Protein AF-0000000066086824 (afdb_homodimer)

Solvent-accessible surface area (backbone atoms only — not comparable to full-atom values): 35804 Å² total; per-residue (Å²): 120,49,37,36,35,41,28,44,42,31,69,72,38,36,42,94,88,42,31,61,33,61,68,55,51,43,53,53,38,49,55,51,45,53,45,42,74,72,56,30,47,56,36,38,30,46,56,41,25,44,33,29,17,28,50,73,67,67,53,88,64,67,86,74,47,54,68,32,44,47,23,22,26,25,24,31,2,42,55,50,45,49,52,51,53,40,57,48,27,46,79,67,74,36,53,53,25,54,43,71,42,51,78,62,42,53,35,36,64,59,26,32,50,29,37,50,30,16,50,51,30,26,56,73,69,62,34,36,43,40,32,31,73,34,53,39,37,43,40,68,98,53,46,52,58,23,66,45,44,53,39,26,55,48,31,44,73,66,59,27,49,32,37,39,46,32,37,94,46,60,33,54,30,34,77,84,71,44,67,37,58,62,65,46,81,80,45,70,76,45,55,58,54,79,58,78,60,54,98,70,33,70,46,39,66,66,48,46,49,52,20,36,50,54,25,5,62,43,29,15,36,19,26,34,22,33,50,85,47,62,66,46,58,60,42,26,76,74,68,67,60,40,39,16,20,27,69,42,48,63,87,50,57,53,69,31,34,35,48,59,71,40,43,63,61,46,31,36,38,23,29,41,69,69,37,50,52,34,47,75,66,68,34,51,40,40,32,49,26,31,72,49,75,47,66,70,43,46,53,67,36,38,26,33,34,23,35,80,86,60,51,78,45,31,23,26,37,28,63,44,27,38,74,58,44,63,75,36,52,48,34,53,66,86,51,44,37,75,73,71,71,44,92,68,78,60,49,38,26,45,45,85,41,41,23,68,55,83,128,119,49,38,36,34,40,28,44,42,32,67,74,37,38,41,94,87,42,29,62,34,62,68,55,53,44,52,52,37,50,54,51,45,53,46,40,74,72,54,29,47,55,36,40,30,45,55,40,24,44,33,31,17,29,51,74,67,66,53,86,68,65,86,76,47,54,69,32,43,48,22,22,26,26,23,32,2,43,57,51,44,50,50,50,52,40,58,48,27,46,79,67,74,34,52,51,25,54,43,71,42,52,77,62,42,52,33,35,65,61,26,32,51,29,36,50,30,16,49,51,31,26,57,75,68,62,36,36,42,40,32,32,73,34,51,40,37,42,40,69,98,54,43,53,60,23,65,45,46,53,39,25,53,48,33,43,69,67,57,29,49,33,38,39,46,33,36,93,45,59,33,52,30,34,80,85,72,43,66,37,58,63,65,46,82,82,45,69,76,46,54,58,55,78,60,80,61,52,99,69,34,71,46,39,66,67,48,46,50,52,20,36,50,54,24,5,62,41,28,15,36,20,26,34,22,32,49,85,46,62,64,47,58,60,41,26,75,75,68,67,59,39,40,16,20,27,68,43,50,60,88,50,57,53,68,32,32,34,46,59,70,40,43,62,62,46,30,37,38,23,30,41,69,70,37,51,52,33,46,76,66,68,35,52,42,41,33,50,28,33,73,50,75,46,66,70,45,48,54,67,36,39,26,31,34,23,34,80,87,60,51,79,45,30,24,25,36,27,64,45,26,40,74,57,43,65,73,35,51,48,34,54,64,87,51,43,36,74,73,70,69,44,92,68,78,60,49,40,25,45,44,86,41,43,22,67,55,81,129

Nearest PDB structures (foldseek):
  2j5t-assembly5_F  TM=7.741E-01  e=5.197E-40  Escherichia coli
  2j5t-assembly3_A  TM=8.003E-01  e=5.841E-39  Escherichia coli
  2j5t-assembly3_B  TM=7.729E-01  e=3.825E-39  Escherichia coli
  2j5t-assembly4_H  TM=7.913E-01  e=3.375E-38  Escherichia coli
  2j5v-assembly1_A  TM=8.045E-01  e=6.945E-37  Escherichia coli

Organism: Kosmotoga olearia (strain ATCC BAA-1733 / DSM 21960 / TBF 19.5.1) (NCBI:txid521045)

Sequence (718 aa):
MAKITIKVGSNLLVQQDGQLDKRYIVELCREIGNLMSEGHQVVLVSSGARAAGYGYLNKSNAQEADLYMKQALCAVGQVQLMKLYESAMSFYGIKVAQILLTREDFSHRKRFLNLRNTLIGLTEMGILPIVNENDSVATEEIMFGDNDVLASMFAIGWNADYLLLMTSVDGVIDQNGKVIPFYREDTTNMAIAKNASSRWGSGGITSKIRAARAAAAAGIQTSICNGKKLENIAQFVLTGQTGTVFERVGPIKAKKAWIGFLSKPKGSIFINEGAKIAIENNRSLLPVGVVHIEGDFQAGDVVEIRLDDGTFLGKGIINFSSAEAKKIVGLKSDQLEDVLGYSCSKVLIHIDNLWKRDNMAKITIKVGSNLLVQQDGQLDKRYIVELCREIGNLMSEGHQVVLVSSGARAAGYGYLNKSNAQEADLYMKQALCAVGQVQLMKLYESAMSFYGIKVAQILLTREDFSHRKRFLNLRNTLIGLTEMGILPIVNENDSVATEEIMFGDNDVLASMFAIGWNADYLLLMTSVDGVIDQNGKVIPFYREDTTNMAIAKNASSRWGSGGITSKIRAARAAAAAGIQTSICNGKKLENIAQFVLTGQTGTVFERVGPIKAKKAWIGFLSKPKGSIFINEGAKIAIENNRSLLPVGVVHIEGDFQAGDVVEIRLDDGTFLGKGIINFSSAEAKKIVGLKSDQLEDVLGYSCSKVLIHIDNLWKRDN

Secondary structure (DSSP, 8-state):
--EEEEEE-HHHHB-TTSSB-HHHHHHHHHHHHHHHHTT-EEEEEE--HHHHHHHHHT-S--TT--HHHHHHHHHHHHHHHHHHHHHHHHTTT--EEEEEE-THHHHSHHHHHHHHHHHHHHHHTT-EEEEEE-TTT--GGG--S-HHHHHHHHHHHHT-SEEEEEESSSS-B-TTSPBPSB--GGGGGS--------SS----HHHHHHHHHHHHHTT-EEEEEETTSTHHHHHHHHHS-SSEEE---S---HHHHIIIII----EEEEE-HHHHHHHHTT--B-GGGEEEEEE---TT-EEEEEETT--EEEEEE-SS-HHHHHHTTT--GGGHHHHHSS---S-SB-GGGEEE---/--EEEEEE-HHHHB-TTSSB-HHHHHHHHHHHHHHHHTT-EEEEEE--HHHHHHHHHT-S--TT--HHHHHHHHHHHHHHHHHHHHHHHHTTT--EEEEEE-THHHHSHHHHHHHHHHHHHHHHTT-EEEEEE-TTT--GGG--S-HHHHHHHHHHHHT-SEEEEEESSSS-B-TTSPBPSB--GGGGGS--------SS----HHHHHHHHHHHHHTT-EEEEEETTSTHHHHHHHHHS-SSEEE---S---HHHHIIIII----EEEEE-HHHHHHHHTT--B-GGGEEEEEE---TT-EEEEEETT--EEEEEE-SS-HHHHHHTTT--GGGHHHHHSS---S-SB-GGGEEE---

Foldseek 3Di:
DFEEEEEDEPVQQADPQLAGPLVLLLVLLVLVLVCVVVPYHYEYEYDCLLSQLCVVVVPRPSLPDDLVVSLVSSVNSVVVVQVSNQVSNVVSVAGEDEAEDELVCLADPVSLVVVLVVSVVCVVVSHYYYYYYNSNPYDPVPCCLPSLLVSLSVCLSNVGQEYEDADQDAAFAFPVRHFAFEDDPVCVPTDTPFPDQDSRRPDTNVSNVVSQQLNQAQFHKYAYGHVVPVVQRVVCVVPVTGGYIYHHDPHDDSLLSSLFRRHDAQWEWEFEPVQVVCLVVLFFGFLLGTDAITGWDAQQGKYWYHYPVGHTWWIFGFHGTNVLSRQCHNHALVCSCVRNVHDGDRGGGGSSGIHTDDD/DFEEEEEDEPVQQADPQLAGPLVLLLVLLVLVLVCVVVPYHYEYEYDCLLSQLCVVVVPRPSLPDDLVVSLVSSVNSVVVVQVSNQVSNVVSVAGEDEAEDELVCLADPVSLVVVLVVSVVCVVVSHYYYYYYNSNPYDPVPCCLPSLLVSLSVCLSNVGQEYEDADQDAAFAFPVRHFAFEDDPVCVPTPTPFPDQDSRRPDTNVSNVVSQQLNQAQFHKYAYGHVVPVVQRVVCVVPVTGGYIYHHDDHDDSLLSSLFRRHDAQWEWEFEPVQVVCLVVLFFGFLLGTDAITGWDAQQGKYWYHYPVGHTFWIFGFRGTPVLSRQCHNHQLVCSCVRVVHDGDRGGGGSSGIHTDDD

Structure (mmCIF, N/CA/C/O backbone):
data_AF-0000000066086824-model_v1
#
loop_
_entity.id
_entity.type
_entity.pdbx_description
1 polymer 'Glutamate 5-kinase'
#
loop_
_atom_site.group_PDB
_atom_site.id
_atom_site.type_symbol
_atom_site.label_atom_id
_atom_site.label_alt_id
_atom_site.label_comp_id
_atom_site.label_asym_id
_atom_site.label_entity_id
_atom_site.label_seq_id
_atom_site.pdbx_PDB_ins_code
_atom_site.Cartn_x
_atom_site.Cartn_y
_atom_site.Cartn_z
_atom_site.occupancy
_atom_site.B_iso_or_equiv
_atom_site.auth_seq_id
_atom_site.auth_comp_id
_atom_site.auth_asym_id
_atom_site.auth_atom_id
_atom_site.pdbx_PDB_model_num
ATOM 1 N N . MET A 1 1 ? -5.586 -31.062 -0.005 1 89.25 1 MET A N 1
ATOM 2 C CA . MET A 1 1 ? -5.793 -29.641 0.307 1 89.25 1 MET A CA 1
ATOM 3 C C . MET A 1 1 ? -4.754 -28.781 -0.394 1 89.25 1 MET A C 1
ATOM 5 O O . MET A 1 1 ? -3.551 -29.016 -0.277 1 89.25 1 MET A O 1
ATOM 9 N N . ALA A 1 2 ? -5.238 -27.922 -1.377 1 95.25 2 ALA A N 1
ATOM 10 C CA . ALA A 1 2 ? -4.324 -27.109 -2.178 1 95.25 2 ALA A CA 1
ATOM 11 C C . ALA A 1 2 ? -4.551 -25.625 -1.933 1 95.25 2 ALA A C 1
ATOM 13 O O . ALA A 1 2 ? -5.625 -25.219 -1.483 1 95.25 2 ALA A O 1
ATOM 14 N N . LYS A 1 3 ? -3.473 -24.859 -2.064 1 95.62 3 LYS A N 1
ATOM 15 C CA . LYS A 1 3 ? -3.555 -23.406 -2.135 1 95.62 3 LYS A CA 1
ATOM 16 C C . LYS A 1 3 ? -3.795 -22.938 -3.566 1 95.62 3 LYS A C 1
ATOM 18 O O . LYS A 1 3 ? -2.982 -23.203 -4.457 1 95.62 3 LYS A O 1
ATOM 23 N N . ILE A 1 4 ? -4.891 -22.266 -3.785 1 97.94 4 ILE A N 1
ATOM 24 C CA . ILE A 1 4 ? -5.316 -21.938 -5.141 1 97.94 4 ILE A CA 1
ATOM 25 C C . ILE A 1 4 ? -5.504 -20.438 -5.277 1 97.94 4 ILE A C 1
ATOM 27 O O . ILE A 1 4 ? -6.23 -19.812 -4.496 1 97.94 4 ILE A O 1
ATOM 31 N N . THR A 1 5 ? -4.812 -19.781 -6.219 1 98 5 THR A N 1
ATOM 32 C CA . THR A 1 5 ? -5.031 -18.391 -6.578 1 98 5 THR A CA 1
ATOM 33 C C . THR A 1 5 ? -5.828 -18.281 -7.871 1 98 5 THR A C 1
ATOM 35 O O . THR A 1 5 ? -5.465 -18.891 -8.883 1 98 5 THR A O 1
ATOM 38 N N . ILE A 1 6 ? -6.926 -17.562 -7.855 1 98.62 6 ILE A N 1
ATOM 39 C CA . ILE A 1 6 ? -7.773 -17.344 -9.016 1 98.62 6 ILE A CA 1
ATOM 40 C C . ILE A 1 6 ? -7.785 -15.852 -9.375 1 98.62 6 ILE A C 1
ATOM 42 O O . ILE A 1 6 ? -8.078 -15.008 -8.523 1 98.62 6 ILE A O 1
ATOM 46 N N . LYS A 1 7 ? -7.434 -15.539 -10.602 1 97.75 7 LYS A N 1
ATOM 47 C CA . LYS A 1 7 ? -7.492 -14.156 -11.062 1 97.75 7 LYS A CA 1
ATOM 48 C C . LYS A 1 7 ? -8.633 -13.961 -12.055 1 97.75 7 LYS A C 1
ATOM 50 O O . LYS A 1 7 ? -8.75 -14.703 -13.031 1 97.75 7 LYS A O 1
ATOM 55 N N . VAL A 1 8 ? -9.484 -12.992 -11.805 1 96.62 8 VAL A N 1
ATOM 56 C CA . VAL A 1 8 ? -10.539 -12.609 -12.734 1 96.62 8 VAL A CA 1
ATOM 57 C C . VAL A 1 8 ? -10.375 -11.141 -13.125 1 96.62 8 VAL A C 1
ATOM 59 O O . VAL A 1 8 ? -10.242 -10.273 -12.258 1 96.62 8 VAL A O 1
ATOM 62 N N . GLY A 1 9 ? -10.422 -10.914 -14.414 1 91.5 9 GLY A N 1
ATOM 63 C CA . GLY A 1 9 ? -10.242 -9.562 -14.93 1 91.5 9 GLY A CA 1
ATOM 64 C C . GLY A 1 9 ? -11.547 -8.844 -15.195 1 91.5 9 GLY A C 1
ATOM 65 O O . GLY A 1 9 ? -12.625 -9.438 -15.078 1 91.5 9 GLY A O 1
ATOM 66 N N . SER A 1 10 ? -11.422 -7.566 -15.594 1 88.62 10 SER A N 1
ATOM 67 C CA . SER A 1 10 ? -12.562 -6.691 -15.812 1 88.62 10 SER A CA 1
ATOM 68 C C . SER A 1 10 ? -13.43 -7.191 -16.969 1 88.62 10 SER A C 1
ATOM 70 O O . SER A 1 10 ? -14.656 -7.043 -16.938 1 88.62 10 SER A O 1
ATOM 72 N N . ASN A 1 11 ? -12.82 -7.832 -17.953 1 86.06 11 ASN A N 1
ATOM 73 C CA . ASN A 1 11 ? -13.57 -8.312 -19.109 1 86.06 11 ASN A CA 1
ATOM 74 C C . ASN A 1 11 ? -14.586 -9.383 -18.719 1 86.06 11 ASN A C 1
ATOM 76 O O . ASN A 1 11 ? -15.57 -9.602 -19.422 1 86.06 11 ASN A O 1
ATOM 80 N N . LEU A 1 12 ? -14.281 -10.055 -17.688 1 92.56 12 LEU A N 1
ATOM 81 C CA . LEU A 1 12 ? -15.188 -11.086 -17.203 1 92.56 12 LEU A CA 1
ATOM 82 C C . LEU A 1 12 ? -16.219 -10.508 -16.234 1 92.56 12 LEU A C 1
ATOM 84 O O . LEU A 1 12 ? -17.344 -11 -16.156 1 92.56 12 LEU A O 1
ATOM 88 N N . LEU A 1 13 ? -15.852 -9.445 -15.547 1 94.12 13 LEU A N 1
ATOM 89 C CA . LEU A 1 13 ? -16.625 -8.953 -14.422 1 94.12 13 LEU A CA 1
ATOM 90 C C . LEU A 1 13 ? -17.594 -7.855 -14.867 1 94.12 13 LEU A C 1
ATOM 92 O O . LEU A 1 13 ? -18.531 -7.523 -14.148 1 94.12 13 LEU A O 1
ATOM 96 N N . VAL A 1 14 ? -17.359 -7.27 -16.031 1 90.69 14 VAL A N 1
ATOM 97 C CA . VAL A 1 14 ? -18.078 -6.055 -16.422 1 90.69 14 VAL A CA 1
ATOM 98 C C . VAL A 1 14 ? -18.922 -6.32 -17.656 1 90.69 14 VAL A C 1
ATOM 100 O O . VAL A 1 14 ? -18.438 -6.91 -18.625 1 90.69 14 VAL A O 1
ATOM 103 N N . GLN A 1 15 ? -20.094 -5.863 -17.625 1 90.62 15 GLN A N 1
ATOM 104 C CA . GLN A 1 15 ? -21 -5.996 -18.75 1 90.62 15 GLN A CA 1
ATOM 105 C C . GLN A 1 15 ? -20.766 -4.895 -19.781 1 90.62 15 GLN A C 1
ATOM 107 O O . GLN A 1 15 ? -19.938 -4.012 -19.578 1 90.62 15 GLN A O 1
ATOM 112 N N . GLN A 1 16 ? -21.484 -5.027 -20.828 1 84.06 16 GLN A N 1
ATOM 113 C CA . GLN A 1 16 ? -21.312 -4.09 -21.938 1 84.06 16 GLN A CA 1
ATOM 114 C C . GLN A 1 16 ? -21.656 -2.666 -21.516 1 84.06 16 GLN A C 1
ATOM 116 O O . GLN A 1 16 ? -21.078 -1.704 -22.016 1 84.06 16 GLN A O 1
ATOM 121 N N . ASP A 1 17 ? -22.5 -2.51 -20.594 1 82.25 17 ASP A N 1
ATOM 122 C CA . ASP A 1 17 ? -22.938 -1.188 -20.156 1 82.25 17 ASP A CA 1
ATOM 123 C C . ASP A 1 17 ? -21.984 -0.604 -19.109 1 82.25 17 ASP A C 1
ATOM 125 O O . ASP A 1 17 ? -22.203 0.502 -18.609 1 82.25 17 ASP A O 1
ATOM 129 N N . GLY A 1 18 ? -21.047 -1.378 -18.781 1 83.81 18 GLY A N 1
ATOM 130 C CA . GLY A 1 18 ? -20.031 -0.868 -17.859 1 83.81 18 GLY A CA 1
ATOM 131 C C . GLY A 1 18 ? -20.312 -1.23 -16.406 1 83.81 18 GLY A C 1
ATOM 132 O O . GLY A 1 18 ? -19.484 -0.942 -15.531 1 83.81 18 GLY A O 1
ATOM 133 N N . GLN A 1 19 ? -21.375 -1.927 -16.219 1 88.69 19 GLN A N 1
ATOM 134 C CA . GLN A 1 19 ? -21.719 -2.328 -14.852 1 88.69 19 GLN A CA 1
ATOM 135 C C . GLN A 1 19 ? -21.172 -3.715 -14.531 1 88.69 19 GLN A C 1
ATOM 137 O O . GLN A 1 19 ? -20.891 -4.504 -15.438 1 88.69 19 GLN A O 1
ATOM 142 N N . LEU A 1 20 ? -21.031 -3.957 -13.242 1 93.38 20 LEU A N 1
ATOM 143 C CA . LEU A 1 20 ? -20.594 -5.281 -12.828 1 93.38 20 LEU A CA 1
ATOM 144 C C . LEU A 1 20 ? -21.625 -6.34 -13.188 1 93.38 20 LEU A C 1
ATOM 146 O O . LEU A 1 20 ? -22.828 -6.109 -13.055 1 93.38 20 LEU A O 1
ATOM 150 N N . ASP A 1 21 ? -21.141 -7.449 -13.68 1 95.5 21 ASP A N 1
ATOM 151 C CA . ASP A 1 21 ? -22 -8.609 -13.93 1 95.5 21 ASP A CA 1
ATOM 152 C C . ASP A 1 21 ? -22.234 -9.398 -12.648 1 95.5 21 ASP A C 1
ATOM 154 O O . ASP A 1 21 ? -21.531 -10.375 -12.367 1 95.5 21 ASP A O 1
ATOM 158 N N . LYS A 1 22 ? -23.297 -9.055 -11.914 1 95.94 22 LYS A N 1
ATOM 159 C CA . LYS A 1 22 ? -23.578 -9.648 -10.617 1 95.94 22 LYS A CA 1
ATOM 160 C C . LYS A 1 22 ? -23.844 -11.148 -10.742 1 95.94 22 LYS A C 1
ATOM 162 O O . LYS A 1 22 ? -23.469 -11.93 -9.859 1 95.94 22 LYS A O 1
ATOM 167 N N . ARG A 1 23 ? -24.469 -11.516 -11.828 1 95.88 23 ARG A N 1
ATOM 168 C CA . ARG A 1 23 ? -24.734 -12.938 -12.047 1 95.88 23 ARG A CA 1
ATOM 169 C C . ARG A 1 23 ? -23.422 -13.727 -12.148 1 95.88 23 ARG A C 1
ATOM 171 O O . ARG A 1 23 ? -23.281 -14.781 -11.531 1 95.88 23 ARG A O 1
ATOM 178 N N . TYR A 1 24 ? -22.547 -13.242 -12.922 1 97.12 24 TYR A N 1
ATOM 179 C CA . TYR A 1 24 ? -21.25 -13.883 -13.055 1 97.12 24 TYR A CA 1
ATOM 180 C C . TYR A 1 24 ? -20.547 -13.992 -11.711 1 97.12 24 TYR A C 1
ATOM 182 O O . TYR A 1 24 ? -19.984 -15.047 -11.375 1 97.12 24 TYR A O 1
ATOM 190 N N . ILE A 1 25 ? -20.594 -12.93 -10.922 1 97.62 25 ILE A N 1
ATOM 191 C CA . ILE A 1 25 ? -19.891 -12.875 -9.641 1 97.62 25 ILE A CA 1
ATOM 192 C C . ILE A 1 25 ? -20.484 -13.914 -8.688 1 97.62 25 ILE A C 1
ATOM 194 O O . ILE A 1 25 ? -19.75 -14.617 -7.996 1 97.62 25 ILE A O 1
ATOM 198 N N . VAL A 1 26 ? -21.766 -14.047 -8.68 1 97.69 26 VAL A N 1
ATOM 199 C CA . VAL A 1 26 ? -22.406 -15.023 -7.812 1 97.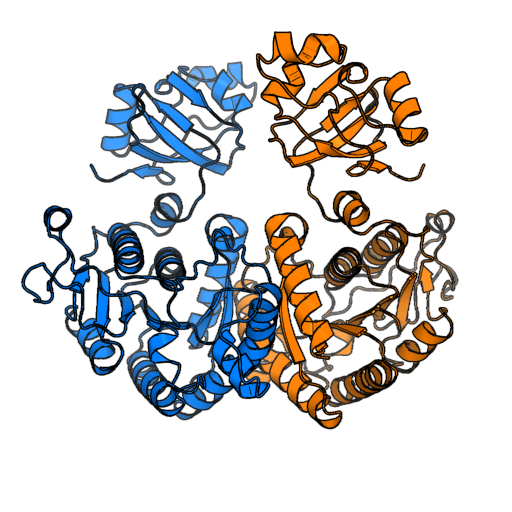69 26 VAL A CA 1
ATOM 200 C C . VAL A 1 26 ? -21.984 -16.438 -8.219 1 97.69 26 VAL A C 1
ATOM 202 O O . VAL A 1 26 ? -21.688 -17.266 -7.363 1 97.69 26 VAL A O 1
ATOM 205 N N . GLU A 1 27 ? -21.953 -16.672 -9.516 1 97.88 27 GLU A N 1
ATOM 206 C CA . GLU A 1 27 ? -21.547 -17.984 -10.008 1 97.88 27 GLU A CA 1
ATOM 207 C C . GLU A 1 27 ? -20.078 -18.266 -9.695 1 97.88 27 GLU A C 1
ATOM 209 O O . GLU A 1 27 ? -19.719 -19.391 -9.375 1 97.88 27 GLU A O 1
ATOM 214 N N . LEU A 1 28 ? -19.266 -17.297 -9.875 1 98.44 28 LEU A N 1
ATOM 215 C CA . LEU A 1 28 ? -17.859 -17.406 -9.5 1 98.44 28 LEU A CA 1
ATOM 216 C C . LEU A 1 28 ? -17.719 -17.781 -8.023 1 98.44 28 LEU A C 1
ATOM 218 O O . LEU A 1 28 ? -16.953 -18.672 -7.672 1 98.44 28 LEU A O 1
ATOM 222 N N . CYS A 1 29 ? -18.5 -17.109 -7.156 1 98.5 29 CYS A N 1
ATOM 223 C CA . CYS A 1 29 ? -18.453 -17.359 -5.719 1 98.5 29 CYS A CA 1
ATOM 224 C C . CYS A 1 29 ? -18.938 -18.766 -5.383 1 98.5 29 CYS A C 1
ATOM 226 O O . CYS A 1 29 ? -18.438 -19.375 -4.434 1 98.5 29 CYS A O 1
ATOM 228 N N . ARG A 1 30 ? -19.859 -19.266 -6.184 1 97.94 30 ARG A N 1
ATOM 229 C CA . ARG A 1 30 ? -20.297 -20.641 -6.004 1 97.94 30 ARG A CA 1
ATOM 230 C C . ARG A 1 30 ? -19.125 -21.609 -6.199 1 97.94 30 ARG A C 1
ATOM 232 O O . ARG A 1 30 ? -18.906 -22.5 -5.379 1 97.94 30 ARG A O 1
ATOM 239 N N . GLU A 1 31 ? -18.391 -21.422 -7.262 1 98.25 31 GLU A N 1
ATOM 240 C CA . GLU A 1 31 ? -17.234 -22.281 -7.535 1 98.25 31 GLU A CA 1
ATOM 241 C C . GLU A 1 31 ? -16.203 -22.188 -6.422 1 98.25 31 GLU A C 1
ATOM 243 O O . GLU A 1 31 ? -15.641 -23.203 -5.996 1 98.25 31 GLU A O 1
ATOM 248 N N . ILE A 1 32 ? -15.953 -21.016 -5.945 1 98.44 32 ILE A N 1
ATOM 249 C CA . ILE A 1 32 ? -14.977 -20.797 -4.883 1 98.44 32 ILE A CA 1
ATOM 250 C C . ILE A 1 32 ? -15.469 -21.438 -3.59 1 98.44 32 ILE A C 1
ATOM 252 O O . ILE A 1 32 ? -14.695 -22.094 -2.885 1 98.44 32 ILE A O 1
ATOM 256 N N . GLY A 1 33 ? -16.734 -21.219 -3.295 1 98 33 GLY A N 1
ATOM 257 C CA . GLY A 1 33 ? -17.312 -21.859 -2.125 1 98 33 GLY A CA 1
ATOM 258 C C . GLY A 1 33 ? -17.156 -23.359 -2.133 1 98 33 GLY A C 1
ATOM 259 O O . GLY A 1 33 ? -16.844 -23.969 -1.108 1 98 33 GLY A O 1
ATOM 260 N N . ASN A 1 34 ? -17.422 -23.984 -3.291 1 97.5 34 ASN A N 1
ATOM 261 C CA . ASN A 1 34 ? -17.25 -25.438 -3.432 1 97.5 34 ASN A CA 1
ATOM 262 C C . ASN A 1 34 ? -15.82 -25.875 -3.146 1 97.5 34 ASN A C 1
ATOM 264 O O . ASN A 1 34 ? -15.594 -26.844 -2.418 1 97.5 34 ASN A O 1
ATOM 268 N N . LEU A 1 35 ? -14.844 -25.188 -3.693 1 97.69 35 LEU A N 1
ATOM 269 C CA . LEU A 1 35 ? -13.438 -25.516 -3.477 1 97.69 35 LEU A CA 1
ATOM 270 C C . LEU A 1 35 ? -13.078 -25.438 -1.998 1 97.69 35 LEU A C 1
ATOM 272 O O . LEU A 1 35 ? -12.391 -26.312 -1.466 1 97.69 35 LEU A O 1
ATOM 276 N N . MET A 1 36 ? -13.562 -24.359 -1.368 1 97.06 36 MET A N 1
ATOM 277 C CA . MET A 1 36 ? -13.227 -24.156 0.039 1 97.06 36 MET A CA 1
ATOM 278 C C . MET A 1 36 ? -13.914 -25.203 0.915 1 97.06 36 MET A C 1
ATOM 280 O O . MET A 1 36 ? -13.344 -25.656 1.91 1 97.06 36 MET A O 1
ATOM 284 N N . SER A 1 37 ? -15.094 -25.609 0.553 1 96 37 SER A N 1
ATOM 285 C CA . SER A 1 37 ? -15.797 -26.656 1.292 1 96 37 SER A CA 1
ATOM 286 C C . SER A 1 37 ? -15.062 -28 1.188 1 96 37 SER A C 1
ATOM 288 O O . SER A 1 37 ? -15.195 -28.844 2.066 1 96 37 SER A O 1
ATOM 290 N N . GLU A 1 38 ? -14.344 -28.172 0.115 1 95.88 38 GLU A N 1
ATOM 291 C CA . GLU A 1 38 ? -13.555 -29.391 -0.091 1 95.88 38 GLU A CA 1
ATOM 292 C C . GLU A 1 38 ? -12.25 -29.328 0.696 1 95.88 38 GLU A C 1
ATOM 294 O O . GLU A 1 38 ? -11.469 -30.281 0.682 1 95.88 38 GLU A O 1
ATOM 299 N N . GLY A 1 39 ? -11.984 -28.203 1.326 1 94.94 39 GLY A N 1
ATOM 300 C CA . GLY A 1 39 ? -10.828 -28.094 2.199 1 94.94 39 GLY A CA 1
ATOM 301 C C . GLY A 1 39 ? -9.688 -27.297 1.592 1 94.94 39 GLY A C 1
ATOM 302 O O . GLY A 1 39 ? -8.656 -27.094 2.234 1 94.94 39 GLY A O 1
ATOM 303 N N . HIS A 1 40 ? -9.859 -26.734 0.355 1 97 40 HIS A N 1
ATOM 304 C CA . HIS A 1 40 ? -8.812 -25.953 -0.299 1 97 40 HIS A CA 1
ATOM 305 C C . HIS A 1 40 ? -8.734 -24.547 0.282 1 97 40 HIS A C 1
ATOM 307 O O . HIS A 1 40 ? -9.719 -24.031 0.818 1 97 40 HIS A O 1
ATOM 313 N N . GLN A 1 41 ? -7.559 -23.984 0.308 1 96.44 41 GLN A N 1
ATOM 314 C CA . GLN A 1 41 ? -7.355 -22.562 0.578 1 96.44 41 GLN A CA 1
ATOM 315 C C . GLN A 1 41 ? -7.379 -21.75 -0.713 1 96.44 41 GLN A C 1
ATOM 317 O O . GLN A 1 41 ? -6.641 -22.047 -1.655 1 96.44 41 GLN A O 1
ATOM 322 N N . VAL A 1 42 ? -8.258 -20.766 -0.791 1 98.06 42 VAL A N 1
ATOM 323 C CA . VAL A 1 42 ? -8.453 -20.047 -2.045 1 98.06 42 VAL A CA 1
ATOM 324 C C . VAL A 1 42 ? -8.219 -18.562 -1.826 1 98.06 42 VAL A C 1
ATOM 326 O O . VAL A 1 42 ? -8.57 -18.016 -0.779 1 98.06 42 VAL A O 1
ATOM 329 N N . VAL A 1 43 ? -7.562 -17.891 -2.762 1 98.25 43 VAL A N 1
ATOM 330 C CA . VAL A 1 43 ? -7.453 -16.453 -2.848 1 98.25 43 VAL A CA 1
ATOM 331 C C . VAL A 1 43 ? -7.992 -15.969 -4.191 1 98.25 43 VAL A C 1
ATOM 333 O O . VAL A 1 43 ? -7.727 -16.578 -5.23 1 98.25 43 VAL A O 1
ATOM 336 N N . LEU A 1 44 ? -8.797 -14.938 -4.137 1 98.62 44 LEU A N 1
ATOM 337 C CA . LEU A 1 44 ? -9.312 -14.328 -5.355 1 98.62 44 LEU A CA 1
ATOM 338 C C . LEU A 1 44 ? -8.625 -12.992 -5.629 1 98.62 44 LEU A C 1
ATOM 340 O O . LEU A 1 44 ? -8.648 -12.094 -4.789 1 98.62 44 LEU A O 1
ATOM 344 N N . VAL A 1 45 ? -7.93 -12.875 -6.758 1 97.75 45 VAL A N 1
ATOM 345 C CA . VAL A 1 45 ? -7.426 -11.602 -7.266 1 97.75 45 VAL A CA 1
ATOM 346 C C . VAL A 1 45 ? -8.422 -11.016 -8.266 1 97.75 45 VAL A C 1
ATOM 348 O O . VAL A 1 45 ? -8.617 -11.57 -9.352 1 97.75 45 VAL A O 1
ATOM 351 N N . SER A 1 46 ? -9.008 -9.922 -7.906 1 96.5 46 SER A N 1
ATOM 352 C CA . SER A 1 46 ? -10.141 -9.438 -8.688 1 96.5 46 SER A CA 1
ATOM 353 C C . SER A 1 46 ? -9.891 -8.016 -9.188 1 96.5 46 SER A C 1
ATOM 355 O O . SER A 1 46 ? -9.398 -7.168 -8.445 1 96.5 46 SER A O 1
ATOM 357 N N . SER A 1 47 ? -10.227 -7.82 -10.477 1 93.31 47 SER A N 1
ATOM 358 C CA . SER A 1 47 ? -10.414 -6.461 -10.977 1 93.31 47 SER A CA 1
ATOM 359 C C . SER A 1 47 ? -11.828 -5.965 -10.719 1 93.31 47 SER A C 1
ATOM 361 O O . SER A 1 47 ? -12.5 -6.426 -9.789 1 93.31 47 SER A O 1
ATOM 363 N N . GLY A 1 48 ? -12.227 -4.887 -11.336 1 92.19 48 GLY A N 1
ATOM 364 C CA . GLY A 1 48 ? -13.641 -4.527 -11.32 1 92.19 48 GLY A CA 1
ATOM 365 C C . GLY A 1 48 ? -13.938 -3.324 -10.445 1 92.19 48 GLY A C 1
ATOM 366 O O . GLY A 1 48 ? -15.039 -2.775 -10.492 1 92.19 48 GLY A O 1
ATOM 367 N N . ALA A 1 49 ? -12.953 -2.83 -9.664 1 93.12 49 ALA A N 1
ATOM 368 C CA . ALA A 1 49 ? -13.219 -1.71 -8.766 1 93.12 49 ALA A CA 1
ATOM 369 C C . ALA A 1 49 ? -13.656 -0.473 -9.547 1 93.12 49 ALA A C 1
ATOM 371 O O . ALA A 1 49 ? -14.602 0.217 -9.148 1 93.12 49 ALA A O 1
ATOM 372 N N . ARG A 1 50 ? -13.008 -0.19 -10.656 1 89.31 50 ARG A N 1
ATOM 373 C CA . ARG A 1 50 ? -13.352 0.977 -11.461 1 89.31 50 ARG A CA 1
ATOM 374 C C . ARG A 1 50 ? -14.781 0.884 -11.969 1 89.31 50 ARG A C 1
ATOM 376 O O . ARG A 1 50 ? -15.555 1.844 -11.859 1 89.31 50 ARG A O 1
ATOM 383 N N . ALA A 1 51 ? -15.102 -0.271 -12.484 1 89.12 51 ALA A N 1
ATOM 384 C CA . ALA A 1 51 ? -16.453 -0.504 -12.992 1 89.12 51 ALA A CA 1
ATOM 385 C C . ALA A 1 51 ? -17.484 -0.37 -11.883 1 89.12 51 ALA A C 1
ATOM 387 O O . ALA A 1 51 ? -18.562 0.181 -12.102 1 89.12 51 ALA A O 1
ATOM 388 N N . ALA A 1 52 ? -17.172 -0.93 -10.742 1 93.12 52 ALA A N 1
ATOM 389 C CA . ALA A 1 52 ? -18.078 -0.805 -9.594 1 93.12 52 ALA A CA 1
ATOM 390 C C . ALA A 1 52 ? -18.312 0.66 -9.25 1 93.12 52 ALA A C 1
ATOM 392 O O . ALA A 1 52 ? -19.453 1.053 -8.953 1 93.12 52 ALA A O 1
ATOM 393 N N . GLY A 1 53 ? -17.281 1.476 -9.258 1 93.12 53 GLY A N 1
ATOM 394 C CA . GLY A 1 53 ? -17.406 2.9 -9.008 1 93.12 53 GLY A CA 1
ATOM 395 C C . GLY A 1 53 ? -18.266 3.609 -10.039 1 93.12 53 GLY A C 1
ATOM 396 O O . GLY A 1 53 ? -19.109 4.438 -9.695 1 93.12 53 GLY A O 1
ATOM 397 N N . TYR A 1 54 ? -18.047 3.219 -11.258 1 88 54 TYR A N 1
ATOM 398 C CA . TYR A 1 54 ? -18.828 3.773 -12.359 1 88 54 TYR A CA 1
ATOM 399 C C . TYR A 1 54 ? -20.312 3.494 -12.172 1 88 54 TYR A C 1
ATOM 401 O O . TYR A 1 54 ? -21.141 4.398 -12.305 1 88 54 TYR A O 1
ATOM 409 N N . GLY A 1 55 ? -20.625 2.297 -11.977 1 88.81 55 GLY A N 1
ATOM 410 C CA . GLY A 1 55 ? -22.016 1.92 -11.781 1 88.81 55 GLY A CA 1
ATOM 411 C C . GLY A 1 55 ? -22.656 2.596 -10.578 1 88.81 55 GLY A C 1
ATOM 412 O O . GLY A 1 55 ? -23.781 3.076 -10.664 1 88.81 55 GLY A O 1
ATOM 413 N N . TYR A 1 56 ? -21.938 2.691 -9.555 1 91 56 TYR A N 1
ATOM 414 C CA . TYR A 1 56 ? -22.438 3.221 -8.297 1 91 56 TYR A CA 1
ATOM 415 C C . TYR A 1 56 ? -22.703 4.719 -8.398 1 91 56 TYR A C 1
ATOM 417 O O . TYR A 1 56 ? -23.688 5.227 -7.859 1 91 56 TYR A O 1
ATOM 425 N N . LEU A 1 57 ? -21.812 5.418 -9.125 1 91.06 57 LEU A N 1
ATOM 426 C CA . LEU A 1 57 ? -21.922 6.871 -9.211 1 91.06 57 LEU A CA 1
ATOM 427 C C . LEU A 1 57 ? -22.719 7.285 -10.438 1 91.06 57 LEU A C 1
ATOM 429 O O . LEU A 1 57 ? -22.938 8.477 -10.672 1 91.06 57 LEU A O 1
ATOM 433 N N . ASN A 1 58 ? -23.234 6.336 -11.156 1 82.62 58 ASN A N 1
ATOM 434 C CA . ASN A 1 58 ? -24.016 6.559 -12.367 1 82.62 58 ASN A CA 1
ATOM 435 C C . ASN A 1 58 ? -23.312 7.516 -13.328 1 82.62 58 ASN A C 1
ATOM 437 O O . ASN A 1 58 ? -23.922 8.461 -13.82 1 82.62 58 ASN A O 1
ATOM 441 N N . LYS A 1 59 ? -22.094 7.281 -13.406 1 73.81 59 LYS A N 1
ATOM 442 C CA . LYS A 1 59 ? -21.359 8.125 -14.336 1 73.81 59 LYS A CA 1
ATOM 443 C C . LYS A 1 59 ? -21.344 7.531 -15.734 1 73.81 59 LYS A C 1
ATOM 445 O O . LYS A 1 59 ? -21.406 6.309 -15.898 1 73.81 59 LYS A O 1
ATOM 450 N N . SER A 1 60 ? -21.781 8.266 -16.828 1 59.47 60 SER A N 1
ATOM 451 C CA . SER A 1 60 ? -21.984 7.777 -18.188 1 59.47 60 SER A CA 1
ATOM 452 C C . SER A 1 60 ? -20.656 7.566 -18.906 1 59.47 60 SER A C 1
ATOM 454 O O . SER A 1 60 ? -20.562 6.75 -19.828 1 59.47 60 SER A O 1
ATOM 456 N N . ASN A 1 61 ? -19.625 8.367 -18.672 1 55.97 61 ASN A N 1
ATOM 457 C CA . ASN A 1 61 ? -18.469 8.242 -19.547 1 55.97 61 ASN A CA 1
ATOM 458 C C . ASN A 1 61 ? -17.203 7.863 -18.781 1 55.97 61 ASN A C 1
ATOM 460 O O . ASN A 1 61 ? -16.281 8.672 -18.641 1 55.97 61 ASN A O 1
ATOM 464 N N . ALA A 1 62 ? -17.297 6.617 -18.266 1 54.75 62 ALA A N 1
ATOM 465 C CA . ALA A 1 62 ? -16.25 6.059 -17.422 1 54.75 62 ALA A CA 1
ATOM 466 C C . ALA A 1 62 ? -14.922 5.949 -18.172 1 54.75 62 ALA A C 1
ATOM 468 O O . ALA A 1 62 ? -13.852 6.086 -17.578 1 54.75 62 ALA A O 1
ATOM 469 N N . GLN A 1 63 ? -14.984 5.57 -19.453 1 54.12 63 GLN A N 1
ATOM 470 C CA . GLN A 1 63 ? -13.836 5.133 -20.219 1 54.12 63 GLN A CA 1
ATOM 471 C C . GLN A 1 63 ? -12.922 6.309 -20.562 1 54.12 63 GLN A C 1
ATOM 473 O O . GLN A 1 63 ? -11.711 6.129 -20.75 1 54.12 63 GLN A O 1
ATOM 478 N N . GLU A 1 64 ? -13.492 7.422 -20.578 1 56.59 64 GLU A N 1
ATOM 479 C CA . GLU A 1 64 ? -12.68 8.547 -21.047 1 56.59 64 GLU A CA 1
ATOM 480 C C . GLU A 1 64 ? -12.227 9.414 -19.875 1 56.59 64 GLU A C 1
ATOM 482 O O . GLU A 1 64 ? -11.711 10.516 -20.078 1 56.59 64 GLU A O 1
ATOM 487 N N . ALA A 1 65 ? -12.203 8.766 -18.797 1 62.81 65 ALA A N 1
ATOM 488 C CA . ALA A 1 65 ? -11.875 9.641 -17.672 1 62.81 65 ALA A CA 1
ATOM 489 C C . ALA A 1 65 ? -10.367 9.781 -17.516 1 62.81 65 ALA A C 1
ATOM 491 O O . ALA A 1 65 ? -9.609 8.875 -17.859 1 62.81 65 ALA A O 1
ATOM 492 N N . ASP A 1 66 ? -9.914 10.969 -17.188 1 72.06 66 ASP A N 1
ATOM 493 C CA . ASP A 1 66 ? -8.523 11.242 -16.828 1 72.06 66 ASP A CA 1
ATOM 494 C C . ASP A 1 66 ? -8.062 10.344 -15.68 1 72.06 66 ASP A C 1
ATOM 496 O O . ASP A 1 66 ? -8.883 9.75 -14.984 1 72.06 66 ASP A O 1
ATOM 500 N N . LEU A 1 67 ? -6.84 10.133 -15.562 1 75.12 67 LEU A N 1
ATOM 501 C CA . LEU A 1 67 ? -6.219 9.234 -14.602 1 75.12 67 LEU A CA 1
ATOM 502 C C . LEU A 1 67 ? -6.727 9.508 -13.188 1 75.12 67 LEU A C 1
ATOM 504 O O . LEU A 1 67 ? -7.039 8.578 -12.445 1 75.12 67 LEU A O 1
ATOM 508 N N . TYR A 1 68 ? -6.809 10.781 -12.883 1 78.06 68 TYR A N 1
ATOM 509 C CA . TYR A 1 68 ? -7.219 11.117 -11.523 1 78.06 68 TYR A CA 1
ATOM 510 C C . TYR A 1 68 ? -8.656 10.672 -11.258 1 78.06 68 TYR A C 1
ATOM 512 O O . TYR A 1 68 ? -8.977 10.211 -10.156 1 78.06 68 TYR A O 1
ATOM 520 N N . MET A 1 69 ? -9.469 10.734 -12.234 1 83.19 69 MET A N 1
ATOM 521 C CA . MET A 1 69 ? -10.852 10.289 -12.102 1 83.19 69 MET A CA 1
ATOM 522 C C . MET A 1 69 ? -10.93 8.766 -12.008 1 83.19 69 MET A C 1
ATOM 524 O O . MET A 1 69 ? -11.695 8.227 -11.211 1 83.19 69 MET A O 1
ATOM 528 N N . LYS A 1 70 ? -10.141 8.094 -12.805 1 85 70 LYS A N 1
ATOM 529 C CA . LYS A 1 70 ? -10.094 6.637 -12.75 1 85 70 LYS A CA 1
ATOM 530 C C . LYS A 1 70 ? -9.695 6.148 -11.359 1 85 70 LYS A C 1
ATOM 532 O O . LYS A 1 70 ? -10.305 5.23 -10.82 1 85 70 LYS A O 1
ATOM 537 N N . GLN A 1 71 ? -8.703 6.77 -10.789 1 87.75 71 GLN A N 1
ATOM 538 C CA . GLN A 1 71 ? -8.227 6.395 -9.461 1 87.75 71 GLN A CA 1
ATOM 539 C C . GLN A 1 71 ? -9.289 6.652 -8.398 1 87.75 71 GLN A C 1
ATOM 541 O O . GLN A 1 71 ? -9.492 5.836 -7.5 1 87.75 71 GLN A O 1
ATOM 546 N N . ALA A 1 72 ? -9.93 7.785 -8.555 1 89.94 72 ALA A N 1
ATOM 547 C CA . ALA A 1 72 ? -11.016 8.109 -7.633 1 89.94 72 ALA A CA 1
ATOM 548 C C . ALA A 1 72 ? -12.148 7.094 -7.73 1 89.94 72 ALA A C 1
ATOM 550 O O . ALA A 1 72 ? -12.68 6.648 -6.711 1 89.94 72 ALA A O 1
ATOM 551 N N . LEU A 1 73 ? -12.445 6.719 -8.945 1 90.44 73 LEU A N 1
ATOM 552 C CA . LEU A 1 73 ? -13.5 5.734 -9.164 1 90.44 73 LEU A CA 1
ATOM 553 C C . LEU A 1 73 ? -13.133 4.391 -8.555 1 90.44 73 LEU A C 1
ATOM 555 O O . LEU A 1 73 ? -13.984 3.705 -7.984 1 90.44 73 LEU A O 1
ATOM 559 N N . CYS A 1 74 ? -11.93 3.98 -8.617 1 92.69 74 CYS A N 1
ATOM 560 C CA . CYS A 1 74 ? -11.477 2.736 -8.008 1 92.69 74 CYS A CA 1
ATOM 561 C C . CYS A 1 74 ? -11.641 2.779 -6.496 1 92.69 74 CYS A C 1
ATOM 563 O O . CYS A 1 74 ? -12.07 1.8 -5.883 1 92.69 74 CYS A O 1
ATOM 565 N N . ALA A 1 75 ? -11.312 3.936 -5.918 1 95 75 ALA A N 1
ATOM 566 C CA . ALA A 1 75 ? -11.398 4.078 -4.469 1 95 75 ALA A CA 1
ATOM 567 C C . ALA A 1 75 ? -12.844 3.951 -3.988 1 95 75 ALA A C 1
ATOM 569 O O . ALA A 1 75 ? -13.109 3.361 -2.938 1 95 75 ALA A O 1
ATOM 570 N N . VAL A 1 76 ? -13.758 4.496 -4.762 1 96.06 76 VAL A N 1
ATOM 571 C CA . VAL A 1 76 ? -15.18 4.402 -4.457 1 96.06 76 VAL A CA 1
ATOM 572 C C . VAL A 1 76 ? -15.68 2.99 -4.754 1 96.06 76 VAL A C 1
ATOM 574 O O . VAL A 1 76 ? -16.359 2.379 -3.926 1 96.06 76 VAL A O 1
ATOM 577 N N . GLY A 1 77 ? -15.289 2.504 -5.898 1 95.94 77 GLY A N 1
ATOM 578 C CA . GLY A 1 77 ? -15.781 1.227 -6.387 1 95.94 77 GLY A CA 1
ATOM 579 C C . GLY A 1 77 ? -15.297 0.046 -5.57 1 95.94 77 GLY A C 1
ATOM 580 O O . GLY A 1 77 ? -15.984 -0.973 -5.469 1 95.94 77 GLY A O 1
ATOM 581 N N . GLN A 1 78 ? -14.109 0.186 -4.965 1 96.75 78 GLN A N 1
ATOM 582 C CA . GLN A 1 78 ? -13.562 -0.885 -4.137 1 96.75 78 GLN A CA 1
ATOM 583 C C . GLN A 1 78 ? -14.516 -1.227 -2.99 1 96.75 78 GLN A C 1
ATOM 585 O O . GLN A 1 78 ? -14.664 -2.396 -2.631 1 96.75 78 GLN A O 1
ATOM 590 N N . VAL A 1 79 ? -15.156 -0.222 -2.4 1 97 79 VAL A N 1
ATOM 591 C CA . VAL A 1 79 ? -16.125 -0.437 -1.33 1 97 79 VAL A CA 1
ATOM 592 C C . VAL A 1 79 ? -17.297 -1.261 -1.853 1 97 79 VAL A C 1
ATOM 594 O O . VAL A 1 79 ? -17.703 -2.244 -1.227 1 97 79 VAL A O 1
ATOM 597 N N . GLN A 1 80 ? -17.734 -0.92 -3.041 1 96.75 80 GLN A N 1
ATOM 598 C CA . GLN A 1 80 ? -18.891 -1.598 -3.639 1 96.75 80 GLN A CA 1
ATOM 599 C C . GLN A 1 80 ? -18.531 -3.023 -4.051 1 96.75 80 GLN A C 1
ATOM 601 O O . GLN A 1 80 ? -19.328 -3.945 -3.871 1 96.75 80 GLN A O 1
ATOM 606 N N . LEU A 1 81 ? -17.391 -3.172 -4.602 1 96.81 81 LEU A N 1
ATOM 607 C CA . LEU A 1 81 ? -16.922 -4.484 -5.02 1 96.81 81 LEU A CA 1
ATOM 608 C C . LEU A 1 81 ? -16.844 -5.441 -3.838 1 96.81 81 LEU A C 1
ATOM 610 O O . LEU A 1 81 ? -17.312 -6.578 -3.924 1 96.81 81 LEU A O 1
ATOM 614 N N . MET A 1 82 ? -16.328 -5.004 -2.717 1 97.88 82 MET A N 1
ATOM 615 C CA . MET A 1 82 ? -16.203 -5.836 -1.525 1 97.88 82 MET A CA 1
ATOM 616 C C . MET A 1 82 ? -17.562 -6.191 -0.957 1 97.88 82 MET A C 1
ATOM 618 O O . MET A 1 82 ? -17.781 -7.309 -0.486 1 97.88 82 MET A O 1
ATOM 622 N N . LYS A 1 83 ? -18.438 -5.227 -0.982 1 96.56 83 LYS A N 1
ATOM 623 C CA . LYS A 1 83 ? -19.781 -5.5 -0.514 1 96.56 83 LYS A CA 1
ATOM 624 C C . LYS A 1 83 ? -20.438 -6.621 -1.323 1 96.56 83 LYS A C 1
ATOM 626 O O . LYS A 1 83 ? -21.109 -7.492 -0.763 1 96.56 83 LYS A O 1
ATOM 631 N N . LEU A 1 84 ? -20.266 -6.535 -2.605 1 97 84 LEU A N 1
ATOM 632 C CA . LEU A 1 84 ? -20.844 -7.535 -3.49 1 97 84 LEU A CA 1
ATOM 633 C C . LEU A 1 84 ? -20.266 -8.914 -3.211 1 97 84 LEU A C 1
ATOM 635 O O . LEU A 1 84 ? -21 -9.891 -3.061 1 97 84 LEU A O 1
ATOM 639 N N . TYR A 1 85 ? -18.938 -9.062 -3.125 1 98.31 85 TYR A N 1
ATOM 640 C CA . TYR A 1 85 ? -18.297 -10.344 -2.834 1 98.31 85 TYR A CA 1
ATOM 641 C C . TYR A 1 85 ? -18.719 -10.859 -1.463 1 98.31 85 TYR A C 1
ATOM 643 O O . TYR A 1 85 ? -18.938 -12.062 -1.288 1 98.31 85 TYR A O 1
ATOM 651 N N . GLU A 1 86 ? -18.75 -9.953 -0.471 1 97.75 86 GLU A N 1
ATOM 652 C CA . GLU A 1 86 ? -19.172 -10.375 0.863 1 97.75 86 GLU A CA 1
ATOM 653 C C . GLU A 1 86 ? -20.578 -10.953 0.846 1 97.75 86 GLU A C 1
ATOM 655 O O . GLU A 1 86 ? -20.828 -12.008 1.43 1 97.75 86 GLU A O 1
ATOM 660 N N . SER A 1 87 ? -21.484 -10.242 0.2 1 97.31 87 SER A N 1
ATOM 661 C CA . SER A 1 87 ? -22.859 -10.711 0.103 1 97.31 87 SER A CA 1
ATOM 662 C C . SER A 1 87 ? -22.938 -12.062 -0.599 1 97.31 87 SER A C 1
ATOM 664 O O . SER A 1 87 ? -23.609 -12.977 -0.12 1 97.31 87 SER A O 1
ATOM 666 N N . ALA A 1 88 ? -22.281 -12.203 -1.698 1 97.94 88 ALA A N 1
ATOM 667 C CA . ALA A 1 88 ? -22.328 -13.43 -2.48 1 97.94 88 ALA A CA 1
ATOM 668 C C . ALA A 1 88 ? -21.719 -14.602 -1.704 1 97.94 88 ALA A C 1
ATOM 670 O O . ALA A 1 88 ? -22.281 -15.695 -1.681 1 97.94 88 ALA A O 1
ATOM 671 N N . MET A 1 89 ? -20.641 -14.383 -1.034 1 98.19 89 MET A N 1
ATOM 672 C CA . MET A 1 89 ? -19.953 -15.453 -0.33 1 98.19 89 MET A CA 1
ATOM 673 C C . MET A 1 89 ? -20.703 -15.859 0.932 1 98.19 89 MET A C 1
ATOM 675 O O . MET A 1 89 ? -20.578 -16.984 1.406 1 98.19 89 MET A O 1
ATOM 679 N N . SER A 1 90 ? -21.484 -14.898 1.456 1 96.62 90 SER A N 1
ATOM 680 C CA . SER A 1 90 ? -22.25 -15.18 2.672 1 96.62 90 SER A CA 1
ATOM 681 C C . SER A 1 90 ? -23.234 -16.328 2.455 1 96.62 90 SER A C 1
ATOM 683 O O . SER A 1 90 ? -23.562 -17.047 3.395 1 96.62 90 SER A O 1
ATOM 685 N N . PHE A 1 91 ? -23.672 -16.562 1.264 1 95.5 91 PHE A N 1
ATOM 686 C CA . PHE A 1 91 ? -24.578 -17.656 0.94 1 95.5 91 PHE A CA 1
ATOM 687 C C . PHE A 1 91 ? -23.922 -19.016 1.182 1 95.5 91 PHE A C 1
ATOM 689 O O . PHE A 1 91 ? -24.609 -20.016 1.326 1 95.5 91 PHE A O 1
ATOM 696 N N . TYR A 1 92 ? -22.672 -18.984 1.273 1 95.81 92 TYR A N 1
ATOM 697 C CA . TYR A 1 92 ? -21.938 -20.219 1.464 1 95.81 92 TYR A CA 1
ATOM 698 C C . TYR A 1 92 ? -21.297 -20.266 2.842 1 95.81 92 TYR A C 1
ATOM 700 O O . TYR A 1 92 ? -20.438 -21.125 3.109 1 95.81 92 TYR A O 1
ATOM 708 N N . GLY A 1 93 ? -21.625 -19.219 3.664 1 96.12 93 GLY A N 1
ATOM 709 C CA . GLY A 1 93 ? -21.109 -19.172 5.02 1 96.12 93 GLY A CA 1
ATOM 710 C C . GLY A 1 93 ? -19.641 -18.797 5.082 1 96.12 93 GLY A C 1
ATOM 711 O O . GLY A 1 93 ? -18.953 -19.094 6.059 1 96.12 93 GLY A O 1
ATOM 712 N N . ILE A 1 94 ? -19.156 -18.234 4.035 1 97.31 94 ILE A N 1
ATOM 713 C CA . ILE A 1 94 ? -17.75 -17.859 3.963 1 97.31 94 ILE A CA 1
ATOM 714 C C . ILE A 1 94 ? -17.594 -16.359 4.113 1 97.31 94 ILE A C 1
ATOM 716 O O . ILE A 1 94 ? -18.312 -15.586 3.459 1 97.31 94 ILE A O 1
ATOM 720 N N . LYS A 1 95 ? -16.781 -15.922 5.055 1 97.44 95 LYS A N 1
ATOM 721 C CA . LYS A 1 95 ? -16.453 -14.508 5.223 1 97.44 95 LYS A CA 1
ATOM 722 C C . LYS A 1 95 ? -15.289 -14.094 4.332 1 97.44 95 LYS A C 1
ATOM 724 O O . LYS A 1 95 ? -14.516 -14.945 3.881 1 97.44 95 LYS A O 1
ATOM 729 N N . VAL A 1 96 ? -15.203 -12.781 4.027 1 98.44 96 VAL A N 1
ATOM 730 C CA . VAL A 1 96 ? -14.172 -12.32 3.098 1 98.44 96 VAL A CA 1
ATOM 731 C C . VAL A 1 96 ? -13.289 -11.281 3.777 1 98.44 96 VAL A C 1
ATOM 733 O O . VAL A 1 96 ? -13.695 -10.664 4.77 1 98.44 96 VAL A O 1
ATOM 736 N N . ALA A 1 97 ? -12.078 -11.133 3.338 1 98.38 97 ALA A N 1
ATOM 737 C CA . ALA A 1 97 ? -11.117 -10.109 3.732 1 98.38 97 ALA A CA 1
ATOM 738 C C . ALA A 1 97 ? -10.617 -9.328 2.52 1 98.38 97 ALA A C 1
ATOM 740 O O . ALA A 1 97 ? -10.523 -9.875 1.418 1 98.38 97 ALA A O 1
ATOM 741 N N . GLN A 1 98 ? -10.328 -8.062 2.754 1 98.31 98 GLN A N 1
ATOM 742 C CA . GLN A 1 98 ? -9.789 -7.215 1.696 1 98.31 98 GLN A CA 1
ATOM 743 C C . GLN A 1 98 ? -8.273 -7.051 1.837 1 98.31 98 GLN A C 1
ATOM 745 O O . GLN A 1 98 ? -7.777 -6.758 2.926 1 98.31 98 GLN A O 1
ATOM 750 N N . ILE A 1 99 ? -7.582 -7.242 0.756 1 97.56 99 ILE A N 1
ATOM 751 C CA . ILE A 1 99 ? -6.148 -6.965 0.682 1 97.56 99 ILE A CA 1
ATOM 752 C C . ILE A 1 99 ? -5.855 -6.09 -0.534 1 97.56 99 ILE A C 1
ATOM 754 O O . ILE A 1 99 ? -6.18 -6.457 -1.665 1 97.56 99 ILE A O 1
ATOM 758 N N . LEU A 1 100 ? -5.355 -4.891 -0.316 1 96 100 LEU A N 1
ATOM 759 C CA . LEU A 1 100 ? -4.938 -4 -1.395 1 96 100 LEU A CA 1
ATOM 760 C C . LEU A 1 100 ? -3.418 -3.912 -1.469 1 96 100 LEU A C 1
ATOM 762 O O . LEU A 1 100 ? -2.758 -3.645 -0.461 1 96 100 LEU A O 1
ATOM 766 N N . LEU A 1 101 ? -2.873 -4.129 -2.697 1 94.06 101 LEU A N 1
ATOM 767 C CA . LEU A 1 101 ? -1.425 -4.254 -2.818 1 94.06 101 LEU A CA 1
ATOM 768 C C . LEU A 1 101 ? -0.902 -3.426 -3.986 1 94.06 101 LEU A C 1
ATOM 770 O O . LEU A 1 101 ? -1.647 -3.127 -4.922 1 94.06 101 LEU A O 1
ATOM 774 N N . THR A 1 102 ? 0.357 -3.027 -3.889 1 89.06 102 THR A N 1
ATOM 775 C CA . THR A 1 102 ? 1.164 -2.545 -5.004 1 89.06 102 THR A CA 1
ATOM 776 C C . THR A 1 102 ? 2.328 -3.492 -5.277 1 89.06 102 THR A C 1
ATOM 778 O O . THR A 1 102 ? 2.625 -4.371 -4.469 1 89.06 102 THR A O 1
ATOM 781 N N . ARG A 1 103 ? 2.924 -3.338 -6.434 1 83.25 103 ARG A N 1
ATOM 782 C CA . ARG A 1 103 ? 4.07 -4.168 -6.789 1 83.25 103 ARG A CA 1
ATOM 783 C C . ARG A 1 103 ? 5.164 -4.074 -5.734 1 83.25 103 ARG A C 1
ATOM 785 O O . ARG A 1 103 ? 5.836 -5.066 -5.438 1 83.25 103 ARG A O 1
ATOM 792 N N . GLU A 1 104 ? 5.328 -2.951 -5.141 1 81.69 104 GLU A N 1
ATOM 793 C CA . GLU A 1 104 ? 6.414 -2.688 -4.199 1 81.69 104 GLU A CA 1
ATOM 794 C C . GLU A 1 104 ? 6.203 -3.445 -2.891 1 81.69 104 GLU A C 1
ATOM 796 O O . GLU A 1 104 ? 7.156 -3.676 -2.145 1 81.69 104 GLU A O 1
ATOM 801 N N . ASP A 1 105 ? 5.016 -3.805 -2.635 1 87.31 105 ASP A N 1
ATOM 802 C CA . ASP A 1 105 ? 4.746 -4.555 -1.411 1 87.31 105 ASP A CA 1
ATOM 803 C C . ASP A 1 105 ? 5.426 -5.922 -1.444 1 87.31 105 ASP A C 1
ATOM 805 O O . ASP A 1 105 ? 5.773 -6.473 -0.398 1 87.31 105 ASP A O 1
ATOM 809 N N . PHE A 1 106 ? 5.703 -6.406 -2.637 1 85.75 106 PHE A N 1
ATOM 810 C CA . PHE A 1 106 ? 6.324 -7.719 -2.771 1 85.75 106 PHE A CA 1
ATOM 811 C C . PHE A 1 106 ? 7.84 -7.613 -2.674 1 85.75 106 PHE A C 1
ATOM 813 O O . PHE A 1 106 ? 8.508 -8.562 -2.254 1 85.75 106 PHE A O 1
ATOM 820 N N . SER A 1 107 ? 8.328 -6.496 -3.088 1 80.88 107 SER A N 1
ATOM 821 C CA . SER A 1 107 ? 9.781 -6.375 -3.178 1 80.88 107 SER A CA 1
ATOM 822 C C . SER A 1 107 ? 10.383 -5.957 -1.84 1 80.88 107 SER A C 1
ATOM 824 O O . SER A 1 107 ? 11.57 -6.199 -1.585 1 80.88 107 SER A O 1
ATOM 826 N N . HIS A 1 108 ? 9.625 -5.316 -0.984 1 77.81 108 HIS A N 1
ATOM 827 C CA . HIS A 1 108 ? 10.078 -4.926 0.344 1 77.81 108 HIS A CA 1
ATOM 828 C C . HIS A 1 108 ? 9.898 -6.059 1.347 1 77.81 108 HIS A C 1
ATOM 830 O O . HIS A 1 108 ? 8.766 -6.441 1.659 1 77.81 108 HIS A O 1
ATOM 836 N N . ARG A 1 109 ? 10.969 -6.52 1.886 1 75.62 109 ARG A N 1
ATOM 837 C CA . ARG A 1 109 ? 10.977 -7.746 2.678 1 75.62 109 ARG A CA 1
ATOM 838 C C . ARG A 1 109 ? 10.008 -7.645 3.852 1 75.62 109 ARG A C 1
ATOM 840 O O . ARG A 1 109 ? 9.219 -8.562 4.09 1 75.62 109 ARG A O 1
ATOM 847 N N . LYS A 1 110 ? 10.102 -6.508 4.547 1 77.81 110 LYS A N 1
ATOM 848 C CA . LYS A 1 110 ? 9.258 -6.375 5.734 1 77.81 110 LYS A CA 1
ATOM 849 C C . LYS A 1 110 ? 7.781 -6.359 5.359 1 77.81 110 LYS A C 1
ATOM 851 O O . LYS A 1 110 ? 6.961 -7.004 6.02 1 77.81 110 LYS A O 1
ATOM 856 N N . ARG A 1 111 ? 7.398 -5.594 4.34 1 84.94 111 ARG A N 1
ATOM 857 C CA . ARG A 1 111 ? 6.016 -5.551 3.875 1 84.94 111 ARG A CA 1
ATOM 858 C C . ARG A 1 111 ? 5.551 -6.922 3.4 1 84.94 111 ARG A C 1
ATOM 860 O O . ARG A 1 111 ? 4.43 -7.34 3.691 1 84.94 111 ARG A O 1
ATOM 867 N N . PHE A 1 112 ? 6.43 -7.602 2.732 1 83.75 112 PHE A N 1
ATOM 868 C CA . PHE A 1 112 ? 6.121 -8.938 2.238 1 83.75 112 PHE A CA 1
ATOM 869 C C . PHE A 1 112 ? 5.852 -9.891 3.395 1 83.75 112 PHE A C 1
ATOM 871 O O . PHE A 1 112 ? 4.906 -10.688 3.346 1 83.75 112 PHE A O 1
ATOM 878 N N . LEU A 1 113 ? 6.633 -9.852 4.406 1 78.38 113 LEU A N 1
ATOM 879 C CA . LEU A 1 113 ? 6.449 -10.719 5.562 1 78.38 113 LEU A CA 1
ATOM 880 C C . LEU A 1 113 ? 5.125 -10.422 6.258 1 78.38 113 LEU A C 1
ATOM 882 O O . LEU A 1 113 ? 4.449 -11.336 6.73 1 78.38 113 LEU A O 1
ATOM 886 N N . ASN A 1 114 ? 4.789 -9.164 6.348 1 84.25 114 ASN A N 1
ATOM 887 C CA . ASN A 1 114 ? 3.508 -8.789 6.941 1 84.25 114 ASN A CA 1
ATOM 888 C C . ASN A 1 114 ? 2.336 -9.32 6.121 1 84.25 114 ASN A C 1
ATOM 890 O O . ASN A 1 114 ? 1.328 -9.758 6.68 1 84.25 114 ASN A O 1
ATOM 894 N N . LEU A 1 115 ? 2.453 -9.234 4.824 1 88.88 115 LEU A N 1
ATOM 895 C CA . LEU A 1 115 ? 1.443 -9.828 3.953 1 88.88 115 LEU A CA 1
ATOM 896 C C . LEU A 1 115 ? 1.299 -11.32 4.219 1 88.88 115 LEU A C 1
ATOM 898 O O . LEU A 1 115 ? 0.182 -11.828 4.332 1 88.88 115 LEU A O 1
ATOM 902 N N . ARG A 1 116 ? 2.395 -12.023 4.336 1 84.06 116 ARG A N 1
ATOM 903 C CA . ARG A 1 116 ? 2.371 -13.453 4.613 1 84.06 116 ARG A CA 1
ATOM 904 C C . ARG A 1 116 ? 1.699 -13.742 5.949 1 84.06 116 ARG A C 1
ATOM 906 O O . ARG A 1 116 ? 0.919 -14.688 6.07 1 84.06 116 ARG A O 1
ATOM 913 N N . ASN A 1 117 ? 2.01 -12.891 6.926 1 80.31 117 ASN A N 1
ATOM 914 C CA . ASN A 1 117 ? 1.368 -13.023 8.227 1 80.31 117 ASN A CA 1
ATOM 915 C C . ASN A 1 117 ? -0.148 -12.883 8.125 1 80.31 117 ASN A C 1
ATOM 917 O O . ASN A 1 117 ? -0.89 -13.695 8.688 1 80.31 117 ASN A O 1
ATOM 921 N N . THR A 1 118 ? -0.51 -11.891 7.441 1 89.75 118 THR A N 1
ATOM 922 C CA . THR A 1 118 ? -1.938 -11.672 7.238 1 89.75 118 THR A CA 1
ATOM 923 C C . THR A 1 118 ? -2.588 -12.906 6.621 1 89.75 118 THR A C 1
ATOM 925 O O . THR A 1 118 ? -3.648 -13.352 7.07 1 89.75 118 THR A O 1
ATOM 928 N N . LEU A 1 119 ? -1.957 -13.523 5.668 1 89.88 119 LEU A N 1
ATOM 929 C CA . LEU A 1 119 ? -2.508 -14.664 4.949 1 89.88 119 LEU A CA 1
ATOM 930 C C . LEU A 1 119 ? -2.578 -15.891 5.852 1 89.88 119 LEU A C 1
ATOM 932 O O . LEU A 1 119 ? -3.518 -16.688 5.758 1 89.88 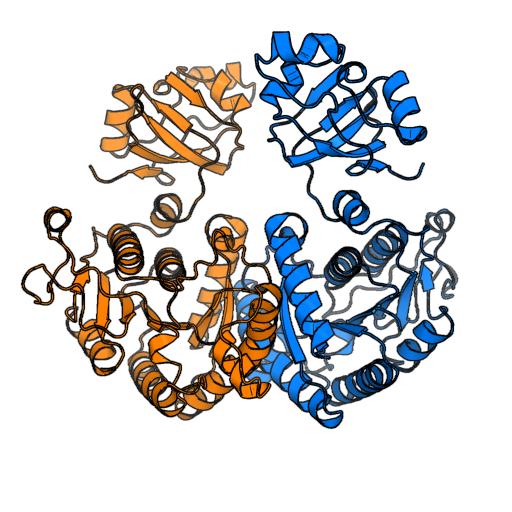119 LEU A O 1
ATOM 936 N N . ILE A 1 120 ? -1.606 -16.047 6.695 1 84.5 120 ILE A N 1
ATOM 937 C CA . ILE A 1 120 ? -1.617 -17.141 7.652 1 84.5 120 ILE A CA 1
ATOM 938 C C . ILE A 1 120 ? -2.84 -17.016 8.562 1 84.5 120 ILE A C 1
ATOM 940 O O . ILE A 1 120 ? -3.584 -17.984 8.734 1 84.5 120 ILE A O 1
ATOM 944 N N . GLY A 1 121 ? -3.043 -15.828 9.094 1 86.31 121 GLY A N 1
ATOM 945 C CA . GLY A 1 121 ? -4.199 -15.609 9.945 1 86.31 121 GLY A CA 1
ATOM 946 C C . GLY A 1 121 ? -5.52 -15.852 9.234 1 86.31 121 GLY A C 1
ATOM 947 O O . GLY A 1 121 ? -6.418 -16.5 9.773 1 86.31 121 GLY A O 1
ATOM 948 N N . LEU A 1 122 ? -5.625 -15.383 8.031 1 93 122 LEU A N 1
ATOM 949 C CA . LEU A 1 122 ? -6.855 -15.539 7.27 1 93 122 LEU A CA 1
ATOM 950 C C . LEU A 1 122 ? -7.121 -17.016 6.969 1 93 122 LEU A C 1
ATOM 952 O O . LEU A 1 122 ? -8.258 -17.469 7.07 1 93 122 LEU A O 1
ATOM 956 N N . THR A 1 123 ? -6.078 -17.719 6.582 1 87.56 123 THR A N 1
ATOM 957 C CA . THR A 1 123 ? -6.195 -19.141 6.277 1 87.56 123 THR A CA 1
ATOM 958 C C . THR A 1 123 ? -6.664 -19.906 7.508 1 87.56 123 THR A C 1
ATOM 960 O O . THR A 1 123 ? -7.531 -20.781 7.402 1 87.56 123 THR A O 1
ATOM 963 N N . GLU A 1 124 ? -6.129 -19.516 8.609 1 84.94 124 GLU A N 1
ATOM 964 C CA . GLU A 1 124 ? -6.492 -20.188 9.859 1 84.94 124 GLU A CA 1
ATOM 965 C C . GLU A 1 124 ? -7.965 -19.984 10.188 1 84.94 124 GLU A C 1
ATOM 967 O O . GLU A 1 124 ? -8.602 -20.859 10.781 1 84.94 124 GLU A O 1
ATOM 972 N N . MET A 1 125 ? -8.492 -18.906 9.797 1 90 125 MET A N 1
ATOM 973 C CA . MET A 1 125 ? -9.875 -18.578 10.148 1 90 125 MET A CA 1
ATOM 974 C C . MET A 1 125 ? -10.828 -18.984 9.031 1 90 125 MET A C 1
ATOM 976 O O . MET A 1 125 ? -12.039 -18.766 9.133 1 90 125 MET A O 1
ATOM 980 N N . GLY A 1 126 ? -10.336 -19.531 7.949 1 92.38 126 GLY A N 1
ATOM 981 C CA . GLY A 1 126 ? -11.188 -19.969 6.848 1 92.38 126 GLY A CA 1
ATOM 982 C C . GLY A 1 126 ? -11.789 -18.812 6.074 1 92.38 126 GLY A C 1
ATOM 983 O O . GLY A 1 126 ? -12.922 -18.891 5.59 1 92.38 126 GLY A O 1
ATOM 984 N N . ILE A 1 127 ? -11.078 -17.75 6.039 1 96.62 127 ILE A N 1
ATOM 985 C CA . ILE A 1 127 ? -11.562 -16.531 5.402 1 96.62 127 ILE A CA 1
ATOM 986 C C . ILE A 1 127 ? -11.023 -16.438 3.975 1 96.62 127 ILE A C 1
ATOM 988 O O . ILE A 1 127 ? -9.867 -16.797 3.719 1 96.62 127 ILE A O 1
ATOM 992 N N . LEU A 1 128 ? -11.852 -16 3.01 1 98.44 128 LEU A N 1
ATOM 993 C CA . LEU A 1 128 ? -11.438 -15.797 1.626 1 98.44 128 LEU A CA 1
ATOM 994 C C . LEU A 1 128 ? -10.805 -14.422 1.44 1 98.44 128 LEU A C 1
ATOM 996 O O . LEU A 1 128 ? -11.5 -13.406 1.495 1 98.44 128 LEU A O 1
ATOM 1000 N N . PRO A 1 129 ? -9.5 -14.336 1.194 1 98.44 129 PRO A N 1
ATOM 1001 C CA . PRO A 1 129 ? -8.914 -13.047 0.813 1 98.44 129 PRO A CA 1
ATOM 1002 C C . PRO A 1 129 ? -9.297 -12.625 -0.603 1 98.44 129 PRO A C 1
ATOM 1004 O O . PRO A 1 129 ? -9.195 -13.422 -1.538 1 98.44 129 PRO A O 1
ATOM 1007 N N . ILE A 1 130 ? -9.812 -11.461 -0.738 1 98.62 130 ILE A N 1
ATOM 1008 C CA . ILE A 1 130 ? -10.016 -10.805 -2.025 1 98.62 130 ILE A CA 1
ATOM 1009 C C . ILE A 1 130 ? -8.961 -9.727 -2.229 1 98.62 130 ILE A C 1
ATOM 1011 O O . ILE A 1 130 ? -8.93 -8.734 -1.497 1 98.62 130 ILE A O 1
ATOM 1015 N N . VAL A 1 131 ? -8.094 -9.945 -3.238 1 97.62 131 VAL A N 1
ATOM 1016 C CA . VAL A 1 131 ? -6.918 -9.117 -3.465 1 97.62 131 VAL A CA 1
ATOM 1017 C C . VAL A 1 131 ? -7.133 -8.227 -4.688 1 97.62 131 VAL A C 1
ATOM 1019 O O . VAL A 1 131 ? -7.656 -8.688 -5.707 1 97.62 131 VAL A O 1
ATOM 1022 N N . ASN A 1 132 ? -6.82 -6.996 -4.551 1 95.5 132 ASN A N 1
ATOM 1023 C CA . ASN A 1 132 ? -6.84 -6.047 -5.66 1 95.5 132 ASN A CA 1
ATOM 1024 C C . ASN A 1 132 ? -5.672 -5.066 -5.574 1 95.5 132 ASN A C 1
ATOM 1026 O O . ASN A 1 132 ? -4.969 -5.016 -4.566 1 95.5 132 ASN A O 1
ATOM 1030 N N . GLU A 1 133 ? -5.484 -4.414 -6.664 1 93.06 133 GLU A N 1
ATOM 1031 C CA . GLU A 1 133 ? -4.477 -3.361 -6.676 1 93.06 133 GLU A CA 1
ATOM 1032 C C . GLU A 1 133 ? -4.926 -2.158 -5.852 1 93.06 133 GLU A C 1
ATOM 1034 O O . GLU A 1 133 ? -6.109 -1.809 -5.848 1 93.06 133 GLU A O 1
ATOM 1039 N N . ASN A 1 134 ? -4.004 -1.609 -5.109 1 93.88 134 ASN A N 1
ATOM 1040 C CA . ASN A 1 134 ? -4.266 -0.343 -4.434 1 93.88 134 ASN A CA 1
ATOM 1041 C C . ASN A 1 134 ? -4.121 0.84 -5.387 1 93.88 134 ASN A C 1
ATOM 1043 O O . ASN A 1 134 ? -3.127 1.568 -5.332 1 93.88 134 ASN A O 1
ATOM 1047 N N . ASP A 1 135 ? -5.117 1.137 -6.164 1 88.31 135 ASP A N 1
ATOM 1048 C CA . ASP A 1 135 ? -5.086 2.078 -7.277 1 88.31 135 ASP A CA 1
ATOM 1049 C C . ASP A 1 135 ? -4.867 3.506 -6.785 1 88.31 135 ASP A C 1
ATOM 1051 O O . ASP A 1 135 ? -4.418 4.367 -7.543 1 88.31 135 ASP A O 1
ATOM 1055 N N . SER A 1 136 ? -5.215 3.734 -5.504 1 89.44 136 SER A N 1
ATOM 1056 C CA . SER A 1 136 ? -5.094 5.086 -4.965 1 89.44 136 SER A CA 1
ATOM 1057 C C . SER A 1 136 ? -3.637 5.539 -4.941 1 89.44 136 SER A C 1
ATOM 1059 O O . SER A 1 136 ? -3.355 6.738 -4.98 1 89.44 136 SER A O 1
ATOM 1061 N N . VAL A 1 137 ? -2.734 4.555 -4.871 1 87.69 137 VAL A N 1
ATOM 1062 C CA . VAL A 1 137 ? -1.332 4.941 -4.742 1 87.69 137 VAL A CA 1
ATOM 1063 C C . VAL A 1 137 ? -0.508 4.27 -5.836 1 87.69 137 VAL A C 1
ATOM 1065 O O . VAL A 1 137 ? 0.669 4.59 -6.023 1 87.69 137 VAL A O 1
ATOM 1068 N N . ALA A 1 138 ? -1.127 3.428 -6.562 1 79.88 138 ALA A N 1
ATOM 1069 C CA . ALA A 1 138 ? -0.387 2.654 -7.559 1 79.88 138 ALA A CA 1
ATOM 1070 C C . ALA A 1 138 ? -0.023 3.518 -8.766 1 79.88 138 ALA A C 1
ATOM 1072 O O . ALA A 1 138 ? -0.765 4.434 -9.125 1 79.88 138 ALA A O 1
ATOM 1073 N N . THR A 1 139 ? 1.285 3.588 -9.281 1 59.62 139 THR A N 1
ATOM 1074 C CA . THR A 1 139 ? 1.828 4.371 -10.383 1 59.62 139 THR A CA 1
ATOM 1075 C C . THR A 1 139 ? 1.522 3.709 -11.719 1 59.62 139 THR A C 1
ATOM 1077 O O . THR A 1 139 ? 1.311 2.496 -11.781 1 59.62 139 THR A O 1
ATOM 1080 N N . GLU A 1 140 ? 1.091 4.656 -12.781 1 54.06 140 GLU A N 1
ATOM 1081 C CA . GLU A 1 140 ? 0.784 4.254 -14.148 1 54.06 140 GLU A CA 1
ATOM 1082 C C . GLU A 1 140 ? 1.808 3.252 -14.68 1 54.06 140 GLU A C 1
ATOM 1084 O O . GLU A 1 140 ? 1.462 2.338 -15.43 1 54.06 140 GLU A O 1
ATOM 1089 N N . GLU A 1 141 ? 3.141 3.871 -14.602 1 43.94 141 GLU A N 1
ATOM 1090 C CA . GLU A 1 141 ? 4.074 2.979 -15.281 1 43.94 141 GLU A CA 1
ATOM 1091 C C . GLU A 1 141 ? 3.82 1.521 -14.906 1 43.94 141 GLU A C 1
ATOM 1093 O O . GLU A 1 141 ? 4.172 0.61 -15.656 1 43.94 141 GLU A O 1
ATOM 1098 N N . ILE A 1 142 ? 3.234 1.445 -13.648 1 41.03 142 ILE A N 1
ATOM 1099 C CA . ILE A 1 142 ? 2.932 0.079 -13.242 1 41.03 142 ILE A CA 1
ATOM 1100 C C . ILE A 1 142 ? 1.419 -0.103 -13.125 1 41.03 142 ILE A C 1
ATOM 1102 O O . ILE A 1 142 ? 0.941 -0.9 -12.32 1 41.03 142 ILE A O 1
ATOM 1106 N N . MET A 1 143 ? 0.622 0.919 -13.297 1 40.59 143 MET A N 1
ATOM 1107 C CA . MET A 1 143 ? -0.7 0.308 -13.414 1 40.59 143 MET A CA 1
ATOM 1108 C C . MET A 1 143 ? -0.602 -1.09 -14.016 1 40.59 143 MET A C 1
ATOM 1110 O O . MET A 1 143 ? -0.097 -1.258 -15.125 1 40.59 143 MET A O 1
ATOM 1114 N N . PHE A 1 144 ? -0.129 -1.781 -13.18 1 39.59 144 PHE A N 1
ATOM 1115 C CA . PHE A 1 144 ? -0.222 -3.139 -13.703 1 39.59 144 PHE A CA 1
ATOM 1116 C C . PHE A 1 144 ? -1.336 -3.244 -14.742 1 39.59 144 PHE A C 1
ATOM 1118 O O . PHE A 1 144 ? -1.27 -4.074 -15.648 1 39.59 144 PHE A O 1
ATOM 1125 N N . GLY A 1 145 ? -2.059 -2.045 -14.945 1 46.97 145 GLY A N 1
ATOM 1126 C CA . GLY A 1 145 ? -3.215 -2.504 -15.695 1 46.97 145 GLY A CA 1
ATOM 1127 C C . GLY A 1 145 ? -3.453 -3.998 -15.57 1 46.97 145 GLY A C 1
ATOM 1128 O O . GLY A 1 145 ? -4.461 -4.512 -16.062 1 46.97 145 GLY A O 1
ATOM 1129 N N . ASP A 1 146 ? -2.453 -4.859 -14.945 1 63.94 146 ASP A N 1
ATOM 1130 C CA . ASP A 1 146 ? -2.5 -6.285 -15.234 1 63.94 146 ASP A CA 1
ATOM 1131 C C . ASP A 1 146 ? -2.621 -7.105 -13.953 1 63.94 146 ASP A C 1
ATOM 1133 O O . ASP A 1 146 ? -1.632 -7.32 -13.25 1 63.94 146 ASP A O 1
ATOM 1137 N N . ASN A 1 147 ? -3.713 -7.094 -13.32 1 87.19 147 ASN A N 1
ATOM 1138 C CA . ASN A 1 147 ? -3.963 -7.957 -12.172 1 87.19 147 ASN A CA 1
ATOM 1139 C C . ASN A 1 147 ? -3.438 -9.367 -12.406 1 87.19 147 ASN A C 1
ATOM 1141 O O . ASN A 1 147 ? -3.371 -10.172 -11.469 1 87.19 147 ASN A O 1
ATOM 1145 N N . ASP A 1 148 ? -2.863 -9.562 -13.688 1 90.62 148 ASP A N 1
ATOM 1146 C CA . ASP A 1 148 ? -2.236 -10.859 -13.938 1 90.62 148 ASP A CA 1
ATOM 1147 C C . ASP A 1 148 ? -0.876 -10.945 -13.25 1 90.62 148 ASP A C 1
ATOM 1149 O O . ASP A 1 148 ? -0.559 -11.961 -12.617 1 90.62 148 ASP A O 1
ATOM 1153 N N . VAL A 1 149 ? -0.166 -9.914 -13.43 1 89.25 149 VAL A N 1
ATOM 1154 C CA . VAL A 1 149 ? 1.146 -9.867 -12.789 1 89.25 149 VAL A CA 1
ATOM 1155 C C . VAL A 1 149 ? 0.984 -9.859 -11.273 1 89.25 149 VAL A C 1
ATOM 1157 O O . VAL A 1 149 ? 1.697 -10.57 -10.562 1 89.25 149 VAL A O 1
ATOM 1160 N N . LEU A 1 150 ? 0.019 -9.078 -10.812 1 91.31 150 LEU A N 1
ATOM 1161 C CA . LEU A 1 150 ? -0.268 -9.055 -9.383 1 91.31 150 LEU A CA 1
ATOM 1162 C C . LEU A 1 150 ? -0.601 -10.453 -8.875 1 91.31 150 LEU A C 1
ATOM 1164 O O . LEU A 1 150 ? -0.087 -10.883 -7.844 1 91.31 150 LEU A O 1
ATOM 1168 N N . ALA A 1 151 ? -1.403 -11.133 -9.586 1 95.31 151 ALA A N 1
ATOM 1169 C CA . ALA A 1 151 ? -1.819 -12.477 -9.203 1 95.31 151 ALA A CA 1
ATOM 1170 C C . ALA A 1 151 ? -0.627 -13.43 -9.164 1 95.31 151 ALA A C 1
ATOM 1172 O O . ALA A 1 151 ? -0.509 -14.25 -8.25 1 95.31 151 ALA A O 1
ATOM 1173 N N . SER A 1 152 ? 0.217 -13.289 -10.172 1 93.19 152 SER A N 1
ATOM 1174 C CA . SER A 1 152 ? 1.418 -14.117 -10.227 1 93.19 152 SER A CA 1
ATOM 1175 C C . SER A 1 152 ? 2.328 -13.852 -9.039 1 93.19 152 SER A C 1
ATOM 1177 O O . SER A 1 152 ? 2.756 -14.781 -8.352 1 93.19 152 SER A O 1
ATOM 1179 N N . MET A 1 153 ? 2.596 -12.602 -8.758 1 91.19 153 MET A N 1
ATOM 1180 C CA . MET A 1 153 ? 3.451 -12.234 -7.629 1 91.19 153 MET A CA 1
ATOM 1181 C C . MET A 1 153 ? 2.854 -12.719 -6.312 1 91.19 153 MET A C 1
ATOM 1183 O O . MET A 1 153 ? 3.566 -13.25 -5.461 1 91.19 153 MET A O 1
ATOM 1187 N N . PHE A 1 154 ? 1.571 -12.539 -6.207 1 93.81 154 PHE A N 1
ATOM 1188 C CA . PHE A 1 154 ? 0.888 -12.977 -4.996 1 93.81 154 PHE A CA 1
ATOM 1189 C C . PHE A 1 154 ? 1.009 -14.484 -4.82 1 93.81 154 PHE A C 1
ATOM 1191 O O . PHE A 1 154 ? 1.35 -14.969 -3.736 1 93.81 154 PHE A O 1
ATOM 1198 N N . ALA A 1 155 ? 0.738 -15.211 -5.871 1 94.5 155 ALA A N 1
ATOM 1199 C CA . ALA A 1 155 ? 0.798 -16.672 -5.824 1 94.5 155 ALA A CA 1
ATOM 1200 C C . ALA A 1 155 ? 2.188 -17.141 -5.41 1 94.5 155 ALA A C 1
ATOM 1202 O O . ALA A 1 155 ? 2.318 -18.062 -4.598 1 94.5 155 ALA A O 1
ATOM 1203 N N . ILE A 1 156 ? 3.17 -16.578 -5.957 1 88.38 156 ILE A N 1
ATOM 1204 C CA . ILE A 1 156 ? 4.551 -16.922 -5.625 1 88.38 156 ILE A CA 1
ATOM 1205 C C . ILE A 1 156 ? 4.812 -16.641 -4.148 1 88.38 156 ILE A C 1
ATOM 1207 O O . ILE A 1 156 ? 5.312 -17.5 -3.424 1 88.38 156 ILE A O 1
ATOM 1211 N N . GLY A 1 157 ? 4.426 -15.461 -3.717 1 84.44 157 GLY A N 1
ATOM 1212 C CA . GLY A 1 157 ? 4.633 -15.078 -2.328 1 84.44 157 GLY A CA 1
ATOM 1213 C C . GLY A 1 157 ? 3.877 -15.961 -1.353 1 84.44 157 GLY A C 1
ATOM 1214 O O . GLY A 1 157 ? 4.348 -16.219 -0.241 1 84.44 157 GLY A O 1
ATOM 1215 N N . TRP A 1 158 ? 2.703 -16.422 -1.787 1 89.19 158 TRP A N 1
ATOM 1216 C CA . TRP A 1 158 ? 1.841 -17.234 -0.948 1 89.19 158 TRP A CA 1
ATOM 1217 C C . TRP A 1 158 ? 2.26 -18.703 -1.008 1 89.19 158 TRP A C 1
ATOM 1219 O O . TRP A 1 158 ? 1.787 -19.531 -0.217 1 89.19 158 TRP A O 1
ATOM 1229 N N . ASN A 1 159 ? 3.188 -18.969 -1.897 1 87.44 159 ASN A N 1
ATOM 1230 C CA . ASN A 1 159 ? 3.564 -20.359 -2.166 1 87.44 159 ASN A CA 1
ATOM 1231 C C . ASN A 1 159 ? 2.352 -21.203 -2.529 1 87.44 159 ASN A C 1
ATOM 1233 O O . ASN A 1 159 ? 2.113 -22.25 -1.914 1 87.44 159 ASN A O 1
ATOM 1237 N N . ALA A 1 160 ? 1.601 -20.734 -3.48 1 92.94 160 ALA A N 1
ATOM 1238 C CA . ALA A 1 160 ? 0.409 -21.422 -3.953 1 92.94 160 ALA A CA 1
ATOM 1239 C C . ALA A 1 160 ? 0.782 -22.688 -4.715 1 92.94 160 ALA A C 1
ATOM 1241 O O . ALA A 1 160 ? 1.912 -22.828 -5.191 1 92.94 160 ALA A O 1
ATOM 1242 N N . ASP A 1 161 ? -0.168 -23.609 -4.77 1 93.88 161 ASP A N 1
ATOM 1243 C CA . ASP A 1 161 ? -0.016 -24.812 -5.594 1 93.88 161 ASP A CA 1
ATOM 1244 C C . ASP A 1 161 ? -0.485 -24.562 -7.023 1 93.88 161 ASP A C 1
ATOM 1246 O O . ASP A 1 161 ? 0.1 -25.078 -7.977 1 93.88 161 ASP A O 1
ATOM 1250 N N . TYR A 1 162 ? -1.531 -23.766 -7.168 1 96.69 162 TYR A N 1
ATOM 1251 C CA . TYR A 1 162 ? -2.154 -23.5 -8.461 1 96.69 162 TYR A CA 1
ATOM 1252 C C . TYR A 1 162 ? -2.432 -22.016 -8.648 1 96.69 162 TYR A C 1
ATOM 1254 O O . TYR A 1 162 ? -2.818 -21.328 -7.703 1 96.69 162 TYR A O 1
ATOM 1262 N N . LEU A 1 163 ? -2.256 -21.531 -9.906 1 97.56 163 LEU A N 1
ATOM 1263 C CA . LEU A 1 163 ? -2.666 -20.203 -10.344 1 97.56 163 LEU A CA 1
ATOM 1264 C C . LEU A 1 163 ? -3.52 -20.281 -11.602 1 97.56 163 LEU A C 1
ATOM 1266 O O . LEU A 1 163 ? -3.1 -20.859 -12.602 1 97.56 163 LEU A O 1
ATOM 1270 N N . LEU A 1 164 ? -4.723 -19.797 -11.523 1 98.38 164 LEU A N 1
ATOM 1271 C CA . LEU A 1 164 ? -5.59 -19.688 -12.695 1 98.38 164 LEU A CA 1
ATOM 1272 C C . LEU A 1 164 ? -5.715 -18.234 -13.148 1 98.38 164 LEU A C 1
ATOM 1274 O O . LEU A 1 164 ? -6.238 -17.391 -12.414 1 98.38 164 LEU A O 1
ATOM 1278 N N . LEU A 1 165 ? -5.215 -17.984 -14.297 1 96.62 165 LEU A N 1
ATOM 1279 C CA . LEU A 1 165 ? -5.43 -16.688 -14.953 1 96.62 165 LEU A CA 1
ATOM 1280 C C . LEU A 1 165 ? -6.629 -16.75 -15.898 1 96.62 165 LEU A C 1
ATOM 1282 O O . LEU A 1 165 ? -6.48 -17.094 -17.078 1 96.62 165 LEU A O 1
ATOM 1286 N N . MET A 1 166 ? -7.758 -16.375 -15.344 1 96.31 166 MET A N 1
ATOM 1287 C CA . MET A 1 166 ? -9.008 -16.469 -16.094 1 96.31 166 MET A CA 1
ATOM 1288 C C . MET A 1 166 ? -9.148 -15.305 -17.062 1 96.31 166 MET A C 1
ATOM 1290 O O . MET A 1 166 ? -8.922 -14.148 -16.672 1 96.31 166 MET A O 1
ATOM 1294 N N . THR A 1 167 ? -9.477 -15.602 -18.297 1 91.56 167 THR A N 1
ATOM 1295 C CA . THR A 1 167 ? -9.602 -14.602 -19.344 1 91.56 167 THR A CA 1
ATOM 1296 C C . THR A 1 167 ? -10.789 -14.914 -20.25 1 91.56 167 THR A C 1
ATOM 1298 O O . THR A 1 167 ? -11.594 -15.797 -19.938 1 91.56 167 THR A O 1
ATOM 1301 N N . SER A 1 168 ? -10.953 -14.094 -21.297 1 89.12 168 SER A N 1
ATOM 1302 C CA . SER A 1 168 ? -12.117 -14.227 -22.172 1 89.12 168 SER A CA 1
ATOM 1303 C C . SER A 1 168 ? -11.828 -15.18 -23.328 1 89.12 168 SER A C 1
ATOM 1305 O O . SER A 1 168 ? -12.711 -15.445 -24.156 1 89.12 168 SER A O 1
ATOM 1307 N N . VAL A 1 169 ? -10.594 -15.688 -23.406 1 88 169 VAL A N 1
ATOM 1308 C CA . VAL A 1 169 ? -10.242 -16.609 -24.469 1 88 169 VAL A CA 1
ATOM 1309 C C . VAL A 1 169 ? -9.938 -17.984 -23.891 1 88 169 VAL A C 1
ATOM 1311 O O . VAL A 1 169 ? -9.734 -18.125 -22.672 1 88 169 VAL A O 1
ATOM 1314 N N . ASP A 1 170 ? -9.875 -19 -24.734 1 93.06 170 ASP A N 1
ATOM 1315 C CA . ASP A 1 170 ? -9.781 -20.375 -24.266 1 93.06 170 ASP A CA 1
ATOM 1316 C C . ASP A 1 170 ? -8.359 -20.719 -23.828 1 93.06 170 ASP A C 1
ATOM 1318 O O . ASP A 1 170 ? -8.141 -21.719 -23.141 1 93.06 170 ASP A O 1
ATOM 1322 N N . GLY A 1 171 ? -7.426 -19.984 -24.156 1 93.12 171 GLY A N 1
ATOM 1323 C CA . GLY A 1 171 ? -6.012 -20.172 -23.859 1 93.12 171 GLY A CA 1
ATOM 1324 C C . GLY A 1 171 ? -5.098 -19.453 -24.828 1 93.12 171 GLY A C 1
ATOM 1325 O O . GLY A 1 171 ? -5.516 -18.5 -25.5 1 93.12 171 GLY A O 1
ATOM 1326 N N . VAL A 1 172 ? -3.895 -19.781 -24.812 1 90.5 172 VAL A N 1
ATOM 1327 C CA . VAL A 1 172 ? -2.953 -19.266 -25.797 1 90.5 172 VAL A CA 1
ATOM 1328 C C . VAL A 1 172 ? -3.186 -19.938 -27.141 1 90.5 172 VAL A C 1
ATOM 1330 O O . VAL A 1 172 ? -3.145 -21.156 -27.25 1 90.5 172 VAL A O 1
ATOM 1333 N N . ILE A 1 173 ? -3.477 -19.109 -28.109 1 87.56 173 ILE A N 1
ATOM 1334 C CA . ILE A 1 173 ? -3.832 -19.625 -29.422 1 87.56 173 ILE A CA 1
ATOM 1335 C C . ILE A 1 173 ? -2.613 -19.578 -30.344 1 87.56 173 ILE A C 1
ATOM 1337 O O . ILE A 1 173 ? -1.91 -18.562 -30.406 1 87.56 173 ILE A O 1
ATO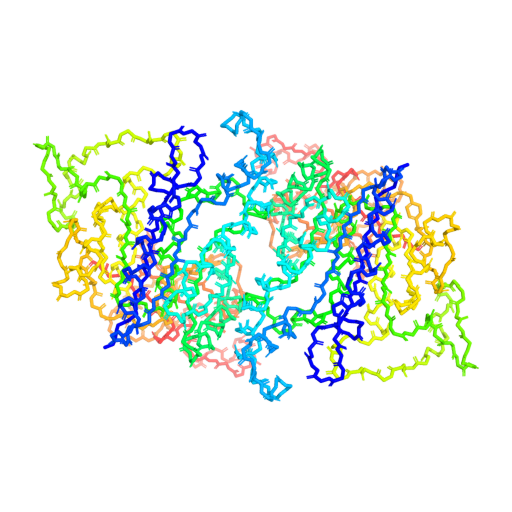M 1341 N N . ASP A 1 174 ? -2.402 -20.609 -31.031 1 82.69 174 ASP A N 1
ATOM 1342 C CA . ASP A 1 174 ? -1.258 -20.656 -31.938 1 82.69 174 ASP A CA 1
ATOM 1343 C C . ASP A 1 174 ? -1.607 -20.062 -33.312 1 82.69 174 ASP A C 1
ATOM 1345 O O . ASP A 1 174 ? -2.699 -19.516 -33.5 1 82.69 174 ASP A O 1
ATOM 1349 N N . GLN A 1 175 ? -0.684 -20.094 -34.25 1 78.69 175 GLN A N 1
ATOM 1350 C CA . GLN A 1 175 ? -0.826 -19.469 -35.562 1 78.69 175 GLN A CA 1
ATOM 1351 C C . GLN A 1 175 ? -1.959 -20.125 -36.344 1 78.69 175 GLN A C 1
ATOM 1353 O O . GLN A 1 175 ? -2.494 -19.516 -37.281 1 78.69 175 GLN A O 1
ATOM 1358 N N . ASN A 1 176 ? -2.324 -21.312 -36 1 83.75 176 ASN A N 1
ATOM 1359 C CA . ASN A 1 176 ? -3.381 -22.031 -36.719 1 83.75 176 ASN A CA 1
ATOM 1360 C C . ASN A 1 176 ? -4.738 -21.828 -36.062 1 83.75 176 ASN A C 1
ATOM 1362 O O . ASN A 1 176 ? -5.723 -22.453 -36.438 1 83.75 176 ASN A O 1
ATOM 1366 N N . GLY A 1 177 ? -4.734 -21.047 -35.031 1 84.81 177 GLY A N 1
ATOM 1367 C CA . GLY A 1 177 ? -5.992 -20.75 -34.375 1 84.81 177 GLY A CA 1
ATOM 1368 C C . GLY A 1 177 ? -6.363 -21.781 -33.312 1 84.81 177 GLY A C 1
ATOM 1369 O O . GLY A 1 177 ? -7.516 -21.844 -32.875 1 84.81 177 GLY A O 1
ATOM 1370 N N . LYS A 1 178 ? -5.438 -22.625 -32.969 1 89.56 178 LYS A N 1
ATOM 1371 C CA . LYS A 1 178 ? -5.699 -23.672 -31.984 1 89.56 178 LYS A CA 1
ATOM 1372 C C . LYS A 1 178 ? -5.113 -23.312 -30.625 1 89.56 178 LYS A C 1
ATOM 1374 O O . LYS A 1 178 ? -4.023 -22.734 -30.547 1 89.56 178 LYS A O 1
ATOM 1379 N N . VAL A 1 179 ? -5.801 -23.734 -29.578 1 92.19 179 VAL A N 1
ATOM 1380 C CA . VAL A 1 179 ? -5.309 -23.516 -28.219 1 92.19 179 VAL A CA 1
ATOM 1381 C C . VAL A 1 179 ? -4.129 -24.453 -27.953 1 92.19 179 VAL A C 1
ATOM 1383 O O . VAL A 1 179 ? -4.207 -25.656 -28.203 1 92.19 179 VAL A O 1
ATOM 1386 N N . ILE A 1 180 ? -3.086 -23.922 -27.469 1 90.62 180 ILE A N 1
ATOM 1387 C CA . ILE A 1 180 ? -1.928 -24.688 -27.047 1 90.62 180 ILE A CA 1
ATOM 1388 C C . ILE A 1 180 ? -2.195 -25.297 -25.672 1 90.62 180 ILE A C 1
ATOM 1390 O O . ILE A 1 180 ? -2.414 -24.562 -24.688 1 90.62 180 ILE A O 1
ATOM 1394 N N . PRO A 1 181 ? -2.188 -26.641 -25.594 1 93.31 181 PRO A N 1
ATOM 1395 C CA . PRO A 1 181 ? -2.521 -27.219 -24.297 1 93.31 181 PRO A CA 1
ATOM 1396 C C . PRO A 1 181 ? -1.446 -26.969 -23.234 1 93.31 181 PRO A C 1
ATOM 1398 O O . PRO A 1 181 ? -1.762 -26.797 -22.062 1 93.31 181 PRO A O 1
ATOM 1401 N N . PHE A 1 182 ? -0.112 -27.016 -23.594 1 93.25 182 PHE A N 1
ATOM 1402 C CA . PHE A 1 182 ? 1.02 -26.75 -22.703 1 93.25 182 PHE A CA 1
ATOM 1403 C C . PHE A 1 182 ? 1.957 -25.719 -23.328 1 93.25 182 PHE A C 1
ATOM 1405 O O . PHE A 1 182 ? 2.305 -25.812 -24.5 1 93.25 182 PHE A O 1
ATOM 1412 N N . TYR A 1 183 ? 2.193 -24.688 -22.438 1 88.75 183 TYR A N 1
ATOM 1413 C CA . TYR A 1 183 ? 3.154 -23.688 -22.906 1 88.75 183 TYR A CA 1
ATOM 1414 C C . TYR A 1 183 ? 4.586 -24.172 -22.672 1 88.75 183 TYR A C 1
ATOM 1416 O O . TYR A 1 183 ? 4.973 -24.438 -21.531 1 88.75 183 TYR A O 1
ATOM 1424 N N . ARG A 1 184 ? 5.406 -24.453 -23.656 1 75.94 184 ARG A N 1
ATOM 1425 C CA . ARG A 1 184 ? 6.793 -24.906 -23.562 1 75.94 184 ARG A CA 1
ATOM 1426 C C . ARG A 1 184 ? 7.746 -23.875 -24.156 1 75.94 184 ARG A C 1
ATOM 1428 O O . ARG A 1 184 ? 7.344 -23.047 -24.984 1 75.94 184 ARG A O 1
ATOM 1435 N N . GLU A 1 185 ? 8.875 -23.641 -23.422 1 60.91 185 GLU A N 1
ATOM 1436 C CA . GLU A 1 185 ? 9.883 -22.688 -23.891 1 60.91 185 GLU A CA 1
ATOM 1437 C C . GLU A 1 185 ? 10.008 -22.719 -25.422 1 60.91 185 GLU A C 1
ATOM 1439 O O . GLU A 1 185 ? 10.188 -21.688 -26.062 1 60.91 185 GLU A O 1
ATOM 1444 N N . ASP A 1 186 ? 10.094 -23.906 -25.938 1 54.88 186 ASP A N 1
ATOM 1445 C CA . ASP A 1 186 ? 10.227 -24 -27.391 1 54.88 186 ASP A CA 1
ATOM 1446 C C . ASP A 1 186 ? 8.984 -23.438 -28.094 1 54.88 186 ASP A C 1
ATOM 1448 O O . ASP A 1 186 ? 8.969 -23.297 -29.312 1 54.88 186 ASP A O 1
ATOM 1452 N N . THR A 1 187 ? 8.031 -23.172 -27.391 1 53.81 187 THR A N 1
ATOM 1453 C CA . THR A 1 187 ? 6.809 -22.594 -27.938 1 53.81 187 THR A CA 1
ATOM 1454 C C . THR A 1 187 ? 6.996 -21.125 -28.266 1 53.81 187 THR A C 1
ATOM 1456 O O . THR A 1 187 ? 6.09 -20.469 -28.797 1 53.81 187 THR A O 1
ATOM 1459 N N . THR A 1 188 ? 7.988 -20.531 -27.641 1 51.03 188 THR A N 1
ATOM 1460 C CA . THR A 1 188 ? 8.328 -19.141 -27.891 1 51.03 188 THR A CA 1
ATOM 1461 C C . THR A 1 188 ? 8.312 -18.844 -29.391 1 51.03 188 THR A C 1
ATOM 1463 O O . THR A 1 188 ? 8.039 -17.719 -29.797 1 51.03 188 THR A O 1
ATOM 1466 N N . ASN A 1 189 ? 8.773 -19.844 -30.047 1 48.12 189 ASN A N 1
ATOM 1467 C CA . ASN A 1 189 ? 8.82 -19.656 -31.484 1 48.12 189 ASN A CA 1
ATOM 1468 C C . ASN A 1 189 ? 7.422 -19.688 -32.094 1 48.12 189 ASN A C 1
ATOM 1470 O O . ASN A 1 189 ? 7.27 -19.531 -33.312 1 48.12 189 ASN A O 1
ATOM 1474 N N . MET A 1 190 ? 6.547 -19.984 -31.297 1 52.5 190 MET A N 1
ATOM 1475 C CA . MET A 1 190 ? 5.25 -20.125 -31.938 1 52.5 190 MET A CA 1
ATOM 1476 C C . MET A 1 190 ? 4.527 -18.797 -32 1 52.5 190 MET A C 1
ATOM 1478 O O . MET A 1 190 ? 4.461 -18.062 -31.031 1 52.5 190 MET A O 1
ATOM 1482 N N . ALA A 1 191 ? 4.359 -18.359 -33.125 1 58.69 191 ALA A N 1
ATOM 1483 C CA . ALA A 1 191 ? 3.566 -17.156 -33.375 1 58.69 191 ALA A CA 1
ATOM 1484 C C . ALA A 1 191 ? 2.264 -17.172 -32.594 1 58.69 191 ALA A C 1
ATOM 1486 O O . ALA A 1 191 ? 1.449 -18.094 -32.719 1 58.69 191 ALA A O 1
ATOM 1487 N N . ILE A 1 192 ? 2.227 -16.641 -31.453 1 63.12 192 ILE A N 1
ATOM 1488 C CA . ILE A 1 192 ? 1.036 -16.484 -30.625 1 63.12 192 ILE A CA 1
ATOM 1489 C C . ILE A 1 192 ? 0.088 -15.477 -31.266 1 63.12 192 ILE A C 1
ATOM 1491 O O . ILE A 1 192 ? 0.521 -14.422 -31.734 1 63.12 192 ILE A O 1
ATOM 1495 N N . ALA A 1 193 ? -1.09 -15.953 -31.469 1 57.91 193 ALA A N 1
ATOM 1496 C CA . ALA A 1 193 ? -2.09 -15.031 -32 1 57.91 193 ALA A CA 1
ATOM 1497 C C . ALA A 1 193 ? -2.277 -13.828 -31.094 1 57.91 193 ALA A C 1
ATOM 1499 O O . ALA A 1 193 ? -2.367 -13.969 -29.875 1 57.91 193 ALA A O 1
ATOM 1500 N N . LYS A 1 194 ? -1.769 -12.695 -31.578 1 56.72 194 LYS A N 1
ATOM 1501 C CA . LYS A 1 194 ? -1.968 -11.461 -30.812 1 56.72 194 LYS A CA 1
ATOM 1502 C C . LYS A 1 194 ? -3.453 -11.172 -30.625 1 56.72 194 LYS A C 1
ATOM 1504 O O . LYS A 1 194 ? -4.211 -11.109 -31.594 1 56.72 194 LYS A O 1
ATOM 1509 N N . ASN A 1 195 ? -4.07 -11.82 -29.703 1 53.72 195 ASN A N 1
ATOM 1510 C CA . ASN A 1 195 ? -5.453 -11.406 -29.5 1 53.72 195 ASN A CA 1
ATOM 1511 C C . ASN A 1 195 ? -5.543 -9.961 -29.047 1 53.72 195 ASN A C 1
ATOM 1513 O O . ASN A 1 195 ? -4.633 -9.453 -28.391 1 53.72 195 ASN A O 1
ATOM 1517 N N . ALA A 1 196 ? -6.516 -9.203 -29.641 1 46 196 ALA A N 1
ATOM 1518 C CA . ALA A 1 196 ? -6.809 -7.785 -29.469 1 46 196 ALA A CA 1
ATOM 1519 C C . ALA A 1 196 ? -7.062 -7.461 -28 1 46 196 ALA A C 1
ATOM 1521 O O . ALA A 1 196 ? -7.695 -8.242 -27.281 1 46 196 ALA A O 1
ATOM 1522 N N . SER A 1 197 ? -6.297 -6.648 -27.359 1 49.28 197 SER A N 1
ATOM 1523 C CA . SER A 1 197 ? -6.59 -5.977 -26.094 1 49.28 197 SER A CA 1
ATOM 1524 C C . SER A 1 197 ? -8.031 -5.473 -26.062 1 49.28 197 SER A C 1
ATOM 1526 O O . SER A 1 197 ? -8.578 -5.074 -27.094 1 49.28 197 SER A O 1
ATOM 1528 N N . SER A 1 198 ? -8.906 -5.941 -25.141 1 49.56 198 SER A N 1
ATOM 1529 C CA . SER A 1 198 ? -10.273 -5.457 -25.016 1 49.56 198 SER A CA 1
ATOM 1530 C C . SER A 1 198 ? -10.32 -4.074 -24.375 1 49.56 198 SER A C 1
ATOM 1532 O O . SER A 1 198 ? -9.312 -3.604 -23.844 1 49.56 198 SER A O 1
ATOM 1534 N N . ARG A 1 199 ? -11.531 -3.447 -24.469 1 48.38 199 ARG A N 1
ATOM 1535 C CA . ARG A 1 199 ? -11.867 -2.102 -24.016 1 48.38 199 ARG A CA 1
ATOM 1536 C C . ARG A 1 199 ? -11.594 -1.937 -22.531 1 48.38 199 ARG A C 1
ATOM 1538 O O . ARG A 1 199 ? -11.32 -0.831 -22.062 1 48.38 199 ARG A O 1
ATOM 1545 N N . TRP A 1 200 ? -11.75 -3.033 -21.797 1 44.62 200 TRP A N 1
ATOM 1546 C CA . TRP A 1 200 ? -11.688 -2.887 -20.344 1 44.62 200 TRP A CA 1
ATOM 1547 C C . TRP A 1 200 ? -10.398 -3.475 -19.781 1 44.62 200 TRP A C 1
ATOM 1549 O O . TRP A 1 200 ? -10.07 -3.271 -18.609 1 44.62 200 TRP A O 1
ATOM 1559 N N . GLY A 1 201 ? -9.742 -4.387 -20.656 1 51.81 201 GLY A N 1
ATOM 1560 C CA . GLY A 1 201 ? -8.562 -5.051 -20.125 1 51.81 201 GLY A CA 1
ATOM 1561 C C . GLY A 1 201 ? -7.266 -4.445 -20.641 1 51.81 201 GLY A C 1
ATOM 1562 O O . GLY A 1 201 ? -7.141 -4.141 -21.828 1 51.81 201 GLY A O 1
ATOM 1563 N N . SER A 1 202 ? -6.449 -3.873 -19.766 1 48 202 SER A N 1
ATOM 1564 C CA . SER A 1 202 ? -5.203 -3.209 -20.141 1 48 202 SER A CA 1
ATOM 1565 C C . SER A 1 202 ? -4.121 -4.223 -20.484 1 48 202 SER A C 1
ATOM 1567 O O . SER A 1 202 ? -3.137 -3.883 -21.156 1 48 202 SER A O 1
ATOM 1569 N N . GLY A 1 203 ? -4.363 -5.59 -19.969 1 58.34 203 GLY A N 1
ATOM 1570 C CA . GLY A 1 203 ? -3.27 -6.508 -20.234 1 58.34 203 GLY A CA 1
ATOM 1571 C C . GLY A 1 203 ? -3.57 -7.469 -21.375 1 58.34 203 GLY A C 1
ATOM 1572 O O . GLY A 1 203 ? -4.691 -7.965 -21.5 1 58.34 203 GLY A O 1
ATOM 1573 N N . GLY A 1 204 ? -2.877 -7.59 -22.359 1 72.5 204 GLY A N 1
ATOM 1574 C CA . GLY A 1 204 ? -3.004 -8.523 -23.469 1 72.5 204 GLY A CA 1
ATOM 1575 C C . GLY A 1 204 ? -2.436 -9.891 -23.156 1 72.5 204 GLY A C 1
ATOM 1576 O O . GLY A 1 204 ? -2.146 -10.211 -22 1 72.5 204 GLY A O 1
ATOM 1577 N N . ILE A 1 205 ? -2.473 -10.859 -24 1 80.88 205 ILE A N 1
ATOM 1578 C CA . ILE A 1 205 ? -2.066 -12.258 -23.875 1 80.88 205 ILE A CA 1
ATOM 1579 C C . ILE A 1 205 ? -0.586 -12.328 -23.5 1 80.88 205 ILE A C 1
ATOM 1581 O O . ILE A 1 205 ? -0.161 -13.25 -22.812 1 80.88 205 ILE A O 1
ATOM 1585 N N . THR A 1 206 ? 0.144 -11.328 -23.891 1 79.19 206 THR A N 1
ATOM 1586 C CA . THR A 1 206 ? 1.573 -11.305 -23.594 1 79.19 206 THR A CA 1
ATOM 1587 C C . THR A 1 206 ? 1.82 -11.156 -22.094 1 79.19 206 THR A C 1
ATOM 1589 O O . THR A 1 206 ? 2.678 -11.844 -21.531 1 79.19 206 THR A O 1
ATOM 1592 N N . SER A 1 207 ? 1.049 -10.312 -21.438 1 81.38 207 SER A N 1
ATOM 1593 C CA . SER A 1 207 ? 1.185 -10.109 -20 1 81.38 207 SER A CA 1
ATOM 1594 C C . SER A 1 207 ? 0.783 -11.367 -19.234 1 81.38 207 SER A C 1
ATOM 1596 O O . SER A 1 207 ? 1.43 -11.727 -18.25 1 81.38 207 SER A O 1
ATOM 1598 N N . LYS A 1 208 ? -0.217 -11.977 -19.719 1 89.06 208 LYS A N 1
ATOM 1599 C CA . LYS A 1 208 ? -0.658 -13.211 -19.078 1 89.06 208 LYS A CA 1
ATOM 1600 C C . LYS A 1 208 ? 0.401 -14.305 -19.203 1 89.06 208 LYS A C 1
ATOM 1602 O O . LYS A 1 208 ? 0.678 -15.016 -18.234 1 89.06 208 LYS A O 1
ATOM 1607 N N . ILE A 1 209 ? 0.988 -14.359 -20.312 1 87.06 209 ILE A N 1
ATOM 1608 C CA . ILE A 1 209 ? 2.018 -15.367 -20.547 1 87.06 209 ILE A CA 1
ATOM 1609 C C . ILE A 1 209 ? 3.215 -15.086 -19.641 1 87.06 209 ILE A C 1
ATOM 1611 O O . ILE A 1 209 ? 3.754 -16 -19.016 1 87.06 209 ILE A O 1
ATOM 1615 N N . ARG A 1 210 ? 3.59 -13.898 -19.531 1 84 210 ARG A N 1
ATOM 1616 C CA . ARG A 1 210 ? 4.703 -13.531 -18.656 1 84 210 ARG A CA 1
ATOM 1617 C C . ARG A 1 210 ? 4.41 -13.883 -17.203 1 84 210 ARG A C 1
ATOM 1619 O O . ARG A 1 210 ? 5.262 -14.438 -16.516 1 84 210 ARG A O 1
ATOM 1626 N N . ALA A 1 211 ? 3.252 -13.539 -16.781 1 90.12 211 ALA A N 1
ATOM 1627 C CA . ALA A 1 211 ? 2.822 -13.828 -15.414 1 90.12 211 ALA A CA 1
ATOM 1628 C C . ALA A 1 211 ? 2.797 -15.336 -15.156 1 90.12 211 ALA A C 1
ATOM 1630 O O . ALA A 1 211 ? 3.262 -15.797 -14.117 1 90.12 211 ALA A O 1
ATOM 1631 N N . ALA A 1 212 ? 2.297 -16.031 -16.094 1 92.44 212 ALA A N 1
ATOM 1632 C CA . ALA A 1 212 ? 2.188 -17.484 -15.969 1 92.44 212 ALA A CA 1
ATOM 1633 C C . ALA A 1 212 ? 3.566 -18.141 -15.914 1 92.44 212 ALA A C 1
ATOM 1635 O O . ALA A 1 212 ? 3.805 -19.031 -15.102 1 92.44 212 ALA A O 1
ATOM 1636 N N . ARG A 1 213 ? 4.426 -17.688 -16.734 1 87.19 213 ARG A N 1
ATOM 1637 C CA . ARG A 1 213 ? 5.781 -18.234 -16.766 1 87.19 213 ARG A CA 1
ATOM 1638 C C . ARG A 1 213 ? 6.496 -18 -15.438 1 87.19 213 ARG A C 1
ATOM 1640 O O . ARG A 1 213 ? 7.18 -18.891 -14.93 1 87.19 213 ARG A O 1
ATOM 1647 N N . ALA A 1 214 ? 6.355 -16.828 -14.961 1 85.62 214 ALA A N 1
ATOM 1648 C CA . ALA A 1 214 ? 6.992 -16.5 -13.688 1 85.62 214 ALA A CA 1
ATOM 1649 C C . ALA A 1 214 ? 6.492 -17.406 -12.57 1 85.62 214 ALA A C 1
ATOM 1651 O O . ALA A 1 214 ? 7.289 -17.938 -11.789 1 85.62 214 ALA A O 1
ATOM 1652 N N . ALA A 1 215 ? 5.223 -17.609 -12.5 1 92.25 215 ALA A N 1
ATOM 1653 C CA . ALA A 1 215 ? 4.641 -18.469 -11.477 1 92.25 215 ALA A CA 1
ATOM 1654 C C . ALA A 1 215 ? 5.098 -19.906 -11.648 1 92.25 215 ALA A C 1
ATOM 1656 O O . ALA A 1 215 ? 5.488 -20.562 -10.672 1 92.25 215 ALA A O 1
ATOM 1657 N N . ALA A 1 216 ? 5.102 -20.344 -12.852 1 91.06 216 ALA A N 1
ATOM 1658 C CA . ALA A 1 216 ? 5.531 -21.719 -13.125 1 91.06 216 ALA A CA 1
ATOM 1659 C C . ALA A 1 216 ? 6.988 -21.938 -12.727 1 91.06 216 ALA A C 1
ATOM 1661 O O . ALA A 1 216 ? 7.332 -22.953 -12.133 1 91.06 216 ALA A O 1
ATOM 1662 N N . ALA A 1 217 ? 7.77 -20.953 -13.031 1 83.88 217 ALA A N 1
ATOM 1663 C CA . ALA A 1 217 ? 9.188 -21.016 -12.695 1 83.88 217 ALA A CA 1
ATOM 1664 C C . ALA A 1 217 ? 9.391 -21.062 -11.18 1 83.88 217 ALA A C 1
ATOM 1666 O O . ALA A 1 217 ? 10.406 -21.578 -10.703 1 83.88 217 ALA A O 1
ATOM 1667 N N . ALA A 1 218 ? 8.406 -20.578 -10.453 1 86.69 218 ALA A N 1
ATOM 1668 C CA . ALA A 1 218 ? 8.469 -20.578 -8.992 1 86.69 218 ALA A CA 1
ATOM 1669 C C . ALA A 1 218 ? 7.82 -21.828 -8.414 1 86.69 218 ALA A C 1
ATOM 1671 O O . ALA A 1 218 ? 7.621 -21.922 -7.199 1 86.69 218 ALA A O 1
ATOM 1672 N N . GLY A 1 219 ? 7.461 -22.781 -9.258 1 89.06 219 GLY A N 1
ATOM 1673 C CA . GLY A 1 219 ? 6.941 -24.062 -8.789 1 89.06 219 GLY A CA 1
ATOM 1674 C C . GLY A 1 219 ? 5.426 -24.078 -8.68 1 89.06 219 GLY A C 1
ATOM 1675 O O . GLY A 1 219 ? 4.859 -24.938 -7.996 1 89.06 219 GLY A O 1
ATOM 1676 N N . ILE A 1 220 ? 4.711 -23.219 -9.336 1 93.19 220 ILE A N 1
ATOM 1677 C CA . ILE A 1 220 ? 3.258 -23.125 -9.266 1 93.19 220 ILE A CA 1
ATOM 1678 C C . ILE A 1 220 ? 2.652 -23.578 -10.594 1 93.19 220 ILE A C 1
ATOM 1680 O O . ILE A 1 220 ? 2.951 -23 -11.648 1 93.19 220 ILE A O 1
ATOM 1684 N N . GLN A 1 221 ? 1.857 -24.609 -10.578 1 95.88 221 GLN A N 1
ATOM 1685 C CA . GLN A 1 221 ? 1.157 -25 -11.805 1 95.88 221 GLN A CA 1
ATOM 1686 C C . GLN A 1 221 ? 0.141 -23.938 -12.211 1 95.88 221 GLN A C 1
ATOM 1688 O O . GLN A 1 221 ? -0.734 -23.562 -11.422 1 95.88 221 GLN A O 1
ATOM 1693 N N . THR A 1 222 ? 0.266 -23.422 -13.453 1 96.38 222 THR A N 1
ATOM 1694 C CA . THR A 1 222 ? -0.512 -22.25 -13.828 1 96.38 222 THR A CA 1
ATOM 1695 C C . THR A 1 222 ? -1.299 -22.516 -15.109 1 96.38 222 THR A C 1
ATOM 1697 O O . THR A 1 222 ? -0.805 -23.172 -16.031 1 96.38 222 THR A O 1
ATOM 1700 N N . SER A 1 223 ? -2.48 -21.984 -15.18 1 97.75 223 SER A N 1
ATOM 1701 C CA . SER A 1 223 ? -3.322 -22.109 -16.359 1 97.75 223 SER A CA 1
ATOM 1702 C C . SER A 1 223 ? -3.824 -20.75 -16.844 1 97.75 223 SER A C 1
ATOM 1704 O O . SER A 1 223 ? -4.195 -19.891 -16.031 1 97.75 223 SER A O 1
ATOM 1706 N N . ILE A 1 224 ? -3.713 -20.516 -18.109 1 95.81 224 ILE A N 1
ATOM 1707 C CA . ILE A 1 224 ? -4.512 -19.484 -18.766 1 95.81 224 ILE A CA 1
ATOM 1708 C C . ILE A 1 224 ? -5.754 -20.125 -19.391 1 95.81 224 ILE A C 1
ATOM 1710 O O . ILE A 1 224 ? -5.645 -20.938 -20.312 1 95.81 224 ILE A O 1
ATOM 1714 N N . CYS A 1 225 ? -6.914 -19.75 -18.938 1 96.5 225 CYS A N 1
ATOM 1715 C CA . CYS A 1 225 ? -8.102 -20.453 -19.406 1 96.5 225 CYS A CA 1
ATOM 1716 C C . CYS A 1 225 ? -9.297 -19.516 -19.5 1 96.5 225 CYS A C 1
ATOM 1718 O O . CYS A 1 225 ? -9.227 -18.375 -19.031 1 96.5 225 CYS A O 1
ATOM 1720 N N . ASN A 1 226 ? -10.367 -20.016 -20.125 1 96.19 226 ASN A N 1
ATOM 1721 C CA . ASN A 1 226 ? -11.586 -19.234 -20.344 1 96.19 226 ASN A CA 1
ATOM 1722 C C . ASN A 1 226 ? -12.398 -19.078 -19.062 1 96.19 226 ASN A C 1
ATOM 1724 O O . ASN A 1 226 ? -12.938 -20.062 -18.547 1 96.19 226 ASN A O 1
ATOM 1728 N N . GLY A 1 227 ? -12.516 -17.844 -18.609 1 96.75 227 GLY A N 1
ATOM 1729 C CA . GLY A 1 227 ? -13.195 -17.547 -17.359 1 96.75 227 GLY A CA 1
ATOM 1730 C C . GLY A 1 227 ? -14.711 -17.484 -17.5 1 96.75 227 GLY A C 1
ATOM 1731 O O . GLY A 1 227 ? -15.43 -17.438 -16.516 1 96.75 227 GLY A O 1
ATOM 1732 N N . LYS A 1 228 ? -15.211 -17.469 -18.719 1 96.06 228 LYS A N 1
ATOM 1733 C CA . LYS A 1 228 ? -16.656 -17.562 -18.922 1 96.06 228 LYS A CA 1
ATOM 1734 C C . LYS A 1 228 ? -17.156 -18.984 -18.656 1 96.06 228 LYS A C 1
ATOM 1736 O O . LYS A 1 228 ? -18.359 -19.188 -18.422 1 96.06 228 LYS A O 1
ATOM 1741 N N . LYS A 1 229 ? -16.281 -19.875 -18.766 1 97 229 LYS A N 1
ATOM 1742 C CA . LYS A 1 229 ? -16.547 -21.266 -18.406 1 97 229 LYS A CA 1
ATOM 1743 C C . LYS A 1 229 ? -16.016 -21.578 -17 1 97 229 LYS A C 1
ATOM 1745 O O . LYS A 1 229 ? -14.938 -22.156 -16.859 1 97 229 LYS A O 1
ATOM 1750 N N . LEU A 1 230 ? -16.812 -21.328 -16 1 97.62 230 LEU A N 1
ATOM 1751 C CA . LEU A 1 230 ? -16.359 -21.359 -14.617 1 97.62 230 LEU A CA 1
ATOM 1752 C C . LEU A 1 230 ? -16.016 -22.781 -14.188 1 97.62 230 LEU A C 1
ATOM 1754 O O . LEU A 1 230 ? -15.32 -22.984 -13.195 1 97.62 230 LEU A O 1
ATOM 1758 N N . GLU A 1 231 ? -16.484 -23.797 -14.914 1 96.25 231 GLU A N 1
ATOM 1759 C CA . GLU A 1 231 ? -16.156 -25.188 -14.625 1 96.25 231 GLU A CA 1
ATOM 1760 C C . GLU A 1 231 ? -14.656 -25.453 -14.805 1 96.25 231 GLU A C 1
ATOM 1762 O O . GLU A 1 231 ? -14.133 -26.453 -14.305 1 96.25 231 GLU A O 1
ATOM 1767 N N . ASN A 1 232 ? -14.031 -24.562 -15.57 1 97.56 232 ASN A N 1
ATOM 1768 C CA . ASN A 1 232 ? -12.586 -24.688 -15.766 1 97.56 232 ASN A CA 1
ATOM 1769 C C . ASN A 1 232 ? -11.836 -24.625 -14.438 1 97.56 232 ASN A C 1
ATOM 1771 O O . ASN A 1 232 ? -10.75 -25.203 -14.32 1 97.56 232 ASN A O 1
ATOM 1775 N N . ILE A 1 233 ? -12.383 -23.969 -13.406 1 97.69 233 ILE A N 1
ATOM 1776 C CA . ILE A 1 233 ? -11.734 -23.844 -12.109 1 97.69 233 ILE A CA 1
ATOM 1777 C C . ILE A 1 233 ? -11.617 -25.219 -11.461 1 97.69 233 ILE A C 1
ATOM 1779 O O . ILE A 1 233 ? -10.516 -25.688 -11.164 1 97.69 233 ILE A O 1
ATOM 1783 N N . ALA A 1 234 ? -12.695 -25.891 -11.32 1 96.12 234 ALA A N 1
ATOM 1784 C CA . ALA A 1 234 ? -12.703 -27.219 -10.711 1 96.12 234 ALA A CA 1
ATOM 1785 C C . ALA A 1 234 ? -11.906 -28.219 -11.555 1 96.12 234 ALA A C 1
ATOM 1787 O O . ALA A 1 234 ? -11.18 -29.047 -11.023 1 96.12 234 ALA A O 1
ATOM 1788 N N . GLN A 1 235 ? -12.094 -28.109 -12.828 1 96.75 235 GLN A N 1
ATOM 1789 C CA . GLN A 1 235 ? -11.398 -29.016 -13.734 1 96.75 235 GLN A CA 1
ATOM 1790 C C . GLN A 1 235 ? -9.883 -28.906 -13.578 1 96.75 235 GLN A C 1
ATOM 1792 O O . GLN A 1 235 ? -9.188 -29.906 -13.547 1 96.75 235 GLN A O 1
ATOM 1797 N N . PHE A 1 236 ? -9.398 -27.719 -13.461 1 96.62 236 PHE A N 1
ATOM 1798 C CA . PHE A 1 236 ? -7.957 -27.516 -13.328 1 96.62 236 PHE A CA 1
ATOM 1799 C C . PHE A 1 236 ? -7.453 -28.078 -12.008 1 96.62 236 PHE A C 1
ATOM 1801 O O . PHE A 1 236 ? -6.387 -28.703 -11.961 1 96.62 236 PHE A O 1
ATOM 1808 N N . VAL A 1 237 ? -8.141 -27.844 -10.953 1 94.81 237 VAL A N 1
ATOM 1809 C CA . VAL A 1 237 ? -7.727 -28.297 -9.633 1 94.81 237 VAL A CA 1
ATOM 1810 C C . VAL A 1 237 ? -7.711 -29.828 -9.602 1 94.81 237 VAL A C 1
ATOM 1812 O O . VAL A 1 237 ? -6.824 -30.438 -8.992 1 94.81 237 VAL A O 1
ATOM 1815 N N . LEU A 1 238 ? -8.625 -30.438 -10.328 1 94.06 238 LEU A N 1
ATOM 1816 C CA . LEU A 1 238 ? -8.758 -31.891 -10.32 1 94.06 238 LEU A CA 1
ATOM 1817 C C . LEU A 1 238 ? -7.738 -32.531 -11.25 1 94.06 238 LEU A C 1
ATOM 1819 O O . LEU A 1 238 ? -7.152 -33.562 -10.914 1 94.06 238 LEU A O 1
ATOM 1823 N N . THR A 1 239 ? -7.52 -31.906 -12.445 1 94 239 THR A N 1
ATOM 1824 C CA . THR A 1 239 ? -6.77 -32.625 -13.477 1 94 239 THR A CA 1
ATOM 1825 C C . THR A 1 239 ? -5.418 -31.953 -13.711 1 94 239 THR A C 1
ATOM 1827 O O . THR A 1 239 ? -4.512 -32.562 -14.297 1 94 239 THR A O 1
ATOM 1830 N N . GLY A 1 240 ? -5.352 -30.766 -13.375 1 90.69 240 GLY A N 1
ATOM 1831 C CA . GLY A 1 240 ? -4.16 -30 -13.688 1 90.69 240 GLY A CA 1
ATOM 1832 C C . GLY A 1 240 ? -4.09 -29.562 -15.141 1 90.69 240 GLY A C 1
ATOM 1833 O O . GLY A 1 240 ? -3.061 -29.062 -15.594 1 90.69 240 GLY A O 1
ATOM 1834 N N . GLN A 1 241 ? -5.262 -29.75 -15.852 1 90.81 241 GLN A N 1
ATOM 1835 C CA . GLN A 1 241 ? -5.23 -29.484 -17.281 1 90.81 241 GLN A CA 1
ATOM 1836 C C . GLN A 1 241 ? -6.477 -28.734 -17.734 1 90.81 241 GLN A C 1
ATOM 1838 O O . GLN A 1 241 ? -7.582 -29.281 -17.719 1 90.81 241 GLN A O 1
ATOM 1843 N N . THR A 1 242 ? -6.383 -27.516 -18.047 1 95 242 THR A N 1
ATOM 1844 C CA . THR A 1 242 ? -7.395 -26.656 -18.641 1 95 242 THR A CA 1
ATOM 1845 C C . THR A 1 242 ? -6.746 -25.469 -19.344 1 95 242 THR A C 1
ATOM 1847 O O . THR A 1 242 ? -5.77 -24.891 -18.859 1 95 242 THR A O 1
ATOM 1850 N N . GLY A 1 243 ? -7.316 -25.141 -20.531 1 96.38 243 GLY A N 1
ATOM 1851 C CA . GLY A 1 243 ? -6.707 -24.062 -21.266 1 96.38 243 GLY A CA 1
ATOM 1852 C C . GLY A 1 243 ? -5.262 -24.344 -21.656 1 96.38 243 GLY A C 1
ATOM 1853 O O . GLY A 1 243 ? -4.957 -25.391 -22.219 1 96.38 243 GLY A O 1
ATOM 1854 N N . THR A 1 244 ? -4.402 -23.359 -21.516 1 95.94 244 THR A N 1
ATOM 1855 C CA . THR A 1 244 ? -2.967 -23.562 -21.688 1 95.94 244 THR A CA 1
ATOM 1856 C C . THR A 1 244 ? -2.268 -23.672 -20.344 1 95.94 244 THR A C 1
ATOM 1858 O O . THR A 1 244 ? -2.346 -22.75 -19.516 1 95.94 244 THR A O 1
ATOM 1861 N N . VAL A 1 245 ? -1.582 -24.781 -20.172 1 96.94 245 VAL A N 1
ATOM 1862 C CA . VAL A 1 245 ? -0.963 -25.047 -18.875 1 96.94 245 VAL A CA 1
ATOM 1863 C C . VAL A 1 245 ? 0.524 -24.719 -18.938 1 96.94 245 VAL A C 1
ATOM 1865 O O . VAL A 1 245 ? 1.202 -25.031 -19.922 1 96.94 245 VAL A O 1
ATOM 1868 N N . PHE A 1 246 ? 0.927 -24.031 -17.953 1 94.06 246 PHE A N 1
ATOM 1869 C CA . PHE A 1 246 ? 2.342 -23.828 -17.656 1 94.06 246 PHE A CA 1
ATOM 1870 C C . PHE A 1 246 ? 2.789 -24.719 -16.5 1 94.06 246 PHE A C 1
ATOM 1872 O O . PHE A 1 246 ? 2.412 -24.5 -15.352 1 94.06 246 PHE A O 1
ATOM 1879 N N . GLU A 1 247 ? 3.584 -25.672 -16.828 1 92.75 247 GLU A N 1
ATOM 1880 C CA . GLU A 1 247 ? 3.967 -26.672 -15.844 1 92.75 247 GLU A CA 1
ATOM 1881 C C . GLU A 1 247 ? 4.992 -26.109 -14.859 1 92.75 247 GLU A C 1
ATOM 1883 O O . GLU A 1 247 ? 5.883 -25.359 -15.242 1 92.75 247 GLU A O 1
ATOM 1888 N N . ARG A 1 248 ? 4.812 -26.469 -13.586 1 89.5 248 ARG A N 1
ATOM 1889 C CA . ARG A 1 248 ? 5.742 -26.016 -12.562 1 89.5 248 ARG A CA 1
ATOM 1890 C C . ARG A 1 248 ? 7.121 -26.641 -12.75 1 89.5 248 ARG A C 1
ATOM 1892 O O . ARG A 1 248 ? 7.227 -27.812 -13.141 1 89.5 248 ARG A O 1
ATOM 1899 N N . VAL A 1 249 ? 8.125 -25.703 -12.5 1 78.38 249 VAL A N 1
ATOM 1900 C CA . VAL A 1 249 ? 9.508 -26.141 -12.555 1 78.38 249 VAL A CA 1
ATOM 1901 C C . VAL A 1 249 ? 9.953 -26.625 -11.172 1 78.38 249 VAL A C 1
ATOM 1903 O O . VAL A 1 249 ? 10.07 -25.828 -10.242 1 78.38 249 VAL A O 1
ATOM 1906 N N . GLY A 1 250 ? 9.844 -27.844 -10.789 1 74.31 250 GLY A N 1
ATOM 1907 C CA . GLY A 1 250 ? 10.219 -28.438 -9.523 1 74.31 250 GLY A CA 1
ATOM 1908 C C . GLY A 1 250 ? 9.953 -27.547 -8.336 1 74.31 250 GLY A C 1
ATOM 1909 O O . GLY A 1 250 ? 9.773 -26.328 -8.492 1 74.31 250 GLY A O 1
ATOM 1910 N N . PRO A 1 251 ? 9.891 -28 -7.117 1 68.12 251 PRO A N 1
ATOM 1911 C CA . PRO A 1 251 ? 9.547 -27.219 -5.918 1 68.12 251 PRO A CA 1
ATOM 1912 C C . PRO A 1 251 ? 10.641 -26.234 -5.523 1 68.12 251 PRO A C 1
ATOM 1914 O O . PRO A 1 251 ? 11.828 -26.531 -5.672 1 68.12 251 PRO A O 1
ATOM 1917 N N . ILE A 1 252 ? 10.328 -25.047 -5.391 1 73.75 252 ILE A N 1
ATOM 1918 C CA . ILE A 1 252 ? 11.227 -24.016 -4.887 1 73.75 252 ILE A CA 1
ATOM 1919 C C . ILE A 1 252 ? 10.727 -23.516 -3.535 1 73.75 252 ILE A C 1
ATOM 1921 O O . ILE A 1 252 ? 9.523 -23.328 -3.342 1 73.75 252 ILE A O 1
ATOM 1925 N N . LYS A 1 253 ? 11.695 -23.469 -2.596 1 76.12 253 LYS A N 1
ATOM 1926 C CA . LYS A 1 253 ? 11.336 -22.906 -1.297 1 76.12 253 LYS A CA 1
ATOM 1927 C C . LYS A 1 253 ? 10.828 -21.469 -1.439 1 76.12 253 LYS A C 1
ATOM 1929 O O . LYS A 1 253 ? 11.312 -20.719 -2.291 1 76.12 253 LYS A O 1
ATOM 1934 N N . ALA A 1 254 ? 9.898 -21.156 -0.584 1 71 254 ALA A N 1
ATOM 1935 C CA . ALA A 1 254 ? 9.242 -19.859 -0.626 1 71 254 ALA A CA 1
ATOM 1936 C C . ALA A 1 254 ? 10.266 -18.719 -0.599 1 71 254 ALA A C 1
ATOM 1938 O O . ALA A 1 254 ? 10.148 -17.75 -1.354 1 71 254 ALA A O 1
ATOM 1939 N N . LYS A 1 255 ? 11.148 -18.859 0.251 1 73.31 255 LYS A N 1
ATOM 1940 C CA . LYS A 1 255 ? 12.148 -17.812 0.376 1 73.31 255 LYS A CA 1
ATOM 1941 C C . LYS A 1 255 ? 12.945 -17.641 -0.917 1 73.31 255 LYS A C 1
ATOM 1943 O O . LYS A 1 255 ? 13.188 -16.516 -1.364 1 73.31 255 LYS A O 1
ATOM 1948 N N . LYS A 1 256 ? 13.258 -18.656 -1.52 1 79.31 256 LYS A N 1
ATOM 1949 C CA . LYS A 1 256 ? 14 -18.594 -2.773 1 79.31 256 LYS A CA 1
ATOM 1950 C C . LYS A 1 256 ? 13.141 -18.031 -3.898 1 79.31 256 LYS A C 1
ATOM 1952 O O . LYS A 1 256 ? 13.641 -17.281 -4.742 1 79.31 256 LYS A O 1
ATOM 1957 N N . ALA A 1 257 ? 11.969 -18.406 -3.889 1 78.31 257 ALA A N 1
ATOM 1958 C CA . ALA A 1 257 ? 11.055 -17.844 -4.875 1 78.31 257 ALA A CA 1
ATOM 1959 C C . ALA A 1 257 ? 10.945 -16.328 -4.723 1 78.31 257 ALA A C 1
ATOM 1961 O O . ALA A 1 257 ? 10.938 -15.586 -5.715 1 78.31 257 ALA A O 1
ATOM 1962 N N . TRP A 1 258 ? 10.914 -15.891 -3.498 1 79.38 258 TRP A N 1
ATOM 1963 C CA . TRP A 1 258 ? 10.859 -14.453 -3.252 1 79.38 258 TRP A CA 1
ATOM 1964 C C . TRP A 1 258 ? 12.125 -13.773 -3.771 1 79.38 258 TRP A C 1
ATOM 1966 O O . TRP A 1 258 ? 12.047 -12.766 -4.477 1 79.38 258 TRP A O 1
ATOM 1976 N N . ILE A 1 259 ? 13.203 -14.352 -3.416 1 82.81 259 ILE A N 1
ATOM 1977 C CA . ILE A 1 259 ? 14.484 -13.789 -3.844 1 82.81 259 ILE A CA 1
ATOM 1978 C C . ILE A 1 259 ? 14.531 -13.711 -5.367 1 82.81 259 ILE A C 1
ATOM 1980 O O . ILE A 1 259 ? 14.891 -12.68 -5.934 1 82.81 259 ILE A O 1
ATOM 1984 N N . GLY A 1 260 ? 14.078 -14.664 -5.957 1 82.06 260 GLY A N 1
ATOM 1985 C CA . GLY A 1 260 ? 14.242 -14.789 -7.398 1 82.06 260 GLY A CA 1
ATOM 1986 C C . GLY A 1 260 ? 13.234 -13.961 -8.18 1 82.06 260 GLY A C 1
ATOM 1987 O O . GLY A 1 260 ? 13.586 -13.359 -9.195 1 82.06 260 GLY A O 1
ATOM 1988 N N . PHE A 1 261 ? 12.039 -13.852 -7.633 1 76.31 261 PHE A N 1
ATOM 1989 C CA . PHE A 1 261 ? 10.992 -13.391 -8.539 1 76.31 261 PHE A CA 1
ATOM 1990 C C . PHE A 1 261 ? 10.336 -12.125 -8.008 1 76.31 261 PHE A C 1
ATOM 1992 O O . PHE A 1 261 ? 9.734 -11.359 -8.766 1 76.31 261 PHE A O 1
ATOM 1999 N N . LEU A 1 262 ? 10.43 -11.883 -6.777 1 77.81 262 LEU A N 1
ATOM 2000 C CA . LEU A 1 262 ? 9.641 -10.797 -6.203 1 77.81 262 LEU A CA 1
ATOM 2001 C C . LEU A 1 262 ? 10.539 -9.664 -5.719 1 77.81 262 LEU A C 1
ATOM 2003 O O . LEU A 1 262 ? 10.141 -8.5 -5.734 1 77.81 262 LEU A O 1
ATOM 2007 N N . SER A 1 263 ? 11.781 -9.961 -5.312 1 79.06 263 SER A N 1
ATOM 2008 C CA . SER A 1 263 ? 12.68 -8.961 -4.746 1 79.06 263 SER A CA 1
ATOM 2009 C C . SER A 1 263 ? 13.219 -8.023 -5.824 1 79.06 263 SER A C 1
ATOM 2011 O O . SER A 1 263 ? 13.18 -8.352 -7.012 1 79.06 263 SER A O 1
ATOM 2013 N N . LYS A 1 264 ? 13.602 -6.871 -5.418 1 81.19 264 LYS A N 1
ATOM 2014 C CA . LYS A 1 264 ? 14.32 -5.934 -6.273 1 81.19 264 LYS A CA 1
ATOM 2015 C C . LYS A 1 264 ? 15.781 -5.816 -5.852 1 81.19 264 LYS A C 1
ATOM 2017 O O . LYS A 1 264 ? 16.078 -5.309 -4.77 1 81.19 264 LYS A O 1
ATOM 2022 N N . PRO A 1 265 ? 16.703 -6.27 -6.742 1 88.88 265 PRO A N 1
ATOM 2023 C CA . PRO A 1 265 ? 18.125 -6.211 -6.375 1 88.88 265 PRO A CA 1
ATOM 2024 C C . PRO A 1 265 ? 18.641 -4.781 -6.246 1 88.88 265 PRO A C 1
ATOM 2026 O O . PRO A 1 265 ? 18.234 -3.902 -7.02 1 88.88 265 PRO A O 1
ATOM 2029 N N . LYS A 1 266 ? 19.422 -4.543 -5.297 1 88 266 LYS A N 1
ATOM 2030 C CA . LYS A 1 266 ? 19.969 -3.211 -5.051 1 88 266 LYS A CA 1
ATOM 2031 C C . LYS A 1 266 ? 21.391 -3.088 -5.59 1 88 266 LYS A C 1
ATOM 2033 O O . LYS A 1 266 ? 22 -2.021 -5.508 1 88 266 LYS A O 1
ATOM 2038 N N . GLY A 1 267 ? 21.953 -4.137 -6.129 1 91.19 267 GLY A N 1
ATOM 2039 C CA . GLY A 1 267 ? 23.297 -4.184 -6.68 1 91.19 267 GLY A CA 1
ATOM 2040 C C . GLY A 1 267 ? 23.625 -5.504 -7.344 1 91.19 267 GLY A C 1
ATOM 2041 O O . GLY A 1 267 ? 22.734 -6.324 -7.578 1 91.19 267 GLY A O 1
ATOM 2042 N N . SER A 1 268 ? 24.859 -5.586 -7.762 1 95 268 SER A N 1
ATOM 2043 C CA . SER A 1 268 ? 25.312 -6.789 -8.445 1 95 268 SER A CA 1
ATOM 2044 C C . SER A 1 268 ? 26.703 -7.211 -7.957 1 95 268 SER A C 1
ATOM 2046 O O . SER A 1 268 ? 27.562 -6.363 -7.723 1 95 268 SER A O 1
ATOM 2048 N N . ILE A 1 269 ? 26.828 -8.477 -7.801 1 95.88 269 ILE A N 1
ATOM 2049 C CA . ILE A 1 269 ? 28.109 -9.094 -7.484 1 95.88 269 ILE A CA 1
ATOM 2050 C C . ILE A 1 269 ? 28.594 -9.906 -8.68 1 95.88 269 ILE A C 1
ATOM 2052 O O . ILE A 1 269 ? 27.875 -10.766 -9.195 1 95.88 269 ILE A O 1
ATOM 2056 N N . PHE A 1 270 ? 29.766 -9.602 -9.109 1 96.62 270 PHE A N 1
ATOM 2057 C CA . PHE A 1 270 ? 30.375 -10.336 -10.211 1 96.62 270 PHE A CA 1
ATOM 2058 C C . PHE A 1 270 ? 31.359 -11.383 -9.688 1 96.62 270 PHE A C 1
ATOM 2060 O O . PHE A 1 270 ? 32.25 -11.062 -8.891 1 96.62 270 PHE A O 1
ATOM 2067 N N . ILE A 1 271 ? 31.25 -12.594 -10.227 1 96.81 271 ILE A N 1
ATOM 2068 C CA . ILE A 1 271 ? 32 -13.68 -9.609 1 96.81 271 ILE A CA 1
ATOM 2069 C C . ILE A 1 271 ? 32.844 -14.383 -10.664 1 96.81 271 ILE A C 1
ATOM 2071 O O . ILE A 1 271 ? 32.625 -14.211 -11.867 1 96.81 271 ILE A O 1
ATOM 2075 N N . ASN A 1 272 ? 33.875 -15.141 -10.172 1 95.5 272 ASN A N 1
ATOM 2076 C CA . ASN A 1 272 ? 34.75 -15.922 -11.062 1 95.5 272 ASN A CA 1
ATOM 2077 C C . ASN A 1 272 ? 34.188 -17.312 -11.305 1 95.5 272 ASN A C 1
ATOM 2079 O O . ASN A 1 272 ? 33.125 -17.672 -10.758 1 95.5 272 ASN A O 1
ATOM 2083 N N . GLU A 1 273 ? 34.875 -18.047 -12.102 1 94.56 273 GLU A N 1
ATOM 2084 C CA . GLU A 1 273 ? 34.406 -19.375 -12.516 1 94.56 273 GLU A CA 1
ATOM 2085 C C . GLU A 1 273 ? 34.375 -20.328 -11.336 1 94.56 273 GLU A C 1
ATOM 2087 O O . GLU A 1 273 ? 33.5 -21.219 -11.281 1 94.56 273 GLU A O 1
ATOM 2092 N N . GLY A 1 274 ? 35.344 -20.25 -10.516 1 94.19 274 GLY A N 1
ATOM 2093 C CA . GLY A 1 274 ? 35.312 -21.094 -9.336 1 94.19 274 GLY A CA 1
ATOM 2094 C C . GLY A 1 274 ? 34.062 -20.922 -8.484 1 94.19 274 GLY A C 1
ATOM 2095 O O . GLY A 1 274 ? 33.5 -21.906 -8.031 1 94.19 274 GLY A O 1
ATOM 2096 N N . ALA A 1 275 ? 33.719 -19.688 -8.234 1 95.19 275 ALA A N 1
ATOM 2097 C CA . ALA A 1 275 ? 32.5 -19.391 -7.473 1 95.19 275 ALA A CA 1
ATOM 2098 C C . ALA A 1 275 ? 31.25 -19.891 -8.195 1 95.19 275 ALA A C 1
ATOM 2100 O O . ALA A 1 275 ? 30.297 -20.344 -7.562 1 95.19 275 ALA A O 1
ATOM 2101 N N . LYS A 1 276 ? 31.219 -19.766 -9.5 1 94.94 276 LYS A N 1
ATOM 2102 C CA . LYS A 1 276 ? 30.109 -20.297 -10.281 1 94.94 276 LYS A CA 1
ATOM 2103 C C . LYS A 1 276 ? 29.906 -21.797 -10.008 1 94.94 276 LYS A C 1
ATOM 2105 O O . LYS A 1 276 ? 28.781 -22.234 -9.766 1 94.94 276 LYS A O 1
ATOM 2110 N N . ILE A 1 277 ? 30.984 -22.5 -10.094 1 93.44 277 ILE A N 1
ATOM 2111 C CA . ILE A 1 277 ? 30.953 -23.938 -9.852 1 93.44 277 ILE A CA 1
ATOM 2112 C C . ILE A 1 277 ? 30.438 -24.219 -8.438 1 93.44 277 ILE A C 1
ATOM 2114 O O . ILE A 1 277 ? 29.656 -25.141 -8.219 1 93.44 277 ILE A O 1
ATOM 2118 N N . ALA A 1 278 ? 30.906 -23.422 -7.535 1 92.44 278 ALA A N 1
ATOM 2119 C CA . ALA A 1 278 ? 30.469 -23.594 -6.152 1 92.44 278 ALA A CA 1
ATOM 2120 C C . ALA A 1 278 ? 28.953 -23.438 -6.039 1 92.44 278 ALA A C 1
ATOM 2122 O O . ALA A 1 278 ? 28.281 -24.25 -5.402 1 92.44 278 ALA A O 1
ATOM 2123 N N . ILE A 1 279 ? 28.375 -22.438 -6.633 1 91.75 279 ILE A N 1
ATOM 2124 C CA . ILE A 1 279 ? 26.938 -22.172 -6.594 1 91.75 279 ILE A CA 1
ATOM 2125 C C . ILE A 1 279 ? 26.188 -23.312 -7.281 1 91.75 279 ILE A C 1
ATOM 2127 O O . ILE A 1 279 ? 25.156 -23.766 -6.777 1 91.75 279 ILE A O 1
ATOM 2131 N N . GLU A 1 280 ? 26.703 -23.734 -8.398 1 90.56 280 GLU A N 1
ATOM 2132 C CA . GLU A 1 280 ? 26.094 -24.844 -9.125 1 90.56 280 GLU A CA 1
ATOM 2133 C C . GLU A 1 280 ? 26.047 -26.094 -8.273 1 90.56 280 GLU A C 1
ATOM 2135 O O . GLU A 1 280 ? 25.125 -26.906 -8.391 1 90.56 280 GLU A O 1
ATOM 2140 N N . ASN A 1 281 ? 27.062 -26.172 -7.387 1 91.25 281 ASN A N 1
ATOM 2141 C CA . ASN A 1 281 ? 27.141 -27.328 -6.488 1 91.25 281 ASN A CA 1
ATOM 2142 C C . ASN A 1 281 ? 26.469 -27.031 -5.152 1 91.25 281 ASN A C 1
ATOM 2144 O O . ASN A 1 281 ? 26.766 -27.688 -4.148 1 91.25 281 ASN A O 1
ATOM 2148 N N . ASN A 1 282 ? 25.672 -26.016 -5.129 1 90 282 ASN A N 1
ATOM 2149 C CA . ASN A 1 282 ? 24.859 -25.656 -3.979 1 90 282 ASN A CA 1
ATOM 2150 C C . ASN A 1 282 ? 25.703 -25.281 -2.77 1 90 282 ASN A C 1
ATOM 2152 O O . ASN A 1 282 ? 25.453 -25.75 -1.655 1 90 282 ASN A O 1
ATOM 2156 N N . ARG A 1 283 ? 26.797 -24.609 -3.072 1 89.06 283 ARG A N 1
ATOM 2157 C CA . ARG A 1 283 ? 27.625 -24.062 -2.004 1 89.06 283 ARG A CA 1
ATOM 2158 C C . ARG A 1 283 ? 27.453 -22.547 -1.893 1 89.06 283 ARG A C 1
ATOM 2160 O O . ARG A 1 283 ? 27 -21.906 -2.84 1 89.06 283 ARG A O 1
ATOM 2167 N N . SER A 1 284 ? 27.719 -22 -0.719 1 92.56 284 SER A N 1
ATOM 2168 C CA . SER A 1 284 ? 27.609 -20.578 -0.457 1 92.56 284 SER A CA 1
ATOM 2169 C C . SER A 1 284 ? 28.672 -19.797 -1.23 1 92.56 284 SER A C 1
ATOM 2171 O O . SER A 1 284 ? 29.688 -20.344 -1.633 1 92.56 284 SER A O 1
ATOM 2173 N N . LEU A 1 285 ? 28.344 -18.594 -1.48 1 94.31 285 LEU A N 1
ATOM 2174 C CA . LEU A 1 285 ? 29.281 -17.703 -2.139 1 94.31 285 LEU A CA 1
ATOM 2175 C C . LEU A 1 285 ? 30.203 -17.047 -1.121 1 94.31 285 LEU A C 1
ATOM 2177 O O . LEU A 1 285 ? 29.75 -16.375 -0.199 1 94.31 285 LEU A O 1
ATOM 2181 N N . LEU A 1 286 ? 31.484 -17.234 -1.359 1 93.25 286 LEU A N 1
ATOM 2182 C CA . LEU A 1 286 ? 32.5 -16.656 -0.495 1 93.25 286 LEU A CA 1
ATOM 2183 C C . LEU A 1 286 ? 33.156 -15.461 -1.169 1 93.25 286 LEU A C 1
ATOM 2185 O O . LEU A 1 286 ? 33.188 -15.367 -2.398 1 93.25 286 LEU A O 1
ATOM 2189 N N . PRO A 1 287 ? 33.719 -14.602 -0.365 1 93.88 287 PRO A N 1
ATOM 2190 C CA . PRO A 1 287 ? 34.344 -13.406 -0.928 1 93.88 287 PRO A CA 1
ATOM 2191 C C . PRO A 1 287 ? 35.5 -13.742 -1.898 1 93.88 287 PRO A C 1
ATOM 2193 O O . PRO A 1 287 ? 35.719 -13 -2.852 1 93.88 287 PRO A O 1
ATOM 2196 N N . VAL A 1 288 ? 36.125 -14.844 -1.741 1 94.12 288 VAL A N 1
ATOM 2197 C CA . VAL A 1 288 ? 37.281 -15.242 -2.559 1 94.12 288 VAL A CA 1
ATOM 2198 C C . VAL A 1 288 ? 36.844 -15.406 -4.012 1 94.12 288 VAL A C 1
ATOM 2200 O O . VAL A 1 288 ? 37.656 -15.25 -4.93 1 94.12 288 VAL A O 1
ATOM 2203 N N . GLY A 1 289 ? 35.562 -15.633 -4.203 1 94.88 289 GLY A N 1
ATOM 2204 C CA . GLY A 1 289 ? 35.062 -15.875 -5.547 1 94.88 289 GLY A CA 1
ATOM 2205 C C . GLY A 1 289 ? 34.562 -14.617 -6.23 1 94.88 289 GLY A C 1
ATOM 2206 O O . GLY A 1 289 ? 34.094 -14.672 -7.379 1 94.88 289 GLY A O 1
ATOM 2207 N N . VAL A 1 290 ? 34.656 -13.477 -5.625 1 96.62 290 VAL A N 1
ATOM 2208 C CA . VAL A 1 290 ? 34.094 -12.234 -6.148 1 96.62 290 VAL A CA 1
ATOM 2209 C C . VAL A 1 290 ? 35.188 -11.453 -6.891 1 96.62 290 VAL A C 1
ATOM 2211 O O . VAL A 1 290 ? 36.312 -11.367 -6.426 1 96.62 290 VAL A O 1
ATOM 2214 N N . VAL A 1 291 ? 34.812 -10.891 -8.039 1 96 291 VAL A N 1
ATOM 2215 C CA . VAL A 1 291 ? 35.719 -10.125 -8.883 1 96 291 VAL A CA 1
ATOM 2216 C C . VAL A 1 291 ? 35.469 -8.625 -8.664 1 96 291 VAL A C 1
ATOM 2218 O O . VAL A 1 291 ? 36.438 -7.863 -8.492 1 96 291 VAL A O 1
ATOM 2221 N N . HIS A 1 292 ? 34.25 -8.281 -8.742 1 93.81 292 HIS A N 1
ATOM 2222 C CA . HIS A 1 292 ? 33.938 -6.891 -8.453 1 93.81 292 HIS A CA 1
ATOM 2223 C C . HIS A 1 292 ? 32.469 -6.73 -8.055 1 93.81 292 HIS A C 1
ATOM 2225 O O . HIS A 1 292 ? 31.703 -7.684 -8.125 1 93.81 292 HIS A O 1
ATOM 2231 N N . ILE A 1 293 ? 32.188 -5.539 -7.52 1 94.56 293 ILE A N 1
ATOM 2232 C CA . ILE A 1 293 ? 30.859 -5.246 -6.953 1 94.56 293 ILE A CA 1
ATOM 2233 C C . ILE A 1 293 ? 30.344 -3.928 -7.52 1 94.56 293 ILE A C 1
ATOM 2235 O O . ILE A 1 293 ? 31.094 -2.967 -7.672 1 94.56 293 ILE A O 1
ATOM 2239 N N . GLU A 1 294 ? 29.062 -3.969 -7.887 1 93.06 294 GLU A N 1
ATOM 2240 C CA . GLU A 1 294 ? 28.391 -2.758 -8.344 1 93.06 294 GLU A CA 1
ATOM 2241 C C . GLU A 1 294 ? 27.141 -2.473 -7.512 1 93.06 294 GLU A C 1
ATOM 2243 O O . GLU A 1 294 ? 26.438 -3.398 -7.098 1 93.06 294 GLU A O 1
ATOM 2248 N N . GLY A 1 295 ? 26.906 -1.184 -7.309 1 89.25 295 GLY A N 1
ATOM 2249 C CA . GLY A 1 295 ? 25.703 -0.771 -6.621 1 89.25 295 GLY A CA 1
ATOM 2250 C C . GLY A 1 295 ? 25.938 -0.38 -5.172 1 89.25 295 GLY A C 1
ATOM 2251 O O . GLY A 1 295 ? 27.062 -0.439 -4.688 1 89.25 295 GLY A O 1
ATOM 2252 N N . ASP A 1 296 ? 24.953 0.156 -4.48 1 85.31 296 ASP A N 1
ATOM 2253 C CA . ASP A 1 296 ? 24.938 0.525 -3.068 1 85.31 296 ASP A CA 1
ATOM 2254 C C . ASP A 1 296 ? 23.844 -0.238 -2.316 1 85.31 296 ASP A C 1
ATOM 2256 O O . ASP A 1 296 ? 22.656 -0.115 -2.635 1 85.31 296 ASP A O 1
ATOM 2260 N N . PHE A 1 297 ? 24.328 -1.094 -1.444 1 87.62 297 PHE A N 1
ATOM 2261 C CA . PHE A 1 297 ? 23.406 -1.929 -0.694 1 87.62 297 PHE A CA 1
ATOM 2262 C C . PHE A 1 297 ? 23.891 -2.133 0.735 1 87.62 297 PHE A C 1
ATOM 2264 O O . PHE A 1 297 ? 25.031 -1.814 1.058 1 87.62 297 PHE A O 1
ATOM 2271 N N . GLN A 1 298 ? 22.938 -2.547 1.566 1 85.06 298 GLN A N 1
ATOM 2272 C CA . GLN A 1 298 ? 23.219 -2.898 2.953 1 85.06 298 GLN A CA 1
ATOM 2273 C C . GLN A 1 298 ? 23.094 -4.402 3.178 1 85.06 298 GLN A C 1
ATOM 2275 O O . GLN A 1 298 ? 22.531 -5.113 2.346 1 85.06 298 GLN A O 1
ATOM 2280 N N . ALA A 1 299 ? 23.688 -4.82 4.312 1 85.94 299 ALA A N 1
ATOM 2281 C CA . ALA A 1 299 ? 23.484 -6.219 4.688 1 85.94 299 ALA A CA 1
ATOM 2282 C C . ALA A 1 299 ? 22 -6.562 4.758 1 85.94 299 ALA A C 1
ATOM 2284 O O . ALA A 1 299 ? 21.203 -5.801 5.324 1 85.94 299 ALA A O 1
ATOM 2285 N N . GLY A 1 300 ? 21.672 -7.656 4.164 1 85.69 300 GLY A N 1
ATOM 2286 C CA . GLY A 1 300 ? 20.266 -8.062 4.148 1 85.69 300 GLY A CA 1
ATOM 2287 C C . GLY A 1 300 ? 19.562 -7.727 2.85 1 85.69 300 GLY A C 1
ATOM 2288 O O . GLY A 1 300 ? 18.453 -8.211 2.594 1 85.69 300 GLY A O 1
ATOM 2289 N N . ASP A 1 301 ? 20.141 -6.934 1.998 1 88.38 301 ASP A N 1
ATOM 2290 C CA . ASP A 1 301 ? 19.562 -6.574 0.704 1 88.38 301 ASP A CA 1
ATOM 2291 C C . ASP A 1 301 ? 19.75 -7.707 -0.307 1 88.38 301 ASP A C 1
ATOM 2293 O O . ASP A 1 301 ? 20.609 -8.562 -0.134 1 88.38 301 ASP A O 1
ATOM 2297 N N . VAL A 1 302 ? 18.891 -7.664 -1.318 1 92.12 302 VAL A N 1
ATOM 2298 C CA . VAL A 1 302 ? 19.031 -8.609 -2.418 1 92.12 302 VAL A CA 1
ATOM 2299 C C . VAL A 1 302 ? 19.953 -8.023 -3.49 1 92.12 302 VAL A C 1
ATOM 2301 O O . VAL A 1 302 ? 19.844 -6.84 -3.828 1 92.12 302 VAL A O 1
ATOM 2304 N N . VAL A 1 303 ? 20.922 -8.859 -3.984 1 94.38 303 VAL A N 1
ATOM 2305 C CA . VAL A 1 303 ? 21.812 -8.453 -5.062 1 94.38 303 VAL A CA 1
ATOM 2306 C C . VAL A 1 303 ? 21.797 -9.5 -6.172 1 94.38 303 VAL A C 1
ATOM 2308 O O . VAL A 1 303 ? 21.453 -10.664 -5.938 1 94.38 303 VAL A O 1
ATOM 2311 N N . GLU A 1 304 ? 22.125 -9.07 -7.359 1 94.69 304 GLU A N 1
ATOM 2312 C CA . GLU A 1 304 ? 22.297 -9.992 -8.477 1 94.69 304 GLU A CA 1
ATOM 2313 C C . GLU A 1 304 ? 23.672 -10.648 -8.461 1 94.69 304 GLU A C 1
ATOM 2315 O O . GLU A 1 304 ? 24.656 -10.023 -8.039 1 94.69 304 GLU A O 1
ATOM 2320 N N . ILE A 1 305 ? 23.75 -11.82 -8.875 1 95.19 305 ILE A N 1
ATOM 2321 C CA . ILE A 1 305 ? 24.984 -12.547 -9.07 1 95.19 305 ILE A CA 1
ATOM 2322 C C . ILE A 1 305 ? 25.25 -12.75 -10.562 1 95.19 305 ILE A C 1
ATOM 2324 O O . ILE A 1 305 ? 24.422 -13.328 -11.266 1 95.19 305 ILE A O 1
ATOM 2328 N N . ARG A 1 306 ? 26.359 -12.266 -10.969 1 95.31 306 ARG A N 1
ATOM 2329 C CA . ARG A 1 306 ? 26.688 -12.32 -12.391 1 95.31 306 ARG A CA 1
ATOM 2330 C C . ARG A 1 306 ? 28.109 -12.828 -12.609 1 95.31 306 ARG A C 1
ATOM 2332 O O . ARG A 1 306 ? 28.969 -12.688 -11.734 1 95.31 306 ARG A O 1
ATOM 2339 N N . LEU A 1 307 ? 28.344 -13.328 -13.828 1 94.56 307 LEU A N 1
ATOM 2340 C CA . LEU A 1 307 ? 29.703 -13.602 -14.273 1 94.56 307 LEU A CA 1
ATOM 2341 C C . LEU A 1 307 ? 30.375 -12.328 -14.766 1 94.56 307 LEU A C 1
ATOM 2343 O O . LEU A 1 307 ? 29.719 -11.312 -14.992 1 94.56 307 LEU A O 1
ATOM 2347 N N . ASP A 1 308 ? 31.641 -12.445 -14.906 1 88.38 308 ASP A N 1
ATOM 2348 C CA . ASP A 1 308 ? 32.406 -11.289 -15.344 1 88.38 308 ASP A CA 1
ATOM 2349 C C . ASP A 1 308 ? 31.938 -10.797 -16.703 1 88.38 308 ASP A C 1
ATOM 2351 O O . ASP A 1 308 ? 32.031 -9.602 -17.016 1 88.38 308 ASP A O 1
ATOM 2355 N N . ASP A 1 309 ? 31.422 -11.648 -17.406 1 88.75 309 ASP A N 1
ATOM 2356 C CA . ASP A 1 309 ? 30.984 -11.281 -18.75 1 88.75 309 ASP A CA 1
ATOM 2357 C C . ASP A 1 309 ? 29.562 -10.688 -18.719 1 88.75 309 ASP A C 1
ATOM 2359 O O . ASP A 1 309 ? 29.016 -10.336 -19.75 1 88.75 309 ASP A O 1
ATOM 2363 N N . GLY A 1 310 ? 29.031 -10.703 -17.578 1 89.62 310 GLY A N 1
ATOM 2364 C CA . GLY A 1 310 ? 27.734 -10.078 -17.422 1 89.62 310 GLY A CA 1
ATOM 2365 C C . GLY A 1 310 ? 26.594 -11.078 -17.344 1 89.62 310 GLY A C 1
ATOM 2366 O O . GLY A 1 310 ? 25.453 -10.711 -17.078 1 89.62 310 GLY A O 1
ATOM 2367 N N . THR A 1 311 ? 26.938 -12.359 -17.578 1 90.19 311 THR A N 1
ATOM 2368 C CA . THR A 1 311 ? 25.906 -13.398 -17.562 1 90.19 311 THR A CA 1
ATOM 2369 C C . THR A 1 311 ? 25.219 -13.453 -16.203 1 90.19 311 THR A C 1
ATOM 2371 O O . THR A 1 311 ? 25.891 -13.562 -15.172 1 90.19 311 THR A O 1
ATOM 2374 N N . PHE A 1 312 ? 23.922 -13.359 -16.234 1 92.06 312 PHE A N 1
ATOM 2375 C CA . PHE A 1 312 ? 23.109 -13.422 -15.023 1 92.06 312 PHE A CA 1
ATOM 2376 C C . PHE A 1 312 ? 23 -14.852 -14.516 1 92.06 312 PHE A C 1
ATOM 2378 O O . PHE A 1 312 ? 22.609 -15.75 -15.258 1 92.06 312 PHE A O 1
ATOM 2385 N N . LEU A 1 313 ? 23.344 -15.102 -13.156 1 91.56 313 LEU A N 1
ATOM 2386 C CA . LEU A 1 313 ? 23.328 -16.438 -12.578 1 91.56 313 LEU A CA 1
ATOM 2387 C C . LEU A 1 313 ? 22.219 -16.594 -11.547 1 91.56 313 LEU A C 1
ATOM 2389 O O . LEU A 1 313 ? 21.781 -17.703 -11.258 1 91.56 313 LEU A O 1
ATOM 2393 N N . GLY A 1 314 ? 21.859 -15.477 -10.984 1 92.5 314 GLY A N 1
ATOM 2394 C CA . GLY A 1 314 ? 20.859 -15.547 -9.938 1 92.5 314 GLY A CA 1
ATOM 2395 C C . GLY A 1 314 ? 20.859 -14.32 -9.031 1 92.5 314 GLY A C 1
ATOM 2396 O O . GLY A 1 314 ? 21.375 -13.273 -9.406 1 92.5 314 GLY A O 1
ATOM 2397 N N . LYS A 1 315 ? 20.141 -14.477 -7.934 1 93.25 315 LYS A N 1
ATOM 2398 C CA . LYS A 1 315 ? 20.047 -13.438 -6.914 1 93.25 315 LYS A CA 1
ATOM 2399 C C . LYS A 1 315 ? 20.266 -14.008 -5.516 1 93.25 315 LYS A C 1
ATOM 2401 O O . LYS A 1 315 ? 20.141 -15.219 -5.309 1 93.25 315 LYS A O 1
ATOM 2406 N N . GLY A 1 316 ? 20.672 -13.133 -4.555 1 92.88 316 GLY A N 1
ATOM 2407 C CA . GLY A 1 316 ? 20.844 -13.594 -3.184 1 92.88 316 GLY A CA 1
ATOM 2408 C C . GLY A 1 316 ? 20.859 -12.461 -2.172 1 92.88 316 GLY A C 1
ATOM 2409 O O . GLY A 1 316 ? 21.094 -11.305 -2.527 1 92.88 316 GLY A O 1
ATOM 2410 N N . ILE A 1 317 ? 20.547 -12.836 -0.971 1 89.69 317 ILE A N 1
ATOM 2411 C CA . ILE A 1 317 ? 20.641 -11.891 0.139 1 89.69 317 ILE A CA 1
ATOM 2412 C C . ILE A 1 317 ? 22.078 -11.797 0.622 1 89.69 317 ILE A C 1
ATOM 2414 O O . ILE A 1 317 ? 22.672 -12.797 1.039 1 89.69 317 ILE A O 1
ATOM 2418 N N . ILE A 1 318 ? 22.578 -10.586 0.648 1 92.88 318 ILE A N 1
ATOM 2419 C CA . ILE A 1 318 ? 23.984 -10.406 0.948 1 92.88 318 ILE A CA 1
ATOM 2420 C C . ILE A 1 318 ? 24.172 -10.141 2.441 1 92.88 318 ILE A C 1
ATOM 2422 O O . ILE A 1 318 ? 23.344 -9.477 3.064 1 92.88 318 ILE A O 1
ATOM 2426 N N . ASN A 1 319 ? 25.344 -10.547 2.916 1 89 319 ASN A N 1
ATOM 2427 C CA . ASN A 1 319 ? 25.578 -10.445 4.352 1 89 319 ASN A CA 1
ATOM 2428 C C . ASN A 1 319 ? 26.359 -9.18 4.707 1 89 319 ASN A C 1
ATOM 2430 O O . ASN A 1 319 ? 26.562 -8.883 5.883 1 89 319 ASN A O 1
ATOM 2434 N N . PHE A 1 320 ? 26.781 -8.445 3.707 1 88.44 320 PHE A N 1
ATOM 2435 C CA . PHE A 1 320 ? 27.625 -7.273 3.926 1 88.44 320 PHE A CA 1
ATOM 2436 C C . PHE A 1 320 ? 27.078 -6.062 3.18 1 88.44 320 PHE A C 1
ATOM 2438 O O . PHE A 1 320 ? 26.375 -6.211 2.182 1 88.44 320 PHE A O 1
ATOM 2445 N N . SER A 1 321 ? 27.422 -4.926 3.713 1 89.56 321 SER A N 1
ATOM 2446 C CA . SER A 1 321 ? 27.156 -3.721 2.934 1 89.56 321 SER A CA 1
ATOM 2447 C C . SER A 1 321 ? 28.078 -3.639 1.719 1 89.56 321 SER A C 1
ATOM 2449 O O . SER A 1 321 ? 29.078 -4.348 1.646 1 89.56 321 SER A O 1
ATOM 2451 N N . SER A 1 322 ? 27.609 -2.777 0.798 1 92.06 322 SER A N 1
ATOM 2452 C CA . SER A 1 322 ? 28.453 -2.594 -0.376 1 92.06 322 SER A CA 1
ATOM 2453 C C . SER A 1 322 ? 29.859 -2.115 0.017 1 92.06 322 SER A C 1
ATOM 2455 O O . SER A 1 322 ? 30.859 -2.57 -0.542 1 92.06 322 SER A O 1
ATOM 2457 N N . ALA A 1 323 ? 29.906 -1.228 0.972 1 87.38 323 ALA A N 1
ATOM 2458 C CA . ALA A 1 323 ? 31.188 -0.705 1.448 1 87.38 323 ALA A CA 1
ATOM 2459 C C . ALA A 1 323 ? 32.031 -1.819 2.033 1 87.38 323 ALA A C 1
ATOM 2461 O O . ALA A 1 323 ? 33.25 -1.916 1.727 1 87.38 323 ALA A O 1
ATOM 2462 N N . GLU A 1 324 ? 31.531 -2.617 2.793 1 89.44 324 GLU A N 1
ATOM 2463 C CA . GLU A 1 324 ? 32.25 -3.725 3.41 1 89.44 324 GLU A CA 1
ATOM 2464 C C . GLU A 1 324 ? 32.656 -4.777 2.375 1 89.44 324 GLU A C 1
ATOM 2466 O O . GLU A 1 324 ? 33.781 -5.277 2.387 1 89.44 324 GLU A O 1
ATOM 2471 N N . ALA A 1 325 ? 31.688 -5.086 1.543 1 92.94 325 ALA A N 1
ATOM 2472 C CA . ALA A 1 325 ? 31.906 -6.125 0.54 1 92.94 325 ALA A CA 1
ATOM 2473 C C . ALA A 1 325 ? 33.062 -5.754 -0.381 1 92.94 325 ALA A C 1
ATOM 2475 O O . ALA A 1 325 ? 33.875 -6.605 -0.729 1 92.94 325 ALA A O 1
ATOM 2476 N N . LYS A 1 326 ? 33.156 -4.562 -0.73 1 93.19 326 LYS A N 1
ATOM 2477 C CA . LYS A 1 326 ? 34.219 -4.098 -1.623 1 93.19 326 LYS A CA 1
ATOM 2478 C C . LYS A 1 326 ? 35.594 -4.281 -0.987 1 93.19 326 LYS A C 1
ATOM 2480 O O . LYS A 1 326 ? 36.562 -4.535 -1.686 1 93.19 326 LYS A O 1
ATOM 2485 N N . LYS A 1 327 ? 35.625 -4.211 0.275 1 92.31 327 LYS A N 1
ATOM 2486 C CA . LYS A 1 327 ? 36.906 -4.344 0.99 1 92.31 327 LYS A CA 1
ATOM 2487 C C . LYS A 1 327 ? 37.375 -5.797 1.032 1 92.31 327 LYS A C 1
ATOM 2489 O O . LYS A 1 327 ? 38.562 -6.074 1.209 1 92.31 327 LYS A O 1
ATOM 2494 N N . ILE A 1 328 ? 36.469 -6.656 0.843 1 92.19 328 ILE A N 1
ATOM 2495 C CA . ILE A 1 328 ? 36.844 -8.039 1.107 1 92.19 328 ILE A CA 1
ATOM 2496 C C . ILE A 1 328 ? 36.812 -8.844 -0.191 1 92.19 328 ILE A C 1
ATOM 2498 O O . ILE A 1 328 ? 36.906 -10.07 -0.172 1 92.19 328 ILE A O 1
ATOM 2502 N N . VAL A 1 329 ? 36.656 -8.219 -1.262 1 93.56 329 VAL A N 1
ATOM 2503 C CA . VAL A 1 329 ? 36.625 -8.867 -2.568 1 93.56 329 VAL A CA 1
ATOM 2504 C C . VAL A 1 329 ? 37.906 -9.695 -2.736 1 93.56 329 VAL A C 1
ATOM 2506 O O . VAL A 1 329 ? 39.031 -9.188 -2.541 1 93.56 329 VAL A O 1
ATOM 2509 N N . GLY A 1 330 ? 37.719 -10.953 -3.066 1 93.62 330 GLY A N 1
ATOM 2510 C CA . GLY A 1 330 ? 38.875 -11.805 -3.414 1 93.62 330 GLY A CA 1
ATOM 2511 C C . GLY A 1 330 ? 39.594 -12.344 -2.203 1 93.62 330 GLY A C 1
ATOM 2512 O O . GLY A 1 330 ? 40.562 -13.109 -2.34 1 93.62 330 GLY A O 1
ATOM 2513 N N . LEU A 1 331 ? 39.125 -12.008 -1.073 1 92.31 331 LEU A N 1
ATOM 2514 C CA . LEU A 1 331 ? 39.875 -12.398 0.124 1 92.31 331 LEU A CA 1
ATOM 2515 C C . LEU A 1 331 ? 39.406 -13.75 0.643 1 92.31 331 LEU A C 1
ATOM 2517 O O . LEU A 1 331 ? 38.219 -14.109 0.485 1 92.31 331 LEU A O 1
ATOM 2521 N N . LYS A 1 332 ? 40.344 -14.477 1.305 1 90.94 332 LYS A N 1
ATOM 2522 C CA . LYS A 1 332 ? 40 -15.727 1.973 1 90.94 332 LYS A CA 1
ATOM 2523 C C . LYS A 1 332 ? 39.281 -15.469 3.297 1 90.94 332 LYS A C 1
ATOM 2525 O O . LYS A 1 332 ? 39.438 -14.391 3.881 1 90.94 332 LYS A O 1
ATOM 2530 N N . SER A 1 333 ? 38.594 -16.453 3.775 1 87.81 333 SER A N 1
ATOM 2531 C CA . SER A 1 333 ? 37.719 -16.312 4.949 1 87.81 333 SER A CA 1
ATOM 2532 C C . SER A 1 333 ? 38.531 -15.906 6.18 1 87.81 333 SER A C 1
ATOM 2534 O O . SER A 1 333 ? 38.062 -15.18 7.039 1 87.81 333 SER A O 1
ATOM 2536 N N . ASP A 1 334 ? 39.781 -16.344 6.195 1 85.81 334 ASP A N 1
ATOM 2537 C CA . ASP A 1 334 ? 40.594 -16.094 7.375 1 85.81 334 ASP A CA 1
ATOM 2538 C C . ASP A 1 334 ? 41.125 -14.664 7.391 1 85.81 334 ASP A C 1
ATOM 2540 O O . ASP A 1 334 ? 41.625 -14.195 8.414 1 85.81 334 ASP A O 1
ATOM 2544 N N . GLN A 1 335 ? 41 -13.953 6.344 1 90.31 335 GLN A N 1
ATOM 2545 C CA . GLN A 1 335 ? 41.531 -12.594 6.219 1 90.31 335 GLN A CA 1
ATOM 2546 C C . GLN A 1 335 ? 40.438 -11.562 6.5 1 90.31 335 GLN A C 1
ATOM 2548 O O . GLN A 1 335 ? 40.719 -10.375 6.668 1 90.31 335 GLN A O 1
ATOM 2553 N N . LEU A 1 336 ? 39.219 -11.93 6.598 1 88.25 336 LEU A N 1
ATOM 2554 C CA . LEU A 1 336 ? 38.094 -11.008 6.613 1 88.25 336 LEU A CA 1
ATOM 2555 C C . LEU A 1 336 ? 38.094 -10.18 7.895 1 88.25 336 LEU A C 1
ATOM 2557 O O . LEU A 1 336 ? 37.875 -8.961 7.852 1 88.25 336 LEU A O 1
ATOM 2561 N N . GLU A 1 337 ? 38.281 -10.844 8.984 1 84.06 337 GLU A N 1
ATOM 2562 C CA . GLU A 1 337 ? 38.25 -10.164 10.273 1 84.06 337 GLU A CA 1
ATOM 2563 C C . GLU A 1 337 ? 39.344 -9.086 10.359 1 84.06 337 GLU A C 1
ATOM 2565 O O . GLU A 1 337 ? 39.125 -8.016 10.938 1 84.06 337 GLU A O 1
ATOM 2570 N N . ASP A 1 338 ? 40.438 -9.352 9.867 1 88.69 338 ASP A N 1
ATOM 2571 C CA . ASP A 1 338 ? 41.531 -8.398 9.891 1 88.69 338 ASP A CA 1
ATOM 2572 C C . ASP A 1 338 ? 41.219 -7.148 9.078 1 88.69 338 ASP A C 1
ATOM 2574 O O . ASP A 1 338 ? 41.562 -6.035 9.477 1 88.69 338 ASP A O 1
ATOM 2578 N N . VAL A 1 339 ? 40.531 -7.348 8.047 1 89.81 339 VAL A N 1
ATOM 2579 C CA . VAL A 1 339 ? 40.25 -6.25 7.125 1 89.81 339 VAL A CA 1
ATOM 2580 C C . VAL A 1 339 ? 39.062 -5.445 7.613 1 89.81 339 VAL A C 1
ATOM 2582 O O . VAL A 1 339 ? 39.062 -4.215 7.543 1 89.81 339 VAL A O 1
ATOM 2585 N N . LEU A 1 340 ? 38.125 -6.105 8.133 1 88.12 340 LEU A N 1
ATOM 2586 C CA . LEU A 1 340 ? 36.875 -5.43 8.516 1 88.12 340 LEU A CA 1
ATOM 2587 C C . LEU A 1 340 ? 36.969 -4.945 9.961 1 88.12 340 LEU A C 1
ATOM 2589 O O . LEU A 1 340 ? 36.219 -4.043 10.359 1 88.12 340 LEU A O 1
ATOM 2593 N N . GLY A 1 341 ? 37.781 -5.633 10.766 1 81.81 341 GLY A N 1
ATOM 2594 C CA . GLY A 1 341 ? 38.031 -5.164 12.117 1 81.81 341 GLY A CA 1
ATOM 2595 C C . GLY A 1 341 ? 37.031 -5.719 13.125 1 81.81 341 GLY A C 1
ATOM 2596 O O . GLY A 1 341 ? 36.938 -5.215 14.25 1 81.81 341 GLY A O 1
ATOM 2597 N N . TYR A 1 342 ? 36.25 -6.617 12.648 1 77.19 342 TYR A N 1
ATOM 2598 C CA . TYR A 1 342 ? 35.281 -7.27 13.555 1 77.19 342 TYR A CA 1
ATOM 2599 C C . TYR A 1 342 ? 35.031 -8.703 13.117 1 77.19 342 TYR A C 1
ATOM 2601 O O . TYR A 1 342 ? 35.281 -9.07 11.969 1 77.19 342 TYR A O 1
ATOM 2609 N N . SER A 1 343 ? 34.625 -9.516 14.078 1 75 343 SER A N 1
ATOM 2610 C CA . SER A 1 343 ? 34.219 -10.875 13.742 1 75 343 SER A CA 1
ATOM 2611 C C . SER A 1 343 ? 32.969 -10.867 12.867 1 75 343 SER A C 1
ATOM 2613 O O . SER A 1 343 ? 31.969 -10.219 13.195 1 75 343 SER A O 1
ATOM 2615 N N . CYS A 1 344 ? 33.094 -11.375 11.656 1 74.75 344 CYS A N 1
ATOM 2616 C CA . CYS A 1 344 ? 31.969 -11.336 10.719 1 74.75 344 CYS A CA 1
ATOM 2617 C C . CYS A 1 344 ? 31.75 -12.703 10.086 1 74.75 344 CYS A C 1
ATOM 2619 O O . CYS A 1 344 ? 32.531 -13.641 10.328 1 74.75 344 CYS A O 1
ATOM 2621 N N . SER A 1 345 ? 30.641 -12.844 9.352 1 74.56 345 SER A N 1
ATOM 2622 C CA . SER A 1 345 ? 30.359 -14.047 8.57 1 74.56 345 SER A CA 1
ATOM 2623 C C . SER A 1 345 ? 31.438 -14.281 7.512 1 74.56 345 SER A C 1
ATOM 2625 O O . SER A 1 345 ? 32 -13.328 6.973 1 74.56 345 SER A O 1
ATOM 2627 N N . LYS A 1 346 ? 31.734 -15.523 7.293 1 84.62 346 LYS A N 1
ATOM 2628 C CA . LYS A 1 346 ? 32.688 -15.883 6.238 1 84.62 346 LYS A CA 1
ATOM 2629 C C . LYS A 1 346 ? 31.984 -15.961 4.883 1 84.62 346 LYS A C 1
ATOM 2631 O O . LYS A 1 346 ? 32.656 -15.984 3.842 1 84.62 346 LYS A O 1
ATOM 2636 N N . VAL A 1 347 ? 30.688 -16 4.996 1 89.75 347 VAL A N 1
ATOM 2637 C CA . VAL A 1 347 ? 29.875 -16.234 3.805 1 89.75 347 VAL A CA 1
ATOM 2638 C C . VAL A 1 347 ? 29.297 -14.906 3.316 1 89.75 347 VAL A C 1
ATOM 2640 O O . VAL A 1 347 ? 28.703 -14.156 4.098 1 89.75 347 VAL A O 1
ATOM 2643 N N . LEU A 1 348 ? 29.547 -14.617 2.061 1 93.19 348 LEU A N 1
ATOM 2644 C CA . LEU A 1 348 ? 28.984 -13.422 1.45 1 93.19 348 LEU A CA 1
ATOM 2645 C C . LEU A 1 348 ? 27.484 -13.586 1.192 1 93.19 348 LEU A C 1
ATOM 2647 O O . LEU A 1 348 ? 26.688 -12.711 1.532 1 93.19 348 LEU A O 1
ATOM 2651 N N . ILE A 1 349 ? 27.125 -14.664 0.551 1 93.81 349 ILE A N 1
ATOM 2652 C CA . ILE A 1 349 ? 25.75 -15.062 0.331 1 93.81 349 ILE A CA 1
ATOM 2653 C C . ILE A 1 349 ? 25.578 -16.547 0.656 1 93.81 349 ILE A C 1
ATOM 2655 O O . ILE A 1 349 ? 26.188 -17.406 0.005 1 93.81 349 ILE A O 1
ATOM 2659 N N . HIS A 1 350 ? 24.781 -16.828 1.681 1 88.62 350 HIS A N 1
ATOM 2660 C CA . HIS A 1 350 ? 24.516 -18.219 2.055 1 88.62 350 HIS A CA 1
ATOM 2661 C C . HIS A 1 350 ? 23.672 -18.922 0.994 1 88.62 350 HIS A C 1
ATOM 2663 O O . HIS A 1 350 ? 22.75 -18.328 0.422 1 88.62 350 HIS A O 1
ATOM 2669 N N . ILE A 1 351 ? 23.938 -20.188 0.875 1 88.19 351 ILE A N 1
ATOM 2670 C CA . ILE A 1 351 ? 23.281 -20.969 -0.168 1 88.19 351 ILE A CA 1
ATOM 2671 C C . ILE A 1 351 ? 21.781 -21 0.069 1 88.19 351 ILE A C 1
ATOM 2673 O O . ILE A 1 351 ? 20.984 -21 -0.882 1 88.19 351 ILE A O 1
ATOM 2677 N N . ASP A 1 352 ? 21.344 -20.906 1.254 1 82.5 352 ASP A N 1
ATOM 2678 C CA . ASP A 1 352 ? 19.922 -20.906 1.584 1 82.5 352 ASP A CA 1
ATOM 2679 C C . ASP A 1 352 ? 19.266 -19.594 1.182 1 82.5 352 ASP A C 1
ATOM 2681 O O . ASP A 1 352 ? 18.047 -19.5 1.085 1 82.5 352 ASP A O 1
ATOM 2685 N N . ASN A 1 353 ? 20.094 -18.578 0.969 1 87 353 ASN A N 1
ATOM 2686 C CA . ASN A 1 353 ? 19.609 -17.25 0.615 1 87 353 ASN A CA 1
ATOM 2687 C C . ASN A 1 353 ? 19.953 -16.891 -0.83 1 87 353 ASN A C 1
ATOM 2689 O O . ASN A 1 353 ? 20.109 -15.719 -1.164 1 87 353 ASN A O 1
ATOM 2693 N N . LEU A 1 354 ? 20.094 -17.969 -1.561 1 89.88 354 LEU A N 1
ATOM 2694 C CA . LEU A 1 354 ? 20.5 -17.781 -2.953 1 89.88 354 LEU A CA 1
ATOM 2695 C C . LEU A 1 354 ? 19.531 -18.5 -3.891 1 89.88 354 LEU A C 1
ATOM 2697 O O . LEU A 1 354 ? 19.219 -19.672 -3.688 1 89.88 354 LEU A O 1
ATOM 2701 N N . TRP A 1 355 ? 18.969 -17.75 -4.84 1 88.69 355 TRP A N 1
ATOM 2702 C CA . TRP A 1 355 ? 18.172 -18.312 -5.93 1 88.69 355 TRP A CA 1
ATOM 2703 C C . TRP A 1 355 ? 18.984 -18.359 -7.219 1 88.69 355 TRP A C 1
ATOM 2705 O O . TRP A 1 355 ? 19.531 -17.344 -7.66 1 88.69 355 TRP A O 1
ATOM 2715 N N . LYS A 1 356 ? 19.188 -19.547 -7.781 1 88.38 356 LYS A N 1
ATOM 2716 C CA . LYS A 1 356 ? 19.922 -19.719 -9.031 1 88.38 356 LYS A CA 1
ATOM 2717 C C . LYS A 1 356 ? 18.984 -19.828 -10.219 1 88.38 356 LYS A C 1
ATOM 2719 O O . LYS A 1 356 ? 17.938 -20.484 -10.133 1 88.38 356 LYS A O 1
ATOM 2724 N N . ARG A 1 357 ? 19.344 -18.953 -11.195 1 79.75 357 ARG A N 1
ATOM 2725 C CA . ARG A 1 357 ? 18.547 -19.047 -12.422 1 79.75 357 ARG A CA 1
ATOM 2726 C C . ARG A 1 357 ? 18.719 -20.422 -13.062 1 79.75 357 ARG A C 1
ATOM 2728 O O . ARG A 1 357 ? 19.828 -20.938 -13.18 1 79.75 357 ARG A O 1
ATOM 2735 N N . ASP A 1 358 ? 17.703 -21.188 -13.141 1 63.34 358 ASP A N 1
ATOM 2736 C CA . ASP A 1 358 ? 17.812 -22.469 -13.797 1 63.34 358 ASP A CA 1
ATOM 2737 C C . ASP A 1 358 ? 18.312 -22.312 -15.234 1 63.34 358 ASP A C 1
ATOM 2739 O O . ASP A 1 358 ? 17.906 -21.375 -15.938 1 63.34 358 ASP A O 1
ATOM 2743 N N . ASN A 1 359 ? 19.688 -22.641 -15.625 1 47.19 359 ASN A N 1
ATOM 2744 C CA . ASN A 1 359 ? 20.188 -22.703 -17 1 47.19 359 ASN A CA 1
ATOM 2745 C C . ASN A 1 359 ? 19.188 -23.406 -17.922 1 47.19 359 ASN A C 1
ATOM 2747 O O . ASN A 1 359 ? 18.547 -24.375 -17.516 1 47.19 359 ASN A O 1
ATOM 2751 N N . MET B 1 1 ? -14.664 27.891 2.303 1 89.31 1 MET B N 1
ATOM 2752 C CA . MET B 1 1 ? -14.492 26.469 2.002 1 89.31 1 MET B CA 1
ATOM 2753 C C . MET B 1 1 ? -13.109 26 2.41 1 89.31 1 MET B C 1
ATOM 2755 O O . MET B 1 1 ? -12.102 26.594 2.027 1 89.31 1 MET B O 1
ATOM 2759 N N . ALA B 1 2 ? -13.07 25.078 3.436 1 95.19 2 ALA B N 1
ATOM 2760 C CA . ALA B 1 2 ? -11.789 24.609 3.969 1 95.19 2 ALA B CA 1
ATOM 2761 C C . ALA B 1 2 ? -11.602 23.125 3.729 1 95.19 2 ALA B C 1
ATOM 2763 O O . ALA B 1 2 ? -12.578 22.391 3.531 1 95.19 2 ALA B O 1
ATOM 2764 N N . LYS B 1 3 ? -10.344 22.734 3.578 1 95.62 3 LYS B N 1
ATOM 2765 C CA . LYS B 1 3 ? -9.961 21.328 3.611 1 95.62 3 LYS B CA 1
ATOM 2766 C C . LYS B 1 3 ? -9.703 20.859 5.043 1 95.62 3 LYS B C 1
ATOM 2768 O O . LYS B 1 3 ? -8.812 21.391 5.719 1 95.62 3 LYS B O 1
ATOM 2773 N N . ILE B 1 4 ? -10.445 19.891 5.488 1 97.94 4 ILE B N 1
ATOM 2774 C CA . ILE B 1 4 ? -10.422 19.516 6.895 1 97.94 4 ILE B CA 1
ATOM 2775 C C . ILE B 1 4 ? -10.094 18.016 7.012 1 97.94 4 ILE B C 1
ATOM 2777 O O . ILE B 1 4 ? -10.766 17.188 6.406 1 97.94 4 ILE B O 1
ATOM 2781 N N . THR B 1 5 ? -9.039 17.641 7.738 1 98 5 THR B N 1
ATOM 2782 C CA . THR B 1 5 ? -8.727 16.266 8.086 1 98 5 THR B CA 1
ATOM 2783 C C . THR B 1 5 ? -9.125 15.969 9.531 1 98 5 THR B C 1
ATOM 2785 O O . THR B 1 5 ? -8.727 16.688 10.445 1 98 5 THR B O 1
ATOM 2788 N N . ILE B 1 6 ? -9.914 14.945 9.75 1 98.62 6 ILE B N 1
ATOM 2789 C CA . ILE B 1 6 ? -10.344 14.523 11.07 1 98.62 6 ILE B CA 1
ATOM 2790 C C . ILE B 1 6 ? -9.82 13.117 11.359 1 98.62 6 ILE B C 1
ATOM 2792 O O . ILE B 1 6 ? -10.039 12.195 10.578 1 98.62 6 ILE B O 1
ATOM 2796 N N . LYS B 1 7 ? -9.117 12.969 12.461 1 97.75 7 LYS B N 1
ATOM 2797 C CA . LYS B 1 7 ? -8.633 11.656 12.875 1 97.75 7 LYS B CA 1
ATOM 2798 C C . LYS B 1 7 ? -9.391 11.156 14.102 1 97.75 7 LYS B C 1
ATOM 2800 O O . LYS B 1 7 ? -9.5 11.867 15.109 1 97.75 7 LYS B O 1
ATOM 2805 N N . VAL B 1 8 ? -9.93 9.969 14.023 1 96.62 8 VAL B N 1
ATOM 2806 C CA . VAL B 1 8 ? -10.562 9.312 15.164 1 96.62 8 VAL B CA 1
ATOM 2807 C C . VAL B 1 8 ? -9.867 7.98 15.445 1 96.62 8 VAL B C 1
ATOM 2809 O O . VAL B 1 8 ? -9.68 7.168 14.539 1 96.62 8 VAL B O 1
ATOM 2812 N N . GLY B 1 9 ? -9.531 7.789 16.703 1 91.62 9 GLY B N 1
ATOM 2813 C CA . GLY B 1 9 ? -8.828 6.582 17.094 1 91.62 9 GLY B CA 1
ATOM 2814 C C . GLY B 1 9 ? -9.75 5.508 17.641 1 91.62 9 GLY B C 1
ATOM 2815 O O . GLY B 1 9 ? -10.953 5.738 17.812 1 91.62 9 GLY B O 1
ATOM 2816 N N . SER B 1 10 ? -9.148 4.352 17.953 1 88.75 10 SER B N 1
ATOM 2817 C CA . SER B 1 10 ? -9.883 3.176 18.406 1 88.75 10 SER B CA 1
ATOM 2818 C C . SER B 1 10 ? -10.562 3.43 19.75 1 88.75 10 SER B C 1
ATOM 2820 O O . SER B 1 10 ? -11.648 2.916 20.016 1 88.75 10 SER B O 1
ATOM 2822 N N . ASN B 1 11 ? -9.953 4.266 20.594 1 86.12 11 ASN B N 1
ATOM 2823 C CA . ASN B 1 11 ? -10.516 4.535 21.906 1 86.12 11 ASN B CA 1
ATOM 2824 C C . ASN B 1 11 ? -11.867 5.23 21.812 1 86.12 11 ASN B C 1
ATOM 2826 O O . ASN B 1 11 ? -12.68 5.156 22.734 1 86.12 11 ASN B O 1
ATOM 2830 N N . LEU B 1 12 ? -12.031 5.926 20.766 1 92.56 12 LEU B N 1
ATOM 2831 C CA . LEU B 1 12 ? -13.305 6.617 20.547 1 92.56 12 LEU B CA 1
ATOM 2832 C C . LEU B 1 12 ? -14.305 5.711 19.844 1 92.56 12 LEU B C 1
ATOM 2834 O O . LEU B 1 12 ? -15.516 5.828 20.062 1 92.56 12 LEU B O 1
ATOM 2838 N N . LEU B 1 13 ? -13.82 4.797 19.047 1 94.25 13 LEU B N 1
ATOM 2839 C CA . LEU B 1 13 ? -14.656 4.043 18.125 1 94.25 13 LEU B CA 1
ATOM 2840 C C . LEU B 1 13 ? -15.102 2.725 18.75 1 94.25 13 LEU B C 1
ATOM 2842 O O . LEU B 1 13 ? -16.047 2.094 18.266 1 94.25 13 LEU B O 1
ATOM 2846 N N . VAL B 1 14 ? -14.43 2.271 19.797 1 90.75 14 VAL B N 1
ATOM 2847 C CA . VAL B 1 14 ? -14.625 0.912 20.281 1 90.75 14 VAL B CA 1
ATOM 2848 C C . VAL B 1 14 ? -15.188 0.952 21.703 1 90.75 14 VAL B C 1
ATOM 2850 O O . VAL B 1 14 ? -14.695 1.694 22.562 1 90.75 14 VAL B O 1
ATOM 2853 N N . GLN B 1 15 ? -16.141 0.155 21.922 1 90.56 15 GLN B N 1
ATOM 2854 C CA . GLN B 1 15 ? -16.75 0.039 23.25 1 90.56 15 GLN B CA 1
ATOM 2855 C C . GLN B 1 15 ? -15.945 -0.9 24.141 1 90.56 15 GLN B C 1
ATOM 2857 O O . GLN B 1 15 ? -14.961 -1.495 23.703 1 90.56 15 GLN B O 1
ATOM 2862 N N . GLN B 1 16 ? -16.391 -0.953 25.344 1 84 16 GLN B N 1
ATOM 2863 C CA . GLN B 1 16 ? -15.68 -1.753 26.328 1 84 16 GLN B CA 1
ATOM 2864 C C . GLN B 1 16 ? -15.672 -3.229 25.953 1 84 16 GLN B C 1
ATOM 2866 O O . GLN B 1 16 ? -14.719 -3.949 26.25 1 84 16 GLN B O 1
ATOM 2871 N N . ASP B 1 17 ? -16.625 -3.67 25.234 1 82.31 17 ASP B N 1
ATOM 2872 C CA . ASP B 1 17 ? -16.734 -5.078 24.859 1 82.31 17 ASP B CA 1
ATOM 2873 C C . ASP B 1 17 ? -15.922 -5.379 23.609 1 82.31 17 ASP B C 1
ATOM 2875 O O . ASP B 1 17 ? -15.906 -6.516 23.125 1 82.31 17 ASP B O 1
ATOM 2879 N N . GLY B 1 18 ? -15.375 -4.359 23.094 1 83.88 18 GLY B N 1
ATOM 2880 C CA . GLY B 1 18 ? -14.5 -4.566 21.938 1 83.88 18 GLY B CA 1
ATOM 2881 C C . GLY B 1 18 ? -15.203 -4.359 20.609 1 83.88 18 GLY B C 1
ATOM 2882 O O . GLY B 1 18 ? -14.578 -4.422 19.562 1 83.88 18 GLY B O 1
ATOM 2883 N N . GLN B 1 19 ? -16.453 -4.031 20.703 1 88.81 19 GLN B N 1
ATOM 2884 C CA . GLN B 1 19 ? -17.219 -3.803 19.469 1 88.81 19 GLN B CA 1
ATOM 2885 C C . GLN B 1 19 ? -17.203 -2.326 19.094 1 88.81 19 GLN B C 1
ATOM 2887 O O . GLN B 1 19 ? -16.984 -1.46 19.938 1 88.81 19 GLN B O 1
ATOM 2892 N N . LEU B 1 20 ? -17.453 -2.109 17.828 1 93.44 20 LEU B N 1
ATOM 2893 C CA . LEU B 1 20 ? -17.562 -0.728 17.359 1 93.44 20 LEU B CA 1
ATOM 2894 C C . LEU B 1 20 ? -18.75 -0.028 18 1 93.44 20 LEU B C 1
ATOM 2896 O O . LEU B 1 20 ? -19.828 -0.625 18.141 1 93.44 20 LEU B O 1
ATOM 2900 N N . ASP B 1 21 ? -18.547 1.195 18.422 1 95.5 21 ASP B N 1
ATOM 2901 C CA . ASP B 1 21 ? -19.625 2.047 18.906 1 95.5 21 ASP B CA 1
ATOM 2902 C C . ASP B 1 21 ? -20.391 2.676 17.75 1 95.5 21 ASP B C 1
ATOM 2904 O O . ASP B 1 21 ? -20.094 3.805 17.344 1 95.5 21 ASP B O 1
ATOM 2908 N N . LYS B 1 22 ? -21.422 2 17.266 1 95.94 22 LYS B N 1
ATOM 2909 C CA . LYS B 1 22 ? -22.188 2.43 16.094 1 95.94 22 LYS B CA 1
ATOM 2910 C C . LYS B 1 22 ? -22.844 3.779 16.328 1 95.94 22 LYS B C 1
ATOM 2912 O O . LYS B 1 22 ? -22.953 4.598 15.422 1 95.94 22 LYS B O 1
ATOM 2917 N N . ARG B 1 23 ? -23.281 3.982 17.547 1 95.88 23 ARG B N 1
ATOM 2918 C CA . ARG B 1 23 ? -23.906 5.262 17.875 1 95.88 23 ARG B CA 1
ATOM 2919 C C . ARG B 1 23 ? -22.922 6.41 17.688 1 95.88 23 ARG B C 1
ATOM 2921 O O . ARG B 1 23 ? -23.25 7.438 17.109 1 95.88 23 ARG B O 1
ATOM 2928 N N . TYR B 1 24 ? -21.781 6.242 18.219 1 97.12 24 TYR B N 1
ATOM 2929 C CA . TYR B 1 24 ? -20.734 7.262 18.062 1 97.12 24 TYR B CA 1
ATOM 2930 C C . TYR B 1 24 ? -20.453 7.531 16.594 1 97.12 24 TYR B C 1
ATOM 2932 O O . TYR B 1 24 ? -20.328 8.688 16.188 1 97.12 24 TYR B O 1
ATOM 2940 N N . ILE B 1 25 ? -20.359 6.48 15.805 1 97.62 25 ILE B N 1
ATOM 2941 C CA . ILE B 1 25 ? -20 6.594 14.391 1 97.62 25 ILE B CA 1
ATOM 2942 C C . ILE B 1 25 ? -21.094 7.367 13.648 1 97.62 25 ILE B C 1
ATOM 2944 O O . ILE B 1 25 ? -20.797 8.234 12.828 1 97.62 25 ILE B O 1
ATOM 2948 N N . VAL B 1 26 ? -22.312 7.102 13.953 1 97.69 26 VAL B N 1
ATOM 2949 C CA . VAL B 1 26 ? -23.422 7.801 13.305 1 97.69 26 VAL B CA 1
ATOM 2950 C C . VAL B 1 26 ? -23.375 9.289 13.656 1 97.69 26 VAL B C 1
ATOM 2952 O O . VAL B 1 26 ? -23.562 10.141 12.789 1 97.69 26 VAL B O 1
ATOM 2955 N N . GLU B 1 27 ? -23.094 9.578 14.906 1 97.88 27 GLU B N 1
ATOM 2956 C CA . GLU B 1 27 ? -23.016 10.969 15.344 1 97.88 27 GLU B CA 1
ATOM 2957 C C . GLU B 1 27 ? -21.812 11.672 14.703 1 97.88 27 GLU B C 1
ATOM 2959 O O . GLU B 1 27 ? -21.906 12.852 14.352 1 97.88 27 GLU B O 1
ATOM 2964 N N . LEU B 1 28 ? -20.719 11 14.641 1 98.44 28 LEU B N 1
ATOM 2965 C CA . LEU B 1 28 ? -19.547 11.531 13.945 1 98.44 28 LEU B CA 1
ATOM 2966 C C . LEU B 1 28 ? -19.891 11.867 12.492 1 98.44 28 LEU B C 1
ATOM 2968 O O . LEU B 1 28 ? -19.531 12.938 12 1 98.44 28 LEU B O 1
ATOM 2972 N N . CYS B 1 29 ? -20.609 10.969 11.812 1 98.5 29 CYS B N 1
ATOM 2973 C CA . CYS B 1 29 ? -20.984 11.148 10.414 1 98.5 29 CYS B CA 1
ATOM 2974 C C . CYS B 1 29 ? -21.938 12.328 10.258 1 98.5 29 CYS B C 1
ATOM 2976 O O . CYS B 1 29 ? -21.906 13.031 9.242 1 98.5 29 CYS B O 1
ATOM 2978 N N . ARG B 1 30 ? -22.75 12.555 11.273 1 98 30 ARG B N 1
ATOM 2979 C CA . ARG B 1 30 ? -23.609 13.734 11.258 1 98 30 ARG B CA 1
ATOM 2980 C C . ARG B 1 30 ? -22.781 15.008 11.203 1 98 30 ARG B C 1
ATOM 2982 O O . ARG B 1 30 ? -23.062 15.898 10.391 1 98 30 ARG B O 1
ATOM 2989 N N . GLU B 1 31 ? -21.797 15.094 12.039 1 98.25 31 GLU B N 1
ATOM 2990 C CA . GLU B 1 31 ? -20.938 16.266 12.062 1 98.25 31 GLU B CA 1
ATOM 2991 C C . GLU B 1 31 ? -20.203 16.453 10.734 1 98.25 31 GLU B C 1
ATOM 2993 O O . GLU B 1 31 ? -20.109 17.578 10.227 1 98.25 31 GLU B O 1
ATOM 2998 N N . ILE B 1 32 ? -19.75 15.406 10.172 1 98.44 32 ILE B N 1
ATOM 2999 C CA . ILE B 1 32 ? -19.031 15.453 8.898 1 98.44 32 ILE B CA 1
ATOM 3000 C C . ILE B 1 32 ? -19.984 15.867 7.785 1 98.44 32 ILE B C 1
ATOM 3002 O O . ILE B 1 32 ? -19.641 16.703 6.941 1 98.44 32 ILE B O 1
ATOM 3006 N N . GLY B 1 33 ? -21.156 15.258 7.797 1 98 33 GLY B N 1
ATOM 3007 C CA . GLY B 1 33 ? -22.172 15.641 6.824 1 98 33 GLY B CA 1
ATOM 3008 C C . GLY B 1 33 ? -22.484 17.125 6.852 1 98 33 GLY B C 1
ATOM 3009 O O . GLY B 1 33 ? -22.625 17.75 5.801 1 98 33 GLY B O 1
ATOM 3010 N N . ASN B 1 34 ? -22.641 17.672 8.055 1 97.5 34 ASN B N 1
ATOM 3011 C CA . ASN B 1 34 ? -22.891 19.109 8.203 1 97.5 34 ASN B CA 1
ATOM 3012 C C . ASN B 1 34 ? -21.781 19.938 7.605 1 97.5 34 ASN B C 1
ATOM 3014 O O . ASN B 1 34 ? -22.031 20.906 6.879 1 97.5 34 ASN B O 1
ATOM 3018 N N . LEU B 1 35 ? -20.547 19.625 7.871 1 97.69 35 LEU B N 1
ATOM 3019 C CA . LEU B 1 35 ? -19.391 20.359 7.344 1 97.69 35 LEU B CA 1
ATOM 3020 C C . LEU B 1 35 ? -19.391 20.328 5.816 1 97.69 35 LEU B C 1
ATOM 3022 O O . LEU B 1 35 ? -19.141 21.344 5.172 1 97.69 35 LEU B O 1
ATOM 3026 N N . MET B 1 36 ? -19.656 19.141 5.285 1 97.19 36 MET B N 1
ATOM 3027 C CA . MET B 1 36 ? -19.625 19 3.832 1 97.19 36 MET B CA 1
ATOM 3028 C C . MET B 1 36 ? -20.781 19.75 3.184 1 97.19 36 MET B C 1
ATOM 3030 O O . MET B 1 36 ? -20.641 20.312 2.098 1 97.19 36 MET B O 1
ATOM 3034 N N . SER B 1 37 ? -21.906 19.781 3.83 1 96 37 SER B N 1
ATOM 3035 C CA . SER B 1 37 ? -23.062 20.531 3.32 1 96 37 SER B CA 1
ATOM 3036 C C . SER B 1 37 ? -22.766 22.031 3.297 1 96 37 SER B C 1
ATOM 3038 O O . SER B 1 37 ? -23.359 22.766 2.51 1 96 37 SER B O 1
ATOM 3040 N N . GLU B 1 38 ? -21.891 22.469 4.176 1 95.88 38 GLU B N 1
ATOM 3041 C CA . GLU B 1 38 ? -21.484 23.875 4.23 1 95.88 38 GLU B CA 1
ATOM 3042 C C . GLU B 1 38 ? -20.453 24.188 3.15 1 95.88 38 GLU B C 1
ATOM 3044 O O . GLU B 1 38 ? -20.031 25.344 3.008 1 95.88 38 GLU B O 1
ATOM 3049 N N . GLY B 1 39 ? -20.016 23.172 2.439 1 95.06 39 GLY B N 1
ATOM 3050 C CA . GLY B 1 39 ? -19.125 23.391 1.312 1 95.06 39 GLY B CA 1
ATOM 3051 C C . GLY B 1 39 ? -17.688 23 1.601 1 95.06 39 GLY B C 1
ATOM 3052 O O . GLY B 1 39 ? -16.828 23.094 0.722 1 95.06 39 GLY B O 1
ATOM 3053 N N . HIS B 1 40 ? -17.391 22.469 2.816 1 97 40 HIS B N 1
ATOM 3054 C CA . HIS B 1 40 ? -16.031 22.062 3.174 1 97 40 HIS B CA 1
ATOM 3055 C C . HIS B 1 40 ? -15.664 20.734 2.535 1 97 40 HIS B C 1
ATOM 3057 O O . HIS B 1 40 ? -16.547 19.922 2.23 1 97 40 HIS B O 1
ATOM 3063 N N . GLN B 1 41 ? -14.414 20.547 2.211 1 96.5 41 GLN B N 1
ATOM 3064 C CA . GLN B 1 41 ? -13.859 19.25 1.848 1 96.5 41 GLN B CA 1
ATOM 3065 C C . GLN B 1 41 ? -13.32 18.516 3.074 1 96.5 41 GLN B C 1
ATOM 3067 O O . GLN B 1 41 ? -12.5 19.062 3.82 1 96.5 41 GLN B O 1
ATOM 3072 N N . VAL B 1 42 ? -13.805 17.328 3.324 1 98.06 42 VAL B N 1
ATOM 3073 C CA . VAL B 1 42 ? -13.469 16.625 4.559 1 98.06 42 VAL B CA 1
ATOM 3074 C C . VAL B 1 42 ? -12.844 15.273 4.234 1 98.06 42 VAL B C 1
ATOM 3076 O O . VAL B 1 42 ? -13.258 14.609 3.283 1 98.06 42 VAL B O 1
ATOM 3079 N N . VAL B 1 43 ? -11.82 14.875 4.973 1 98.25 43 VAL B N 1
ATOM 3080 C CA . VAL B 1 43 ? -11.25 13.531 4.977 1 98.25 43 VAL B CA 1
ATOM 3081 C C . VAL B 1 43 ? -11.281 12.961 6.391 1 98.25 43 VAL B C 1
ATOM 3083 O O . VAL B 1 43 ? -10.977 13.664 7.359 1 98.25 43 VAL B O 1
ATOM 3086 N N . LEU B 1 44 ? -11.719 11.742 6.488 1 98.62 44 LEU B N 1
ATOM 3087 C CA . LEU B 1 44 ? -11.719 11.047 7.773 1 98.62 44 LEU B CA 1
ATOM 3088 C C . LEU B 1 44 ? -10.609 10 7.824 1 98.62 44 LEU B C 1
ATOM 3090 O O . LEU B 1 44 ? -10.555 9.109 6.98 1 98.62 44 LEU B O 1
ATOM 3094 N N . VAL B 1 45 ? -9.664 10.133 8.75 1 97.69 45 VAL B N 1
ATOM 3095 C CA . VAL B 1 45 ? -8.695 9.094 9.07 1 97.69 45 VAL B CA 1
ATOM 3096 C C . VAL B 1 45 ? -9.195 8.273 10.258 1 97.69 45 VAL B C 1
ATOM 3098 O O . VAL B 1 45 ? -9.281 8.781 11.375 1 97.69 45 VAL B O 1
ATOM 3101 N N . SER B 1 46 ? -9.484 7.047 10.016 1 96.56 46 SER B N 1
ATOM 3102 C CA . SER B 1 46 ? -10.188 6.262 11.023 1 96.56 46 SER B CA 1
ATOM 3103 C C . SER B 1 46 ? -9.406 5.008 11.398 1 96.56 46 SER B C 1
ATOM 3105 O O . SER B 1 46 ? -8.875 4.32 10.523 1 96.56 46 SER B O 1
ATOM 3107 N N . SER B 1 47 ? -9.344 4.766 12.711 1 93.31 47 SER B N 1
ATOM 3108 C CA . SER B 1 47 ? -8.984 3.436 13.188 1 93.31 47 SER B CA 1
ATOM 3109 C C . SER B 1 47 ? -10.203 2.521 13.258 1 93.31 47 SER B C 1
ATOM 3111 O O . SER B 1 47 ? -11.188 2.73 12.539 1 93.31 47 SER B O 1
ATOM 3113 N N . GLY B 1 48 ? -10.086 1.395 13.898 1 92.38 48 GLY B N 1
ATOM 3114 C CA . GLY B 1 48 ? -11.273 0.622 14.211 1 92.38 48 GLY B CA 1
ATOM 3115 C C . GLY B 1 48 ? -11.398 -0.648 13.391 1 92.38 48 GLY B C 1
ATOM 3116 O O . GLY B 1 48 ? -12.242 -1.501 13.672 1 92.38 48 GLY B O 1
ATOM 3117 N N . ALA B 1 49 ? -10.539 -0.845 12.375 1 93.19 49 ALA B N 1
ATOM 3118 C CA . ALA B 1 49 ? -10.656 -2.025 11.523 1 93.19 49 ALA B CA 1
ATOM 3119 C C . ALA B 1 49 ? -10.5 -3.307 12.336 1 93.19 49 ALA B C 1
ATOM 3121 O O . ALA B 1 49 ? -11.258 -4.262 12.156 1 93.19 49 ALA B O 1
ATOM 3122 N N . ARG B 1 50 ? -9.547 -3.34 13.25 1 89.38 50 ARG B N 1
ATOM 3123 C CA . ARG B 1 50 ? -9.32 -4.527 14.062 1 89.38 50 ARG B CA 1
ATOM 3124 C C . ARG B 1 50 ? -10.555 -4.855 14.906 1 89.38 50 ARG B C 1
ATOM 3126 O O . ARG B 1 50 ? -10.992 -6.004 14.945 1 89.38 50 ARG B O 1
ATOM 3133 N N . ALA B 1 51 ? -11.07 -3.824 15.523 1 89.31 51 ALA B N 1
ATOM 3134 C CA . ALA B 1 51 ? -12.266 -3.992 16.344 1 89.31 51 ALA B CA 1
ATOM 3135 C C . ALA B 1 51 ? -13.445 -4.477 15.508 1 89.31 51 ALA B C 1
ATOM 3137 O O . ALA B 1 51 ? -14.227 -5.32 15.961 1 89.31 51 ALA B O 1
ATOM 3138 N N . ALA B 1 52 ? -13.602 -3.898 14.352 1 93.25 52 ALA B N 1
ATOM 3139 C CA . ALA B 1 52 ? -14.664 -4.332 13.445 1 93.25 52 ALA B CA 1
ATOM 3140 C C . ALA B 1 52 ? -14.531 -5.816 13.117 1 93.25 52 ALA B C 1
ATOM 3142 O O . ALA B 1 52 ? -15.523 -6.543 13.078 1 93.25 52 ALA B O 1
ATOM 3143 N N . GLY B 1 53 ? -13.32 -6.277 12.836 1 93.25 53 GLY B N 1
ATOM 3144 C CA . GLY B 1 53 ? -13.07 -7.688 12.57 1 93.25 53 GLY B CA 1
ATOM 3145 C C . GLY B 1 53 ? -13.398 -8.578 13.758 1 93.25 53 GLY B C 1
ATOM 3146 O O . GLY B 1 53 ? -14.008 -9.641 13.586 1 93.25 53 GLY B O 1
ATOM 3147 N N . TYR B 1 54 ? -13.016 -8.094 14.898 1 88.19 54 TYR B N 1
ATOM 3148 C CA . TYR B 1 54 ? -13.305 -8.82 16.125 1 88.19 54 TYR B CA 1
ATOM 3149 C C . TYR B 1 54 ? -14.805 -9.016 16.312 1 88.19 54 TYR B C 1
ATOM 3151 O O . TYR B 1 54 ? -15.266 -10.117 16.594 1 88.19 54 TYR B O 1
ATOM 3159 N N . GLY B 1 55 ? -15.508 -7.973 16.25 1 89 55 GLY B N 1
ATOM 3160 C CA . GLY B 1 55 ? -16.953 -8.047 16.406 1 89 55 GLY B CA 1
ATOM 3161 C C . GLY B 1 55 ? -17.625 -8.93 15.367 1 89 55 GLY B C 1
ATOM 3162 O O . GLY B 1 55 ? -18.5 -9.727 15.695 1 89 55 GLY B O 1
ATOM 3163 N N . TYR B 1 56 ? -17.156 -8.828 14.188 1 91.12 56 TYR B N 1
ATOM 3164 C CA . TYR B 1 56 ? -17.766 -9.531 13.062 1 91.12 56 TYR B CA 1
ATOM 3165 C C . TYR B 1 56 ? -17.531 -11.031 13.172 1 91.12 56 TYR B C 1
ATOM 3167 O O . TYR B 1 56 ? -18.406 -11.836 12.859 1 91.12 56 TYR B O 1
ATOM 3175 N N . LEU B 1 57 ? -16.328 -11.414 13.633 1 91.19 57 LEU B N 1
ATOM 3176 C CA . LEU B 1 57 ? -15.969 -12.82 13.695 1 91.19 57 LEU B CA 1
ATOM 3177 C C . LEU B 1 57 ? -16.297 -13.414 15.062 1 91.19 57 LEU B C 1
ATOM 3179 O O . LEU B 1 57 ? -16.078 -14.609 15.289 1 91.19 57 LEU B O 1
ATOM 3183 N N . ASN B 1 58 ? -16.875 -12.633 15.906 1 83 58 ASN B N 1
ATOM 3184 C CA . ASN B 1 58 ? -17.25 -13.039 17.266 1 83 58 ASN B CA 1
ATOM 3185 C C . ASN B 1 58 ? -16.078 -13.703 17.984 1 83 58 ASN B C 1
ATOM 3187 O O . ASN B 1 58 ? -16.234 -14.773 18.578 1 83 58 ASN B O 1
ATOM 3191 N N . LYS B 1 59 ? -15.008 -13.102 17.766 1 73.94 59 LYS B N 1
ATOM 3192 C CA . LYS B 1 59 ? -13.844 -13.641 18.453 1 73.94 59 LYS B CA 1
ATOM 3193 C C . LYS B 1 59 ? -13.688 -13.016 19.844 1 73.94 59 LYS B C 1
ATOM 3195 O O . LYS B 1 59 ? -14.055 -11.859 20.062 1 73.94 59 LYS B O 1
ATOM 3200 N N . SER B 1 60 ? -13.609 -13.797 21 1 59.38 60 SER B N 1
ATOM 3201 C CA . SER B 1 60 ? -13.617 -13.328 22.375 1 59.38 60 SER B CA 1
ATOM 3202 C C . SER B 1 60 ? -12.273 -12.719 22.766 1 59.38 60 SER B C 1
ATOM 3204 O O . SER B 1 60 ? -12.203 -11.867 23.656 1 59.38 60 SER B O 1
ATOM 3206 N N . ASN B 1 61 ? -11.148 -13.227 22.281 1 56.09 61 ASN B N 1
ATOM 3207 C CA . ASN B 1 61 ? -9.914 -12.742 22.875 1 56.09 61 ASN B CA 1
ATOM 3208 C C . ASN B 1 61 ? -9.039 -12.039 21.844 1 56.09 61 ASN B C 1
ATOM 3210 O O . ASN B 1 61 ? -7.969 -12.531 21.484 1 56.09 61 ASN B O 1
ATOM 3214 N N . ALA B 1 62 ? -9.609 -10.891 21.406 1 54.34 62 ALA B N 1
ATOM 3215 C CA . ALA B 1 62 ? -9.008 -10.086 20.344 1 54.34 62 ALA B CA 1
ATOM 3216 C C . ALA B 1 62 ? -7.648 -9.539 20.781 1 54.34 62 ALA B C 1
ATOM 3218 O O . ALA B 1 62 ? -6.75 -9.375 19.953 1 54.34 62 ALA B O 1
ATOM 3219 N N . GLN B 1 63 ? -7.543 -9.133 22.047 1 54.09 63 GLN B N 1
ATOM 3220 C CA . GLN B 1 63 ? -6.438 -8.328 22.547 1 54.09 63 GLN B CA 1
ATOM 3221 C C . GLN B 1 63 ? -5.148 -9.133 22.609 1 54.09 63 GLN B C 1
ATOM 3223 O O . GLN B 1 63 ? -4.051 -8.578 22.516 1 54.09 63 GLN B O 1
ATOM 3228 N N . GLU B 1 64 ? -5.301 -10.383 22.719 1 56.41 64 GLU B N 1
ATOM 3229 C CA . GLU B 1 64 ? -4.094 -11.172 22.938 1 56.41 64 GLU B CA 1
ATOM 3230 C C . GLU B 1 64 ? -3.674 -11.898 21.672 1 56.41 64 GLU B C 1
ATOM 3232 O O . GLU B 1 64 ? -2.812 -12.781 21.703 1 56.41 64 GLU B O 1
ATOM 3237 N N . ALA B 1 65 ? -4.129 -11.312 20.625 1 62.62 65 ALA B N 1
ATOM 3238 C CA . ALA B 1 65 ? -3.822 -12.086 19.438 1 62.62 65 ALA B CA 1
ATOM 3239 C C . ALA B 1 65 ? -2.426 -11.758 18.906 1 62.62 65 ALA B C 1
ATOM 3241 O O . ALA B 1 65 ? -1.93 -10.648 19.094 1 62.62 65 ALA B O 1
ATOM 3242 N N . ASP B 1 66 ? -1.727 -12.75 18.438 1 71.62 66 ASP B N 1
ATOM 3243 C CA . ASP B 1 66 ? -0.447 -12.602 17.75 1 71.62 66 ASP B CA 1
ATOM 3244 C C . ASP B 1 66 ? -0.572 -11.648 16.562 1 71.62 66 ASP B C 1
ATOM 3246 O O . ASP B 1 66 ? -1.68 -11.359 16.109 1 71.62 66 ASP B O 1
ATOM 3250 N N . LEU B 1 67 ? 0.46 -11.078 16.156 1 75.06 67 LEU B N 1
ATOM 3251 C CA . LEU B 1 67 ? 0.527 -10.07 15.109 1 75.06 67 LEU B CA 1
ATOM 3252 C C . LEU B 1 67 ? -0.195 -10.539 13.852 1 75.06 67 LEU B C 1
ATOM 3254 O O . LEU B 1 67 ? -0.947 -9.781 13.234 1 75.06 67 LEU B O 1
ATOM 3258 N N . TYR B 1 68 ? 0.054 -11.789 13.531 1 77.94 68 TYR B N 1
ATOM 3259 C CA . TYR B 1 68 ? -0.544 -12.289 12.297 1 77.94 68 TYR B CA 1
ATOM 3260 C C . TYR B 1 68 ? -2.064 -12.32 12.398 1 77.94 68 TYR B C 1
ATOM 3262 O O . TYR B 1 68 ? -2.766 -12.023 11.43 1 77.94 68 TYR B O 1
ATOM 3270 N N . MET B 1 69 ? -2.57 -12.586 13.539 1 83.19 69 MET B N 1
ATOM 3271 C CA . MET B 1 69 ? -4.012 -12.594 13.758 1 83.19 69 MET B CA 1
ATOM 3272 C C . MET B 1 69 ? -4.574 -11.18 13.742 1 83.19 69 MET B C 1
ATOM 3274 O O . MET B 1 69 ? -5.637 -10.93 13.172 1 83.19 69 MET B O 1
ATOM 3278 N N . LYS B 1 70 ? -3.867 -10.258 14.352 1 85.06 70 LYS B N 1
ATOM 3279 C CA . LYS B 1 70 ? -4.285 -8.859 14.344 1 85.06 70 LYS B CA 1
ATOM 3280 C C . LYS B 1 70 ? -4.391 -8.32 12.914 1 85.06 70 LYS B C 1
ATOM 3282 O O . LYS B 1 70 ? -5.367 -7.66 12.562 1 85.06 70 LYS B O 1
ATOM 3287 N N . GLN B 1 71 ? -3.428 -8.641 12.102 1 87.81 71 GLN B N 1
ATOM 3288 C CA . GLN B 1 71 ? -3.414 -8.188 10.711 1 87.81 71 GLN B CA 1
ATOM 3289 C C . GLN B 1 71 ? -4.566 -8.805 9.922 1 87.81 71 GLN B C 1
ATOM 3291 O O . GLN B 1 71 ? -5.211 -8.117 9.125 1 87.81 71 GLN B O 1
ATOM 3296 N N . ALA B 1 72 ? -4.773 -10.062 10.188 1 90.06 72 ALA B N 1
ATOM 3297 C CA . ALA B 1 72 ? -5.891 -10.742 9.531 1 90.06 72 ALA B CA 1
ATOM 3298 C C . ALA B 1 72 ? -7.223 -10.117 9.938 1 90.06 72 ALA B C 1
ATOM 3300 O O . ALA B 1 72 ? -8.094 -9.891 9.086 1 90.06 72 ALA B O 1
ATOM 3301 N N . LEU B 1 73 ? -7.324 -9.805 11.195 1 90.56 73 LEU B N 1
ATOM 3302 C CA . LEU B 1 73 ? -8.547 -9.188 11.703 1 90.56 73 LEU B CA 1
ATOM 3303 C C . LEU B 1 73 ? -8.766 -7.816 11.07 1 90.56 73 LEU B C 1
ATOM 3305 O O . LEU B 1 73 ? -9.898 -7.449 10.742 1 90.56 73 LEU B O 1
ATOM 3309 N N . CYS B 1 74 ? -7.766 -7.055 10.867 1 92.75 74 CYS B N 1
ATOM 3310 C CA . CYS B 1 74 ? -7.871 -5.754 10.219 1 92.75 74 CYS B CA 1
ATOM 3311 C C . CYS B 1 74 ? -8.367 -5.898 8.781 1 92.75 74 CYS B C 1
ATOM 3313 O O . CYS B 1 74 ? -9.211 -5.117 8.328 1 92.75 74 CYS B O 1
ATOM 3315 N N . ALA B 1 75 ? -7.852 -6.93 8.094 1 95.06 75 ALA B N 1
ATOM 3316 C CA . ALA B 1 75 ? -8.234 -7.145 6.703 1 95.06 75 ALA B CA 1
ATOM 3317 C C . ALA B 1 75 ? -9.719 -7.484 6.586 1 95.06 75 ALA B C 1
ATOM 3319 O O . ALA B 1 75 ? -10.391 -7.043 5.648 1 95.06 75 ALA B O 1
ATOM 3320 N N . VAL B 1 76 ? -10.203 -8.242 7.531 1 96.12 76 VAL B N 1
ATOM 3321 C CA . VAL B 1 76 ? -11.617 -8.602 7.578 1 96.12 76 VAL B CA 1
ATOM 3322 C C . VAL B 1 76 ? -12.445 -7.402 8.039 1 96.12 76 VAL B C 1
ATOM 3324 O O . VAL B 1 76 ? -13.453 -7.062 7.422 1 96.12 76 VAL B O 1
ATOM 3327 N N . GLY B 1 77 ? -11.961 -6.781 9.078 1 96 77 GLY B N 1
ATOM 3328 C CA . GLY B 1 77 ? -12.688 -5.699 9.719 1 96 77 GLY B CA 1
ATOM 3329 C C . GLY B 1 77 ? -12.797 -4.457 8.859 1 96 77 GLY B C 1
ATOM 3330 O O . GLY B 1 77 ? -13.766 -3.701 8.961 1 96 77 GLY B O 1
ATOM 3331 N N . GLN B 1 78 ? -11.797 -4.25 7.98 1 96.88 78 GLN B N 1
ATOM 3332 C CA . GLN B 1 78 ? -11.82 -3.096 7.086 1 96.88 78 GLN B CA 1
ATOM 3333 C C . GLN B 1 78 ? -13.07 -3.1 6.211 1 96.88 78 GLN B C 1
ATOM 3335 O O . GLN B 1 78 ? -13.656 -2.045 5.949 1 96.88 78 GLN B O 1
ATOM 3340 N N . VAL B 1 79 ? -13.5 -4.273 5.758 1 97.06 79 VAL B N 1
ATOM 3341 C CA . VAL B 1 79 ? -14.711 -4.402 4.957 1 97.06 79 VAL B CA 1
ATOM 3342 C C . VAL B 1 79 ? -15.922 -3.955 5.773 1 97.06 79 VAL B C 1
ATOM 3344 O O . VAL B 1 79 ? -16.75 -3.166 5.301 1 97.06 79 VAL B O 1
ATOM 3347 N N . GLN B 1 80 ? -15.953 -4.367 7.02 1 96.75 80 GLN B N 1
ATOM 3348 C CA . GLN B 1 80 ? -17.062 -4.051 7.898 1 96.75 80 GLN B CA 1
ATOM 3349 C C . GLN B 1 80 ? -17.078 -2.57 8.273 1 96.75 80 GLN B C 1
ATOM 3351 O O . GLN B 1 80 ? -18.141 -1.942 8.328 1 96.75 80 GLN B O 1
ATOM 3356 N N . LEU B 1 81 ? -15.945 -2.064 8.539 1 96.88 81 LEU B N 1
ATOM 3357 C CA . LEU B 1 81 ? -15.805 -0.655 8.883 1 96.88 81 LEU B CA 1
ATOM 3358 C C . LEU B 1 81 ? -16.312 0.235 7.758 1 96.88 81 LEU B C 1
ATOM 3360 O O . LEU B 1 81 ? -17.078 1.177 8 1 96.88 81 LEU B O 1
ATOM 3364 N N . MET B 1 82 ? -15.969 -0.07 6.527 1 97.88 82 MET B N 1
ATOM 3365 C CA . MET B 1 82 ? -16.391 0.718 5.371 1 97.88 82 MET B CA 1
ATOM 3366 C C . MET B 1 82 ? -17.891 0.617 5.16 1 97.88 82 MET B C 1
ATOM 3368 O O . MET B 1 82 ? -18.547 1.602 4.801 1 97.88 82 MET B O 1
ATOM 3372 N N . LYS B 1 83 ? -18.391 -0.556 5.359 1 96.56 83 LYS B N 1
ATOM 3373 C CA . LYS B 1 83 ? -19.828 -0.727 5.238 1 96.56 83 LYS B CA 1
ATOM 3374 C C . LYS B 1 83 ? -20.578 0.175 6.223 1 96.56 83 LYS B C 1
ATOM 3376 O O . LYS B 1 83 ? -21.594 0.778 5.875 1 96.56 83 LYS B O 1
ATOM 3381 N N . LEU B 1 84 ? -20.094 0.192 7.418 1 97 84 LEU B N 1
ATOM 3382 C CA . LEU B 1 84 ? -20.719 1 8.453 1 97 84 LEU B CA 1
ATOM 3383 C C . LEU B 1 84 ? -20.672 2.48 8.102 1 97 84 LEU B C 1
ATOM 3385 O O . LEU B 1 84 ? -21.688 3.176 8.172 1 97 84 LEU B O 1
ATOM 3389 N N . TYR B 1 85 ? -19.516 3.021 7.703 1 98.31 85 TYR B N 1
ATOM 3390 C CA . TYR B 1 85 ? -19.391 4.422 7.316 1 98.31 85 TYR B CA 1
ATOM 3391 C C . TYR B 1 85 ? -20.266 4.738 6.105 1 98.31 85 TYR B C 1
ATOM 3393 O O . TYR B 1 85 ? -20.875 5.805 6.035 1 98.31 85 TYR B O 1
ATOM 3401 N N . GLU B 1 86 ? -20.25 3.82 5.129 1 97.81 86 GLU B N 1
ATOM 3402 C CA . GLU B 1 86 ? -21.078 4.043 3.947 1 97.81 86 GLU B CA 1
ATOM 3403 C C . GLU B 1 86 ? -22.547 4.164 4.324 1 97.81 86 GLU B C 1
ATOM 3405 O O . GLU B 1 86 ? -23.25 5.066 3.855 1 97.81 86 GLU B O 1
ATOM 3410 N N . SER B 1 87 ? -23.016 3.244 5.133 1 97.38 87 SER B N 1
ATOM 3411 C CA . SER B 1 87 ? -24.406 3.266 5.574 1 97.38 87 SER B CA 1
ATOM 3412 C C . SER B 1 87 ? -24.734 4.555 6.324 1 97.38 87 SER B C 1
ATOM 3414 O O . SER B 1 87 ? -25.75 5.199 6.055 1 97.38 87 SER B O 1
ATOM 3416 N N . ALA B 1 88 ? -23.906 4.93 7.234 1 98 88 ALA B N 1
ATOM 3417 C CA . ALA B 1 88 ? -24.141 6.121 8.047 1 98 88 ALA B CA 1
ATOM 3418 C C . ALA B 1 88 ? -24.125 7.383 7.195 1 98 88 ALA B C 1
ATOM 3420 O O . ALA B 1 88 ? -24.984 8.25 7.344 1 98 88 ALA B O 1
ATOM 3421 N N . MET B 1 89 ? -23.219 7.48 6.277 1 98.25 89 MET B N 1
ATOM 3422 C CA . MET B 1 89 ? -23.078 8.688 5.469 1 98.25 89 MET B CA 1
ATOM 3423 C C . MET B 1 89 ? -24.203 8.789 4.438 1 98.25 89 MET B C 1
ATOM 3425 O O . MET B 1 89 ? -24.531 9.883 3.988 1 98.25 89 MET B O 1
ATOM 3429 N N . SER B 1 90 ? -24.766 7.617 4.09 1 96.62 90 SER B N 1
ATOM 3430 C CA . SER B 1 90 ? -25.828 7.609 3.098 1 96.62 90 SER B CA 1
ATOM 3431 C C . SER B 1 90 ? -27.047 8.406 3.584 1 96.62 90 SER B C 1
ATOM 3433 O O . SER B 1 90 ? -27.797 8.961 2.777 1 96.62 90 SER B O 1
ATOM 3435 N N . PHE B 1 91 ? -27.219 8.555 4.852 1 95.56 91 PHE B N 1
ATOM 3436 C CA . PHE B 1 91 ? -28.328 9.32 5.422 1 95.56 91 PHE B CA 1
ATOM 3437 C C . PHE B 1 91 ? -28.188 10.797 5.086 1 95.56 91 PHE B C 1
ATOM 3439 O O . PHE B 1 91 ? -29.156 11.547 5.148 1 95.56 91 PHE B O 1
ATOM 3446 N N . TYR B 1 92 ? -27.047 11.148 4.691 1 95.81 92 TYR B N 1
ATOM 3447 C CA . TYR B 1 92 ? -26.797 12.547 4.375 1 95.81 92 TYR B CA 1
ATOM 3448 C C . TYR B 1 92 ? -26.531 12.734 2.887 1 95.81 92 TYR B C 1
ATOM 3450 O O . TYR B 1 92 ? -26.078 13.797 2.455 1 95.81 92 TYR B O 1
ATOM 3458 N N . GLY B 1 93 ? -26.734 11.609 2.139 1 96.12 93 GLY B N 1
ATOM 3459 C CA . GLY B 1 93 ? -26.547 11.664 0.696 1 96.12 93 GLY B CA 1
ATOM 3460 C C . GLY B 1 93 ? -25.094 11.742 0.273 1 96.12 93 GLY B C 1
ATOM 3461 O O . GLY B 1 93 ? -24.797 12.203 -0.831 1 96.12 93 GLY B O 1
ATOM 3462 N N . ILE B 1 94 ? -24.219 11.406 1.143 1 97.31 94 ILE B N 1
ATOM 3463 C CA . ILE B 1 94 ? -22.797 11.492 0.863 1 97.31 94 ILE B CA 1
ATOM 3464 C C . ILE B 1 94 ? -22.234 10.094 0.628 1 97.31 94 ILE B C 1
ATOM 3466 O O . ILE B 1 94 ? -22.5 9.172 1.404 1 97.31 94 ILE B O 1
ATOM 3470 N N . LYS B 1 95 ? -21.578 9.883 -0.492 1 97.44 95 LYS B N 1
ATOM 3471 C CA . LYS B 1 95 ? -20.891 8.633 -0.782 1 97.44 95 LYS B CA 1
ATOM 3472 C C . LYS B 1 95 ? -19.469 8.633 -0.211 1 97.44 95 LYS B C 1
ATOM 3474 O O . LYS B 1 95 ? -18.906 9.695 0.072 1 97.44 95 LYS B O 1
ATOM 3479 N N . VAL B 1 96 ? -18.922 7.422 0.014 1 98.44 96 VAL B N 1
ATOM 3480 C CA . VAL B 1 96 ? -17.609 7.336 0.651 1 98.44 96 VAL B CA 1
ATOM 3481 C C . VAL B 1 96 ? -16.641 6.586 -0.26 1 98.44 96 VAL B C 1
ATOM 3483 O O . VAL B 1 96 ? -17.062 5.84 -1.147 1 98.44 96 VAL B O 1
ATOM 3486 N N . ALA B 1 97 ? -15.367 6.84 -0.132 1 98.38 97 ALA B N 1
ATOM 3487 C CA . ALA B 1 97 ? -14.266 6.141 -0.784 1 98.38 97 ALA B CA 1
ATOM 3488 C C . ALA B 1 97 ? -13.273 5.602 0.244 1 98.38 97 ALA B C 1
ATOM 3490 O O . ALA B 1 97 ? -13.086 6.195 1.308 1 98.38 97 ALA B O 1
ATOM 3491 N N . GLN B 1 98 ? -12.672 4.473 -0.095 1 98.31 98 GLN B N 1
ATOM 3492 C CA . GLN B 1 98 ? -11.664 3.869 0.771 1 98.31 98 GLN B CA 1
ATOM 3493 C C . GLN B 1 98 ? -10.258 4.176 0.268 1 98.31 98 GLN B C 1
ATOM 3495 O O . GLN B 1 98 ? -9.969 4.012 -0.919 1 98.31 98 GLN B O 1
ATOM 3500 N N . ILE B 1 99 ? -9.414 4.609 1.162 1 97.56 99 ILE B N 1
ATOM 3501 C CA . ILE B 1 99 ? -7.996 4.785 0.884 1 97.56 99 ILE B CA 1
ATOM 3502 C C . ILE B 1 99 ? -7.168 4.09 1.961 1 97.56 99 ILE B C 1
ATOM 3504 O O . ILE B 1 99 ? -7.309 4.387 3.15 1 97.56 99 ILE B O 1
ATOM 3508 N N . LEU B 1 100 ? -6.395 3.09 1.589 1 95.94 100 LEU B N 1
ATOM 3509 C CA . LEU B 1 100 ? -5.48 2.41 2.504 1 95.94 100 LEU B CA 1
ATOM 3510 C C . LEU B 1 100 ? -4.035 2.785 2.207 1 95.94 100 LEU B C 1
ATOM 3512 O O . LEU B 1 100 ? -3.586 2.691 1.062 1 95.94 100 LEU B O 1
ATOM 3516 N N . LEU B 1 101 ? -3.303 3.205 3.281 1 94.06 101 LEU B N 1
ATOM 3517 C CA . LEU B 1 101 ? -1.977 3.77 3.053 1 94.06 101 LEU B CA 1
ATOM 3518 C C . LEU B 1 101 ? -0.962 3.186 4.031 1 94.06 101 LEU B C 1
ATOM 3520 O O . LEU B 1 101 ? -1.333 2.717 5.109 1 94.06 101 LEU B O 1
ATOM 3524 N N . THR B 1 102 ? 0.3 3.188 3.623 1 89.06 102 THR B N 1
ATOM 3525 C CA . THR B 1 102 ? 1.458 3.018 4.492 1 89.06 102 THR B CA 1
ATOM 3526 C C . THR B 1 102 ? 2.305 4.289 4.52 1 89.06 102 THR B C 1
ATOM 3528 O O . THR B 1 102 ? 2.111 5.184 3.695 1 89.06 102 THR B O 1
ATOM 3531 N N . ARG B 1 103 ? 3.172 4.367 5.488 1 83.19 103 ARG B N 1
ATOM 3532 C CA . ARG B 1 103 ? 4.059 5.523 5.598 1 83.19 103 ARG B CA 1
ATOM 3533 C C . ARG B 1 103 ? 4.844 5.734 4.309 1 83.19 103 ARG B C 1
ATOM 3535 O O . ARG B 1 103 ? 5.09 6.871 3.9 1 83.19 103 ARG B O 1
ATOM 3542 N N . GLU B 1 104 ? 5.203 4.695 3.65 1 81.5 104 GLU B N 1
ATOM 3543 C CA . GLU B 1 104 ? 6.062 4.742 2.471 1 81.5 104 GLU B CA 1
ATOM 3544 C C . GLU B 1 104 ? 5.328 5.352 1.278 1 81.5 104 GLU B C 1
ATOM 3546 O O . GLU B 1 104 ? 5.961 5.84 0.337 1 81.5 104 GLU B O 1
ATOM 3551 N N . ASP B 1 105 ? 4.055 5.316 1.327 1 87.31 105 ASP B N 1
ATOM 3552 C CA . ASP B 1 105 ? 3.289 5.902 0.232 1 87.31 105 ASP B CA 1
ATOM 3553 C C . ASP B 1 105 ? 3.506 7.41 0.154 1 87.31 105 ASP B C 1
ATOM 3555 O O . ASP B 1 105 ? 3.41 8 -0.923 1 87.31 105 ASP B O 1
ATOM 3559 N N . PHE B 1 106 ? 3.893 8 1.266 1 85.62 106 PHE B N 1
ATOM 3560 C CA . PHE B 1 106 ? 4.086 9.445 1.303 1 85.62 106 PHE B CA 1
ATOM 3561 C C . PHE B 1 106 ? 5.492 9.812 0.845 1 85.62 106 PHE B C 1
ATOM 3563 O O . PHE B 1 106 ? 5.715 10.906 0.323 1 85.62 106 PHE B O 1
ATOM 3570 N N . SER B 1 107 ? 6.387 8.906 1.079 1 80.75 107 SER B N 1
ATOM 3571 C CA . SER B 1 107 ? 7.781 9.25 0.811 1 80.75 107 SER B CA 1
ATOM 3572 C C . SER B 1 107 ? 8.148 8.984 -0.646 1 80.75 107 SER B C 1
ATOM 3574 O O . SER B 1 107 ? 9.102 9.562 -1.168 1 80.75 107 SER B O 1
ATOM 3576 N N . HIS B 1 108 ? 7.438 8.109 -1.322 1 77.81 108 HIS B N 1
ATOM 3577 C CA . HIS B 1 108 ? 7.66 7.824 -2.734 1 77.81 108 HIS B CA 1
ATOM 3578 C C . HIS B 1 108 ? 6.906 8.805 -3.623 1 77.81 108 HIS B C 1
ATOM 3580 O O . HIS B 1 108 ? 5.672 8.812 -3.645 1 77.81 108 HIS B O 1
ATOM 3586 N N . ARG B 1 109 ? 7.629 9.555 -4.391 1 75.69 109 ARG B N 1
ATOM 3587 C CA . ARG B 1 109 ? 7.074 10.695 -5.113 1 75.69 109 ARG B CA 1
ATOM 3588 C C . ARG B 1 109 ? 5.934 10.258 -6.027 1 75.69 109 ARG B C 1
ATOM 3590 O O . ARG B 1 109 ? 4.867 10.883 -6.035 1 75.69 109 ARG B O 1
ATOM 3597 N N . LYS B 1 110 ? 6.207 9.172 -6.758 1 78 110 LYS B N 1
ATOM 3598 C CA . LYS B 1 110 ? 5.191 8.75 -7.715 1 78 110 LYS B CA 1
ATOM 3599 C C . LYS B 1 110 ? 3.922 8.289 -7 1 78 110 LYS B C 1
ATOM 3601 O O . LYS B 1 110 ? 2.812 8.633 -7.418 1 78 110 LYS B O 1
ATOM 3606 N N . ARG B 1 111 ? 4.047 7.492 -5.949 1 85 111 ARG B N 1
ATOM 3607 C CA . ARG B 1 111 ? 2.898 7.043 -5.172 1 85 111 ARG B CA 1
ATOM 3608 C C . ARG B 1 111 ? 2.162 8.227 -4.551 1 85 111 ARG B C 1
ATOM 3610 O O . ARG B 1 111 ? 0.929 8.266 -4.551 1 85 111 ARG B O 1
ATOM 3617 N N . PHE B 1 112 ? 2.908 9.164 -4.09 1 83.62 112 PHE B N 1
ATOM 3618 C CA . PHE B 1 112 ? 2.332 10.359 -3.488 1 83.62 112 PHE B CA 1
ATOM 3619 C C . PHE B 1 112 ? 1.514 11.133 -4.512 1 83.62 112 PHE B C 1
ATOM 3621 O O . PHE B 1 112 ? 0.414 11.602 -4.207 1 83.62 112 PHE B O 1
ATOM 3628 N N . LEU B 1 113 ? 2.02 11.305 -5.676 1 78.56 113 LEU B N 1
ATOM 3629 C CA . LEU B 1 113 ? 1.31 12.023 -6.723 1 78.56 113 LEU B CA 1
ATOM 3630 C C . LEU B 1 113 ? 0.014 11.312 -7.094 1 78.56 113 LEU B C 1
ATOM 3632 O O . LEU B 1 113 ? -1.004 11.953 -7.352 1 78.56 113 LEU B O 1
ATOM 3636 N N . ASN B 1 114 ? 0.07 10 -7.141 1 84.31 114 ASN B N 1
ATOM 3637 C CA . ASN B 1 114 ? -1.139 9.234 -7.426 1 84.31 114 ASN B CA 1
ATOM 3638 C C . ASN B 1 114 ? -2.186 9.414 -6.332 1 84.31 114 ASN B C 1
ATOM 3640 O O . ASN B 1 114 ? -3.381 9.5 -6.617 1 84.31 114 ASN B O 1
ATOM 3644 N N . LEU B 1 115 ? -1.746 9.414 -5.105 1 89 115 LEU B N 1
ATOM 3645 C CA . LEU B 1 115 ? -2.648 9.695 -3.996 1 89 115 LEU B CA 1
ATOM 3646 C C . LEU B 1 115 ? -3.305 11.062 -4.16 1 89 115 LEU B C 1
ATOM 3648 O O . LEU B 1 115 ? -4.516 11.203 -3.986 1 89 115 LEU B O 1
ATOM 3652 N N . ARG B 1 116 ? -2.535 12.062 -4.508 1 84.12 116 ARG B N 1
ATOM 3653 C CA . ARG B 1 116 ? -3.062 13.406 -4.715 1 84.12 116 ARG B CA 1
ATOM 3654 C C . ARG B 1 116 ? -4.09 13.43 -5.844 1 84.12 116 ARG B C 1
ATOM 3656 O O . ARG B 1 116 ? -5.125 14.086 -5.734 1 84.12 116 ARG B O 1
ATOM 3663 N N . ASN B 1 117 ? -3.777 12.672 -6.898 1 80.62 117 ASN B N 1
ATOM 3664 C CA . ASN B 1 117 ? -4.719 12.555 -8.008 1 80.62 117 ASN B CA 1
ATOM 3665 C C . ASN B 1 117 ? -6.051 11.961 -7.551 1 80.62 117 ASN B C 1
ATOM 3667 O O . ASN B 1 117 ? -7.117 12.484 -7.891 1 80.62 117 ASN B O 1
ATOM 3671 N N . THR B 1 118 ? -5.914 10.938 -6.84 1 89.88 118 THR B N 1
ATOM 3672 C CA . THR B 1 118 ? -7.113 10.297 -6.309 1 89.88 118 THR B CA 1
ATOM 3673 C C . THR B 1 118 ? -7.941 11.297 -5.508 1 89.88 118 THR B C 1
ATOM 3675 O O . THR B 1 118 ? -9.164 11.375 -5.676 1 89.88 118 THR B O 1
ATOM 3678 N N . LEU B 1 119 ? -7.32 12.102 -4.707 1 89.94 119 LEU B N 1
ATOM 3679 C CA . LEU B 1 119 ? -8.008 13.047 -3.834 1 89.94 119 LEU B CA 1
ATOM 3680 C C . LEU B 1 119 ? -8.664 14.164 -4.648 1 89.94 119 LEU B C 1
ATOM 3682 O O . LEU B 1 119 ? -9.75 14.625 -4.305 1 89.94 119 LEU B O 1
ATOM 3686 N N . ILE B 1 120 ? -8.016 14.57 -5.691 1 84.94 120 ILE B N 1
ATOM 3687 C CA . ILE B 1 120 ? -8.594 15.578 -6.578 1 84.94 120 ILE B CA 1
ATOM 3688 C C . ILE B 1 120 ? -9.898 15.055 -7.172 1 84.94 120 ILE B C 1
ATOM 3690 O O . ILE B 1 120 ? -10.922 15.742 -7.129 1 84.94 120 ILE B O 1
ATOM 3694 N N . GLY B 1 121 ? -9.844 13.836 -7.68 1 86.44 121 GLY B N 1
ATOM 3695 C CA . GLY B 1 121 ? -11.047 13.25 -8.242 1 86.44 121 GLY B CA 1
ATOM 3696 C C . GLY B 1 121 ? -12.164 13.102 -7.227 1 86.44 121 GLY B C 1
ATOM 3697 O O . GLY B 1 121 ? -13.32 13.414 -7.52 1 86.44 121 GLY B O 1
ATOM 3698 N N . LEU B 1 122 ? -11.836 12.672 -6.059 1 93.12 122 LEU B N 1
ATOM 3699 C CA . LEU B 1 122 ? -12.836 12.469 -5.016 1 93.12 122 LEU B CA 1
ATOM 3700 C C . LEU B 1 122 ? -13.461 13.797 -4.602 1 93.12 122 LEU B C 1
ATOM 3702 O O . LEU B 1 122 ? -14.68 13.891 -4.418 1 93.12 122 LEU B O 1
ATOM 3706 N N . THR B 1 123 ? -12.617 14.805 -4.453 1 87.62 123 THR B N 1
ATOM 3707 C CA . THR B 1 123 ? -13.094 16.125 -4.078 1 87.62 123 THR B CA 1
ATOM 3708 C C . THR B 1 123 ? -14.055 16.688 -5.125 1 87.62 123 THR B C 1
ATOM 3710 O O . THR B 1 123 ? -15.094 17.25 -4.785 1 87.62 123 THR B O 1
ATOM 3713 N N . GLU B 1 124 ? -13.711 16.438 -6.344 1 85 124 GLU B N 1
ATOM 3714 C CA . GLU B 1 124 ? -14.547 16.922 -7.441 1 85 124 GLU B CA 1
ATOM 3715 C C . GLU B 1 124 ? -15.922 16.25 -7.422 1 85 124 GLU B C 1
ATOM 3717 O O . GLU B 1 124 ? -16.922 16.875 -7.809 1 85 124 GLU B O 1
ATOM 3722 N N . MET B 1 125 ? -15.977 15.07 -6.941 1 90.12 125 MET B N 1
ATOM 3723 C CA . MET B 1 125 ? -17.234 14.32 -6.965 1 90.12 125 MET B CA 1
ATOM 3724 C C . MET B 1 125 ? -17.969 14.461 -5.641 1 90.12 125 MET B C 1
ATOM 3726 O O . MET B 1 125 ? -19.047 13.891 -5.465 1 90.12 125 MET B O 1
ATOM 3730 N N . GLY B 1 126 ? -17.438 15.18 -4.691 1 92.44 126 GLY B N 1
ATOM 3731 C CA . GLY B 1 126 ? -18.078 15.367 -3.402 1 92.44 126 GLY B CA 1
ATOM 3732 C C . GLY B 1 126 ? -18.094 14.109 -2.555 1 92.44 126 GLY B C 1
ATOM 3733 O O . GLY B 1 126 ? -19.047 13.875 -1.812 1 92.44 126 GLY B O 1
ATOM 3734 N N . ILE B 1 127 ? -17.125 13.32 -2.73 1 96.69 127 ILE B N 1
ATOM 3735 C CA . ILE B 1 127 ? -17.047 12.039 -2.047 1 96.69 127 ILE B CA 1
ATOM 3736 C C . ILE B 1 127 ? -16.172 12.172 -0.796 1 96.69 127 ILE B C 1
ATOM 3738 O O . ILE B 1 127 ? -15.156 12.875 -0.81 1 96.69 127 ILE B O 1
ATOM 3742 N N . LEU B 1 128 ? -16.578 11.539 0.323 1 98.44 128 LEU B N 1
ATOM 3743 C CA . LEU B 1 128 ? -15.797 11.531 1.558 1 98.44 128 LEU B CA 1
ATOM 3744 C C . LEU B 1 128 ? -14.75 10.422 1.535 1 98.44 128 LEU B C 1
ATOM 3746 O O . LEU B 1 128 ? -15.094 9.242 1.607 1 98.44 128 LEU B O 1
ATOM 3750 N N . PRO B 1 129 ? -13.461 10.758 1.466 1 98.44 129 PRO B N 1
ATOM 3751 C CA . PRO B 1 129 ? -12.438 9.719 1.646 1 98.44 129 PRO B CA 1
ATOM 3752 C C . PRO B 1 129 ? -12.32 9.25 3.096 1 98.44 129 PRO B C 1
ATOM 3754 O O . PRO B 1 129 ? -12.25 10.078 4.012 1 98.44 129 PRO B O 1
ATOM 3757 N N . ILE B 1 130 ? -12.406 7.992 3.307 1 98.62 130 ILE B N 1
ATOM 3758 C CA . ILE B 1 130 ? -12.086 7.355 4.578 1 98.62 130 ILE B CA 1
ATOM 3759 C C . ILE B 1 130 ? -10.734 6.66 4.484 1 98.62 130 ILE B C 1
ATOM 3761 O O . ILE B 1 130 ? -10.578 5.695 3.729 1 98.62 130 ILE B O 1
ATOM 3765 N N . VAL B 1 131 ? -9.773 7.164 5.27 1 97.62 131 VAL B N 1
ATOM 3766 C CA . VAL B 1 131 ? -8.375 6.746 5.176 1 97.62 131 VAL B CA 1
ATOM 3767 C C . VAL B 1 131 ? -8.016 5.883 6.383 1 97.62 131 VAL B C 1
ATOM 3769 O O . VAL B 1 131 ? -8.391 6.195 7.516 1 97.62 131 VAL B O 1
ATOM 3772 N N . ASN B 1 132 ? -7.371 4.801 6.125 1 95.5 132 ASN B N 1
ATOM 3773 C CA . ASN B 1 132 ? -6.832 3.936 7.168 1 95.5 132 ASN B CA 1
ATOM 3774 C C . ASN B 1 132 ? -5.477 3.355 6.773 1 95.5 132 ASN B C 1
ATOM 3776 O O . ASN B 1 132 ? -5.059 3.479 5.621 1 95.5 132 ASN B O 1
ATOM 3780 N N . GLU B 1 133 ? -4.852 2.836 7.762 1 93 133 GLU B N 1
ATOM 3781 C CA . GLU B 1 133 ? -3.598 2.141 7.492 1 93 133 GLU B CA 1
ATOM 3782 C C . GLU B 1 133 ? -3.842 0.828 6.754 1 93 133 GLU B C 1
ATOM 3784 O O . GLU B 1 133 ? -4.828 0.136 7.016 1 93 133 GLU B O 1
ATOM 3789 N N . ASN B 1 134 ? -2.996 0.558 5.789 1 93.81 134 ASN B N 1
ATOM 3790 C CA . ASN B 1 134 ? -3.014 -0.752 5.145 1 93.81 134 ASN B CA 1
ATOM 3791 C C . ASN B 1 134 ? -2.291 -1.799 5.988 1 93.81 134 ASN B C 1
ATOM 3793 O O . ASN B 1 134 ? -1.168 -2.193 5.668 1 93.81 134 ASN B O 1
ATOM 3797 N N . ASP B 1 135 ? -2.932 -2.352 6.965 1 88.38 135 ASP B N 1
ATOM 3798 C CA . ASP B 1 135 ? -2.348 -3.195 8 1 88.38 135 ASP B CA 1
ATOM 3799 C C . ASP B 1 135 ? -1.834 -4.508 7.418 1 88.38 135 ASP B C 1
ATOM 3801 O O . ASP B 1 135 ? -0.977 -5.164 8.016 1 88.38 135 ASP B O 1
ATOM 3805 N N . SER B 1 136 ? -2.4 -4.879 6.25 1 89.44 136 SER B N 1
ATOM 3806 C CA . SER B 1 136 ? -2.004 -6.148 5.645 1 89.44 136 SER B CA 1
ATOM 3807 C C . SER B 1 136 ? -0.529 -6.141 5.258 1 89.44 136 SER B C 1
ATOM 3809 O O . SER B 1 136 ? 0.104 -7.195 5.184 1 89.44 136 SER B O 1
ATOM 3811 N N . VAL B 1 137 ? -0.01 -4.926 5.016 1 87.69 137 VAL B N 1
ATOM 3812 C CA . VAL B 1 137 ? 1.369 -4.875 4.543 1 87.69 137 VAL B CA 1
ATOM 3813 C C . VAL B 1 137 ? 2.188 -3.943 5.434 1 87.69 137 VAL B C 1
ATOM 3815 O O . VAL B 1 137 ? 3.414 -3.887 5.32 1 87.69 137 VAL B O 1
ATOM 3818 N N . ALA B 1 138 ? 1.536 -3.301 6.312 1 79.75 138 ALA B N 1
ATOM 3819 C CA . ALA B 1 138 ? 2.219 -2.301 7.129 1 79.75 138 ALA B CA 1
ATOM 3820 C C . ALA B 1 138 ? 3.107 -2.963 8.18 1 79.75 138 ALA B C 1
ATOM 3822 O O . ALA B 1 138 ? 2.789 -4.047 8.672 1 79.75 138 ALA B O 1
ATOM 3823 N N . THR B 1 139 ? 4.457 -2.607 8.359 1 59.56 139 THR B N 1
ATOM 3824 C CA . THR B 1 139 ? 5.465 -3.145 9.273 1 59.56 139 THR B CA 1
ATOM 3825 C C . THR B 1 139 ? 5.305 -2.545 10.664 1 59.56 139 THR B C 1
ATOM 3827 O O . THR B 1 139 ? 4.77 -1.444 10.812 1 59.56 139 THR B O 1
ATOM 3830 N N . GLU B 1 140 ? 5.441 -3.535 11.766 1 54.06 140 GLU B N 1
ATOM 3831 C CA . GLU B 1 140 ? 5.363 -3.18 13.18 1 54.06 140 GLU B CA 1
ATOM 3832 C C . GLU B 1 140 ? 6.137 -1.896 13.461 1 54.06 140 GLU B C 1
ATOM 3834 O O . GLU B 1 140 ? 5.723 -1.089 14.297 1 54.06 140 GLU B O 1
ATOM 3839 N N . GLU B 1 141 ? 7.535 -2.092 13.055 1 43.78 141 GLU B N 1
ATOM 3840 C CA . GLU B 1 141 ? 8.312 -0.944 13.508 1 43.78 141 GLU B CA 1
ATOM 3841 C C . GLU B 1 141 ? 7.574 0.364 13.242 1 43.78 141 GLU B C 1
ATOM 3843 O O . GLU B 1 141 ? 7.816 1.369 13.914 1 43.78 141 GLU B O 1
ATOM 3848 N N . ILE B 1 142 ? 6.695 0.22 12.18 1 41 142 ILE B N 1
ATOM 3849 C CA . ILE B 1 142 ? 5.91 1.42 11.898 1 41 142 ILE B CA 1
ATOM 3850 C C . ILE B 1 142 ? 4.43 1.14 12.148 1 41 142 ILE B C 1
ATOM 3852 O O . ILE B 1 142 ? 3.562 1.713 11.492 1 41 142 ILE B O 1
ATOM 3856 N N . MET B 1 143 ? 4.039 -0.057 12.484 1 40.56 143 MET B N 1
ATOM 3857 C CA . MET B 1 143 ? 2.662 0.13 12.93 1 40.56 143 MET B CA 1
ATOM 3858 C C . MET B 1 143 ? 2.473 1.515 13.539 1 40.56 143 MET B C 1
ATOM 3860 O O . MET B 1 143 ? 3.164 1.877 14.492 1 40.56 143 MET B O 1
ATOM 3864 N N . PHE B 1 144 ? 2.453 2.281 12.633 1 40.16 144 PHE B N 1
ATOM 3865 C CA . PHE B 1 144 ? 2.092 3.568 13.219 1 40.16 144 PHE B CA 1
ATOM 3866 C C . PHE B 1 144 ? 1.324 3.375 14.516 1 40.16 144 PHE B C 1
ATOM 3868 O O . PHE B 1 144 ? 1.41 4.207 15.43 1 40.16 144 PHE B O 1
ATOM 3875 N N . GLY B 1 145 ? 1.06 1.994 14.797 1 47.09 145 GLY B N 1
ATOM 3876 C CA . GLY B 1 145 ? 0.061 2.078 15.852 1 47.09 145 GLY B CA 1
ATOM 3877 C C . GLY B 1 145 ? -0.675 3.404 15.867 1 47.09 145 GLY B C 1
ATOM 3878 O O . GLY B 1 145 ? -1.641 3.574 16.609 1 47.09 145 GLY B O 1
ATOM 3879 N N . ASP B 1 146 ? -0.192 4.512 15.07 1 63.84 146 ASP B N 1
ATOM 3880 C CA . ASP B 1 146 ? -0.601 5.867 15.422 1 63.84 146 ASP B CA 1
ATOM 3881 C C . ASP B 1 146 ? -1.284 6.559 14.242 1 63.84 146 ASP B C 1
ATOM 3883 O O . ASP B 1 146 ? -0.616 7.023 13.312 1 63.84 146 ASP B O 1
ATOM 3887 N N . ASN B 1 147 ? -2.436 6.188 13.898 1 87.19 147 ASN B N 1
ATOM 3888 C CA . ASN B 1 147 ? -3.209 6.883 12.875 1 87.19 147 ASN B CA 1
ATOM 3889 C C . ASN B 1 147 ? -3.1 8.398 13.023 1 87.19 147 ASN B C 1
ATOM 3891 O O . ASN B 1 147 ? -3.508 9.148 12.133 1 87.19 147 ASN B O 1
ATOM 3895 N N . ASP B 1 148 ? -2.328 8.812 14.148 1 90.62 148 ASP B N 1
ATOM 3896 C CA . ASP B 1 148 ? -2.088 10.25 14.281 1 90.62 148 ASP B CA 1
ATOM 3897 C C . ASP B 1 148 ? -1.026 10.719 13.297 1 90.62 148 ASP B C 1
ATOM 3899 O O . ASP B 1 148 ? -1.192 11.758 12.648 1 90.62 148 ASP B O 1
ATOM 3903 N N . VAL B 1 149 ? -0.016 9.953 13.25 1 89.31 149 VAL B N 1
ATOM 3904 C CA . VAL B 1 149 ? 1.056 10.281 12.32 1 89.31 149 VAL B CA 1
ATOM 3905 C C . VAL B 1 149 ? 0.547 10.164 10.883 1 89.31 149 VAL B C 1
ATOM 3907 O O . VAL B 1 149 ? 0.821 11.023 10.047 1 89.31 149 VAL B O 1
ATOM 3910 N N . LEU B 1 150 ? -0.221 9.117 10.648 1 91.38 150 LEU B N 1
ATOM 3911 C CA . LEU B 1 150 ? -0.822 8.953 9.328 1 91.38 150 LEU B CA 1
ATOM 3912 C C . LEU B 1 150 ? -1.676 10.164 8.969 1 91.38 150 LEU B C 1
ATOM 3914 O O . LEU B 1 150 ? -1.577 10.688 7.855 1 91.38 150 LEU B O 1
ATOM 3918 N N . ALA B 1 151 ? -2.451 10.586 9.875 1 95.31 151 ALA B N 1
ATOM 3919 C CA . ALA B 1 151 ? -3.336 11.727 9.656 1 95.31 151 ALA B CA 1
ATOM 3920 C C . ALA B 1 151 ? -2.535 13 9.367 1 95.31 151 ALA B C 1
ATOM 3922 O O . ALA B 1 151 ? -2.895 13.781 8.484 1 95.31 151 ALA B O 1
ATOM 3923 N N . SER B 1 152 ? -1.476 13.164 10.133 1 93.12 152 SER B N 1
ATOM 3924 C CA . SER B 1 152 ? -0.605 14.312 9.938 1 93.12 152 SER B CA 1
ATOM 3925 C C . SER B 1 152 ? 0.029 14.289 8.547 1 93.12 152 SER B C 1
ATOM 3927 O O . SER B 1 152 ? -0.024 15.289 7.82 1 93.12 152 SER B O 1
ATOM 3929 N N . MET B 1 153 ? 0.591 13.172 8.164 1 91.12 153 MET B N 1
ATOM 3930 C CA . MET B 1 153 ? 1.224 13.047 6.855 1 91.12 153 MET B CA 1
ATOM 3931 C C . MET B 1 153 ? 0.211 13.266 5.734 1 91.12 153 MET B C 1
ATOM 3933 O O . MET B 1 153 ? 0.503 13.961 4.758 1 91.12 153 MET B O 1
ATOM 3937 N N . PHE B 1 154 ? -0.947 12.695 5.941 1 93.75 154 PHE B N 1
ATOM 3938 C CA . PHE B 1 154 ? -2 12.859 4.945 1 93.75 154 PHE B CA 1
ATOM 3939 C C . PHE B 1 154 ? -2.391 14.328 4.805 1 93.75 154 PHE B C 1
ATOM 3941 O O . PHE B 1 154 ? -2.482 14.852 3.691 1 93.75 154 PHE B O 1
ATOM 3948 N N . ALA B 1 155 ? -2.605 14.977 5.914 1 94.5 155 ALA B N 1
ATOM 3949 C CA . ALA B 1 155 ? -3.004 16.375 5.91 1 94.5 155 ALA B CA 1
ATOM 3950 C C . ALA B 1 155 ? -1.967 17.25 5.199 1 94.5 155 ALA B C 1
ATOM 3952 O O . ALA B 1 155 ? -2.318 18.125 4.41 1 94.5 155 ALA B O 1
ATOM 3953 N N . ILE B 1 156 ? -0.757 17.016 5.461 1 88.56 156 ILE B N 1
ATOM 3954 C CA . ILE B 1 156 ? 0.332 17.75 4.828 1 88.56 156 ILE B CA 1
ATOM 3955 C C . ILE B 1 156 ? 0.309 17.516 3.32 1 88.56 156 ILE B C 1
ATOM 3957 O O . ILE B 1 156 ? 0.338 18.453 2.533 1 88.56 156 ILE B O 1
ATOM 3961 N N . GLY B 1 157 ? 0.209 16.25 2.953 1 84.62 157 GLY B N 1
ATOM 3962 C CA . GLY B 1 157 ? 0.187 15.906 1.54 1 84.62 157 GLY B CA 1
ATOM 3963 C C . GLY B 1 157 ? -1.011 16.484 0.805 1 84.62 157 GLY B C 1
ATOM 3964 O O . GLY B 1 157 ? -0.915 16.828 -0.375 1 84.62 157 GLY B O 1
ATOM 3965 N N . TRP B 1 158 ? -2.125 16.562 1.521 1 89.19 158 TRP B N 1
ATOM 3966 C CA . TRP B 1 158 ? -3.371 17.062 0.94 1 89.19 158 TRP B CA 1
ATOM 3967 C C . TRP B 1 158 ? -3.416 18.578 0.953 1 89.19 158 TRP B C 1
ATOM 3969 O O . TRP B 1 158 ? -4.281 19.188 0.317 1 89.19 158 TRP B O 1
ATOM 3979 N N . ASN B 1 159 ? -2.436 19.141 1.609 1 87.56 159 ASN B N 1
ATOM 3980 C CA . ASN B 1 159 ? -2.445 20.594 1.835 1 87.56 159 ASN B CA 1
ATOM 3981 C C . ASN B 1 159 ? -3.738 21.047 2.502 1 87.56 159 ASN B C 1
ATOM 3983 O O . ASN B 1 159 ? -4.422 21.938 2 1 87.56 159 ASN B O 1
ATOM 3987 N N . ALA B 1 160 ? -4.059 20.391 3.592 1 93 160 ALA B N 1
ATOM 3988 C CA . ALA B 1 160 ? -5.262 20.703 4.359 1 93 160 ALA B CA 1
ATOM 3989 C C . ALA B 1 160 ? -5.125 22.062 5.055 1 93 160 ALA B C 1
ATOM 3991 O O . ALA B 1 160 ? -4.012 22.562 5.25 1 93 160 ALA B O 1
ATOM 3992 N N . ASP B 1 161 ? -6.273 22.656 5.371 1 93.94 161 ASP B N 1
ATOM 3993 C CA . ASP B 1 161 ? -6.305 23.859 6.176 1 93.94 161 ASP B CA 1
ATOM 3994 C C . ASP B 1 161 ? -6.316 23.531 7.668 1 93.94 161 ASP B C 1
ATOM 3996 O O . ASP B 1 161 ? -5.703 24.25 8.469 1 93.94 161 ASP B O 1
ATOM 4000 N N . TYR B 1 162 ? -7.004 22.469 8.016 1 96.69 162 TYR B N 1
ATOM 4001 C CA . TYR B 1 162 ? -7.191 22.078 9.414 1 96.69 162 TYR B CA 1
ATOM 4002 C C . TYR B 1 162 ? -6.945 20.594 9.609 1 96.69 162 TYR B C 1
ATOM 4004 O O . TYR B 1 162 ? -7.316 19.781 8.758 1 96.69 162 TYR B O 1
ATOM 4012 N N . LEU B 1 163 ? -6.34 20.234 10.773 1 97.56 163 LEU B N 1
ATOM 4013 C CA . LEU B 1 163 ? -6.211 18.859 11.25 1 97.56 163 LEU B CA 1
ATOM 4014 C C . LEU B 1 163 ? -6.723 18.719 12.68 1 97.56 163 LEU B C 1
ATOM 4016 O O . LEU B 1 163 ? -6.273 19.438 13.57 1 97.56 163 LEU B O 1
ATOM 4020 N N . LEU B 1 164 ? -7.691 17.891 12.867 1 98.38 164 LEU B N 1
ATOM 4021 C CA . LEU B 1 164 ? -8.18 17.562 14.203 1 98.38 164 LEU B CA 1
ATOM 4022 C C . LEU B 1 164 ? -7.742 16.156 14.617 1 98.38 164 LEU B C 1
ATOM 4024 O O . LEU B 1 164 ? -8.141 15.172 13.992 1 98.38 164 LEU B O 1
ATOM 4028 N N . LEU B 1 165 ? -6.934 16.109 15.617 1 96.62 165 LEU B N 1
ATOM 4029 C CA . LEU B 1 165 ? -6.586 14.852 16.25 1 96.62 165 LEU B CA 1
ATOM 4030 C C . LEU B 1 165 ? -7.484 14.578 17.453 1 96.62 165 LEU B C 1
ATOM 4032 O O . LEU B 1 165 ? -7.168 14.984 18.578 1 96.62 165 LEU B O 1
ATOM 4036 N N . MET B 1 166 ? -8.539 13.867 17.156 1 96.31 166 MET B N 1
ATOM 4037 C CA . MET B 1 166 ? -9.539 13.602 18.188 1 96.31 166 MET B CA 1
ATOM 4038 C C . MET B 1 166 ? -9.078 12.477 19.109 1 96.31 166 MET B C 1
ATOM 4040 O O . MET B 1 166 ? -8.617 11.438 18.641 1 96.31 166 MET B O 1
ATOM 4044 N N . THR B 1 167 ? -9.188 12.703 20.391 1 91.62 167 THR B N 1
ATOM 4045 C CA . THR B 1 167 ? -8.734 11.758 21.406 1 91.62 167 THR B CA 1
ATOM 4046 C C . THR B 1 167 ? -9.711 11.711 22.578 1 91.62 167 THR B C 1
ATOM 4048 O O . THR B 1 167 ? -10.797 12.289 22.516 1 91.62 167 THR B O 1
ATOM 4051 N N . SER B 1 168 ? -9.352 10.922 23.609 1 89.06 168 SER B N 1
ATOM 4052 C CA . SER B 1 168 ? -10.258 10.727 24.734 1 89.06 168 SER B CA 1
ATOM 4053 C C . SER B 1 168 ? -10.008 11.75 25.828 1 89.06 168 SER B C 1
ATOM 4055 O O . SER B 1 168 ? -10.703 11.766 26.844 1 89.06 168 SER B O 1
ATOM 4057 N N . VAL B 1 169 ? -9.016 12.625 25.641 1 88 169 VAL B N 1
ATOM 4058 C CA . VAL B 1 169 ? -8.719 13.656 26.625 1 88 169 VAL B CA 1
ATOM 4059 C C . VAL B 1 169 ? -9 15.039 26.031 1 88 169 VAL B C 1
ATOM 4061 O O . VAL B 1 169 ? -9.141 15.18 24.812 1 88 169 VAL B O 1
ATOM 4064 N N . ASP B 1 170 ? -9.039 16.047 26.875 1 92.94 170 ASP B N 1
ATOM 4065 C CA . ASP B 1 170 ? -9.484 17.375 26.469 1 92.94 170 ASP B CA 1
ATOM 4066 C C . ASP B 1 170 ? -8.383 18.109 25.703 1 92.94 170 ASP B C 1
ATOM 4068 O O . ASP B 1 170 ? -8.648 19.109 25.031 1 92.94 170 ASP B O 1
ATOM 4072 N N . GLY B 1 171 ? -7.223 17.703 25.766 1 93.06 171 GLY B N 1
ATOM 4073 C CA . GLY B 1 171 ? -6.051 18.312 25.156 1 93.06 171 GLY B CA 1
ATOM 4074 C C . GLY B 1 171 ? -4.754 17.953 25.844 1 93.06 171 GLY B C 1
ATO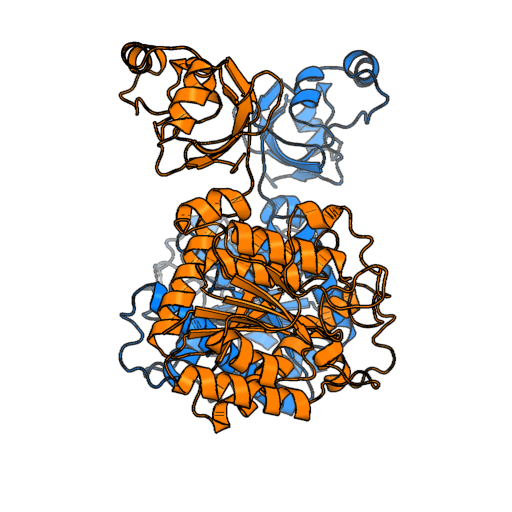M 4075 O O . GLY B 1 171 ? -4.691 16.953 26.562 1 93.06 171 GLY B O 1
ATOM 4076 N N . VAL B 1 172 ? -3.758 18.641 25.562 1 90.38 172 VAL B N 1
ATOM 4077 C CA . VAL B 1 172 ? -2.496 18.469 26.266 1 90.38 172 VAL B CA 1
ATOM 4078 C C . VAL B 1 172 ? -2.596 19.094 27.656 1 90.38 172 VAL B C 1
ATOM 4080 O O . VAL B 1 172 ? -2.918 20.281 27.797 1 90.38 172 VAL B O 1
ATOM 4083 N N . ILE B 1 173 ? -2.359 18.266 28.641 1 87.31 173 ILE B N 1
ATOM 4084 C CA . ILE B 1 173 ? -2.529 18.703 30.031 1 87.31 173 ILE B CA 1
ATOM 4085 C C . ILE B 1 173 ? -1.173 19.062 30.625 1 87.31 173 ILE B C 1
ATOM 4087 O O . ILE B 1 173 ? -0.197 18.328 30.469 1 87.31 173 ILE B O 1
ATOM 4091 N N . ASP B 1 174 ? -1.152 20.172 31.266 1 82.5 174 ASP B N 1
ATOM 4092 C CA . ASP B 1 174 ? 0.101 20.609 31.859 1 82.5 174 ASP B CA 1
ATOM 4093 C C . ASP B 1 174 ? 0.303 20 33.25 1 82.5 174 ASP B C 1
ATOM 4095 O O . ASP B 1 174 ? -0.48 19.141 33.656 1 82.5 174 ASP B O 1
ATOM 4099 N N . GLN B 1 175 ? 1.367 20.359 33.938 1 78.19 175 GLN B N 1
ATOM 4100 C CA . GLN B 1 175 ? 1.754 19.797 35.25 1 78.19 175 GLN B CA 1
ATOM 4101 C C . GLN B 1 175 ? 0.702 20.094 36.312 1 78.19 175 GLN B C 1
ATOM 4103 O O . GLN B 1 175 ? 0.628 19.391 37.312 1 78.19 175 GLN B O 1
ATOM 4108 N N . ASN B 1 176 ? -0.083 21.094 36.094 1 83.56 176 ASN B N 1
ATOM 4109 C CA . ASN B 1 176 ? -1.107 21.469 37.062 1 83.56 176 ASN B CA 1
ATOM 4110 C C . ASN B 1 176 ? -2.447 20.812 36.75 1 83.56 176 ASN B C 1
ATOM 4112 O O . ASN B 1 176 ? -3.459 21.125 37.375 1 83.56 176 ASN B O 1
ATOM 4116 N N . GLY B 1 177 ? -2.449 20.016 35.719 1 84.06 177 GLY B N 1
ATOM 4117 C CA . GLY B 1 177 ? -3.668 19.297 35.375 1 84.06 177 GLY B CA 1
ATOM 4118 C C . GLY B 1 177 ? -4.594 20.109 34.5 1 84.06 177 GLY B C 1
ATOM 4119 O O . GLY B 1 177 ? -5.773 19.781 34.344 1 84.06 177 GLY B O 1
ATOM 4120 N N . LYS B 1 178 ? -4.094 21.188 33.969 1 89.31 178 LYS B N 1
ATOM 4121 C CA . LYS B 1 178 ? -4.902 22.062 33.094 1 89.31 178 LYS B CA 1
ATOM 4122 C C . LYS B 1 178 ? -4.57 21.844 31.625 1 89.31 178 LYS B C 1
ATOM 4124 O O . LYS B 1 178 ? -3.408 21.641 31.281 1 89.31 178 LYS B O 1
ATOM 4129 N N . VAL B 1 179 ? -5.59 22 30.797 1 92.06 179 VAL B N 1
ATOM 4130 C CA . VAL B 1 179 ? -5.395 21.891 29.344 1 92.06 179 VAL B CA 1
ATOM 4131 C C . VAL B 1 179 ? -4.664 23.125 28.828 1 92.06 179 VAL B C 1
ATOM 4133 O O . VAL B 1 179 ? -5.047 24.25 29.141 1 92.06 179 VAL B O 1
ATOM 4136 N N . ILE B 1 180 ? -3.65 22.922 28.109 1 90.44 180 ILE B N 1
ATOM 4137 C CA . ILE B 1 180 ? -2.928 24 27.438 1 90.44 180 ILE B CA 1
ATOM 4138 C C . ILE B 1 180 ? -3.688 24.438 26.188 1 90.44 180 ILE B C 1
ATOM 4140 O O . ILE B 1 180 ? -3.898 23.641 25.266 1 90.44 180 ILE B O 1
ATOM 4144 N N . PRO B 1 181 ? -4.109 25.719 26.172 1 93.19 181 PRO B N 1
ATOM 4145 C CA . PRO B 1 181 ? -4.902 26.109 25 1 93.19 181 PRO B CA 1
ATOM 4146 C C . PRO B 1 181 ? -4.082 26.156 23.719 1 93.19 181 PRO B C 1
ATOM 4148 O O . PRO B 1 181 ? -4.602 25.859 22.641 1 93.19 181 PRO B O 1
ATOM 4151 N N . PHE B 1 182 ? -2.785 26.625 23.75 1 93.19 182 PHE B N 1
ATOM 4152 C CA . PHE B 1 182 ? -1.873 26.688 22.609 1 93.19 182 PHE B CA 1
ATOM 4153 C C . PHE B 1 182 ? -0.547 26.016 22.938 1 93.19 182 PHE B C 1
ATOM 4155 O O . PHE B 1 182 ? 0.018 26.234 24.016 1 93.19 182 PHE B O 1
ATOM 4162 N N . TYR B 1 183 ? -0.204 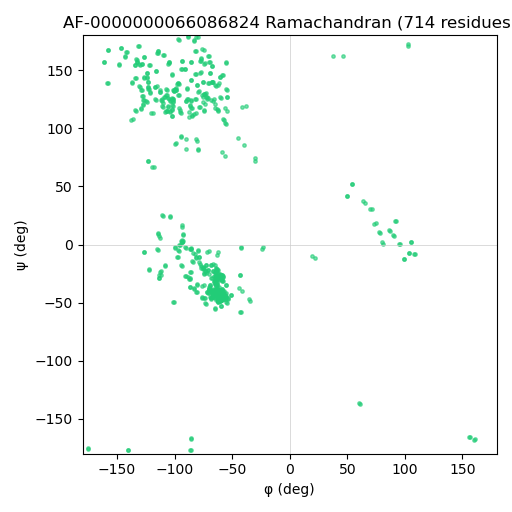25.078 21.984 1 88.5 183 TYR B N 1
ATOM 4163 C CA . TYR B 1 183 ? 1.095 24.438 22.188 1 88.5 183 TYR B CA 1
ATOM 4164 C C . TYR B 1 183 ? 2.217 25.312 21.625 1 88.5 183 TYR B C 1
ATOM 4166 O O . TYR B 1 183 ? 2.229 25.641 20.438 1 88.5 183 TYR B O 1
ATOM 4174 N N . ARG B 1 184 ? 3.105 25.891 22.391 1 75.69 184 ARG B N 1
ATOM 4175 C CA . ARG B 1 184 ? 4.227 26.734 22 1 75.69 184 ARG B CA 1
ATOM 4176 C C . ARG B 1 184 ? 5.559 26.062 22.297 1 75.69 184 ARG B C 1
ATOM 4178 O O . ARG B 1 184 ? 5.641 25.203 23.188 1 75.69 184 ARG B O 1
ATOM 4185 N N . GLU B 1 185 ? 6.496 26.078 21.297 1 60.72 185 GLU B N 1
ATOM 4186 C CA . GLU B 1 185 ? 7.82 25.484 21.453 1 60.72 185 GLU B CA 1
ATOM 4187 C C . GLU B 1 185 ? 8.32 25.641 22.891 1 60.72 185 GLU B C 1
ATOM 4189 O O . GLU B 1 185 ? 8.953 24.719 23.438 1 60.72 185 GLU B O 1
ATOM 4194 N N . ASP B 1 186 ? 8.219 26.828 23.391 1 54.06 186 ASP B N 1
ATOM 4195 C CA . ASP B 1 186 ? 8.688 27.016 24.75 1 54.06 186 ASP B CA 1
ATOM 4196 C C . ASP B 1 186 ? 7.887 26.172 25.734 1 54.06 186 ASP B C 1
ATOM 4198 O O . ASP B 1 186 ? 8.211 26.109 26.922 1 54.06 186 ASP B O 1
ATOM 4202 N N . THR B 1 187 ? 6.938 25.578 25.312 1 53.5 187 THR B N 1
ATOM 4203 C CA . THR B 1 187 ? 6.105 24.719 26.141 1 53.5 187 THR B CA 1
ATOM 4204 C C . THR B 1 187 ? 6.797 23.375 26.391 1 53.5 187 THR B C 1
ATOM 4206 O O . THR B 1 187 ? 6.238 22.5 27.062 1 53.5 187 THR B O 1
ATOM 4209 N N . THR B 1 188 ? 7.762 23.078 25.562 1 50.5 188 THR B N 1
ATOM 4210 C CA . THR B 1 188 ? 8.555 21.875 25.703 1 50.5 188 THR B CA 1
ATOM 4211 C C . THR B 1 188 ? 8.898 21.609 27.172 1 50.5 188 THR B C 1
ATOM 4213 O O . THR B 1 188 ? 9.062 20.453 27.578 1 50.5 188 THR B O 1
ATOM 4216 N N . ASN B 1 189 ? 9.172 22.719 27.75 1 47.59 189 ASN B N 1
ATOM 4217 C CA . ASN B 1 189 ? 9.547 22.578 29.156 1 47.59 189 ASN B CA 1
ATOM 4218 C C . ASN B 1 189 ? 8.352 22.188 30.016 1 47.59 189 ASN B C 1
ATOM 4220 O O . ASN B 1 189 ? 8.484 22.047 31.234 1 47.59 189 ASN B O 1
ATOM 4224 N N . MET B 1 190 ? 7.293 22.172 29.391 1 51.78 190 MET B N 1
ATOM 4225 C CA . MET B 1 190 ? 6.18 21.938 30.312 1 51.78 190 MET B CA 1
ATOM 4226 C C . MET B 1 190 ? 5.949 20.438 30.5 1 51.78 190 MET B C 1
ATOM 4228 O O . MET B 1 190 ? 5.875 19.688 29.531 1 51.78 190 MET B O 1
ATOM 4232 N N . ALA B 1 191 ? 6.246 20.031 31.578 1 57.22 191 ALA B N 1
ATOM 4233 C CA . ALA B 1 191 ? 5.945 18.672 32.031 1 57.22 191 ALA B CA 1
ATOM 4234 C C . ALA B 1 191 ? 4.559 18.234 31.562 1 57.22 191 ALA B C 1
ATOM 4236 O O . ALA B 1 191 ? 3.555 18.844 31.938 1 57.22 191 ALA B O 1
ATOM 4237 N N . ILE B 1 192 ? 4.414 17.719 30.391 1 61.5 192 ILE B N 1
ATOM 4238 C CA . ILE B 1 192 ? 3.17 17.172 29.859 1 61.5 192 ILE B CA 1
ATOM 4239 C C . ILE B 1 192 ? 2.766 15.945 30.688 1 61.5 192 ILE B C 1
ATOM 4241 O O . ILE B 1 192 ? 3.602 15.102 31.016 1 61.5 192 ILE B O 1
ATOM 4245 N N . ALA B 1 193 ? 1.604 16.047 31.25 1 57.09 193 ALA B N 1
ATOM 4246 C CA . ALA B 1 193 ? 1.097 14.898 31.984 1 57.09 193 ALA B CA 1
ATOM 4247 C C . ALA B 1 193 ? 1.074 13.648 31.094 1 57.09 193 ALA B C 1
ATOM 4249 O O . ALA B 1 193 ? 0.632 13.703 29.953 1 57.09 193 ALA B O 1
ATOM 4250 N N . LYS B 1 194 ? 2.039 12.797 31.328 1 54.81 194 LYS B N 1
ATOM 4251 C CA . LYS B 1 194 ? 2.057 11.531 30.609 1 54.81 194 LYS B CA 1
ATOM 4252 C C . LYS B 1 194 ? 0.755 10.758 30.812 1 54.81 194 LYS B C 1
ATOM 4254 O O . LYS B 1 194 ? 0.351 10.516 31.953 1 54.81 194 LYS B O 1
ATOM 4259 N N . ASN B 1 195 ? -0.265 11.18 30.141 1 52.66 195 ASN B N 1
ATOM 4260 C CA . ASN B 1 195 ? -1.448 10.344 30.312 1 52.66 195 ASN B CA 1
ATOM 4261 C C . ASN B 1 195 ? -1.201 8.922 29.828 1 52.66 195 ASN B C 1
ATOM 4263 O O . ASN B 1 195 ? -0.384 8.695 28.922 1 52.66 195 ASN B O 1
ATOM 4267 N N . ALA B 1 196 ? -1.704 7.895 30.594 1 45.72 196 ALA B N 1
ATOM 4268 C CA . ALA B 1 196 ? -1.598 6.445 30.438 1 45.72 196 ALA B CA 1
ATOM 4269 C C . ALA B 1 196 ? -2.084 6.008 29.062 1 45.72 196 ALA B C 1
ATOM 4271 O O . ALA B 1 196 ? -3.049 6.566 28.531 1 45.72 196 ALA B O 1
ATOM 4272 N N . SER B 1 197 ? -1.277 5.48 28.188 1 48.88 197 SER B N 1
ATOM 4273 C CA . SER B 1 197 ? -1.648 4.715 27.016 1 48.88 197 SER B CA 1
ATOM 4274 C C . SER B 1 197 ? -2.836 3.801 27.297 1 48.88 197 SER B C 1
ATOM 4276 O O . SER B 1 197 ? -2.957 3.254 28.391 1 48.88 197 SER B O 1
ATOM 4278 N N . SER B 1 198 ? -4.004 3.939 26.609 1 49.34 198 SER B N 1
ATOM 4279 C CA . SER B 1 198 ? -5.156 3.061 26.797 1 49.34 198 SER B CA 1
ATOM 4280 C C . SER B 1 198 ? -4.934 1.71 26.125 1 49.34 198 SER B C 1
ATOM 4282 O O . SER B 1 198 ? -3.992 1.547 25.344 1 49.34 198 SER B O 1
ATOM 4284 N N . ARG B 1 199 ? -5.855 0.735 26.469 1 48.25 199 ARG B N 1
ATOM 4285 C CA . ARG B 1 199 ? -5.863 -0.667 26.062 1 48.25 199 ARG B CA 1
ATOM 4286 C C . ARG B 1 199 ? -5.914 -0.797 24.547 1 48.25 199 ARG B C 1
ATOM 4288 O O . ARG B 1 199 ? -5.422 -1.778 23.984 1 48.25 199 ARG B O 1
ATOM 4295 N N . TRP B 1 200 ? -6.562 0.175 23.922 1 44.72 200 TRP B N 1
ATOM 4296 C CA . TRP B 1 200 ? -6.812 -0.008 22.484 1 44.72 200 TRP B CA 1
ATOM 4297 C C . TRP B 1 200 ? -5.941 0.925 21.656 1 44.72 200 TRP B C 1
ATOM 4299 O O . TRP B 1 200 ? -5.871 0.792 20.438 1 44.72 200 TRP B O 1
ATOM 4309 N N . GLY B 1 201 ? -5.391 2.02 22.391 1 51.53 201 GLY B N 1
ATOM 4310 C CA . GLY B 1 201 ? -4.633 2.992 21.625 1 51.53 201 GLY B CA 1
ATOM 4311 C C . GLY B 1 201 ? -3.131 2.832 21.766 1 51.53 201 GLY B C 1
ATOM 4312 O O . GLY B 1 201 ? -2.633 2.613 22.875 1 51.53 201 GLY B O 1
ATOM 4313 N N . SER B 1 202 ? -2.414 2.506 20.703 1 47.88 202 SER B N 1
ATOM 4314 C CA . SER B 1 202 ? -0.973 2.275 20.734 1 47.88 202 SER B CA 1
ATOM 4315 C C . SER B 1 202 ? -0.206 3.588 20.859 1 47.88 202 SER B C 1
ATOM 4317 O O . SER B 1 202 ? 0.968 3.594 21.234 1 47.88 202 SER B O 1
ATOM 4319 N N . GLY B 1 203 ? -0.976 4.793 20.453 1 58.25 203 GLY B N 1
ATOM 4320 C CA . GLY B 1 203 ? -0.19 6.016 20.5 1 58.25 203 GLY B CA 1
ATOM 4321 C C . GLY B 1 203 ? -0.5 6.879 21.703 1 58.25 203 GLY B C 1
ATOM 4322 O O . GLY B 1 203 ? -1.658 7.004 22.109 1 58.25 203 GLY B O 1
ATOM 4323 N N . GLY B 1 204 ? 0.33 7.238 22.516 1 72.38 204 GLY B N 1
ATOM 4324 C CA . GLY B 1 204 ? 0.188 8.133 23.656 1 72.38 204 GLY B CA 1
ATOM 4325 C C . GLY B 1 204 ? 0.219 9.602 23.266 1 72.38 204 GLY B C 1
ATOM 4326 O O . GLY B 1 204 ? 0.112 9.938 22.094 1 72.38 204 GLY B O 1
ATOM 4327 N N . ILE B 1 205 ? 0.082 10.547 24.125 1 80.75 205 ILE B N 1
ATOM 4328 C CA . ILE B 1 205 ? -0.003 11.992 23.938 1 80.75 205 ILE B CA 1
ATOM 4329 C C . ILE B 1 205 ? 1.249 12.5 23.234 1 80.75 205 ILE B C 1
ATOM 4331 O O . ILE B 1 205 ? 1.192 13.484 22.484 1 80.75 205 ILE B O 1
ATOM 4335 N N . THR B 1 206 ? 2.324 11.789 23.391 1 79 206 THR B N 1
ATOM 4336 C CA . THR B 1 206 ? 3.582 12.188 22.766 1 79 206 THR B CA 1
ATOM 4337 C C . THR B 1 206 ? 3.498 12.07 21.25 1 79 206 THR B C 1
ATOM 4339 O O . THR B 1 206 ? 3.941 12.969 20.531 1 79 206 THR B O 1
ATOM 4342 N N . SER B 1 207 ? 2.895 11.008 20.766 1 81.19 207 SER B N 1
ATOM 4343 C CA . SER B 1 207 ? 2.74 10.805 19.328 1 81.19 207 SER B CA 1
ATOM 4344 C C . SER B 1 207 ? 1.805 11.844 18.734 1 81.19 207 SER B C 1
ATOM 4346 O O . SER B 1 207 ? 2.053 12.344 17.625 1 81.19 207 SER B O 1
ATOM 4348 N N . LYS B 1 208 ? 0.809 12.141 19.453 1 89.06 208 LYS B N 1
ATOM 4349 C CA . LYS B 1 208 ? -0.128 13.156 18.984 1 89.06 208 LYS B CA 1
ATOM 4350 C C . LYS B 1 208 ? 0.542 14.523 18.891 1 89.06 208 LYS B C 1
ATOM 4352 O O . LYS B 1 208 ? 0.349 15.25 17.906 1 89.06 208 LYS B O 1
ATOM 4357 N N . ILE B 1 209 ? 1.333 14.789 19.844 1 87 209 ILE B N 1
ATOM 4358 C CA . ILE B 1 209 ? 2.029 16.078 19.844 1 87 209 ILE B CA 1
ATOM 4359 C C . ILE B 1 209 ? 3 16.141 18.672 1 87 209 ILE B C 1
ATOM 4361 O O . ILE B 1 209 ? 3.064 17.156 17.969 1 87 209 ILE B O 1
ATOM 4365 N N . ARG B 1 210 ? 3.684 15.117 18.422 1 84 210 ARG B N 1
ATOM 4366 C CA . ARG B 1 210 ? 4.621 15.07 17.312 1 84 210 ARG B CA 1
ATOM 4367 C C . ARG B 1 210 ? 3.896 15.266 15.984 1 84 210 ARG B C 1
ATOM 4369 O O . ARG B 1 210 ? 4.348 16.031 15.125 1 84 210 ARG B O 1
ATOM 4376 N N . ALA B 1 211 ? 2.826 14.57 15.828 1 90.06 211 ALA B N 1
ATOM 4377 C CA . ALA B 1 211 ? 2.018 14.664 14.617 1 90.06 211 ALA B CA 1
ATOM 4378 C C . ALA B 1 211 ? 1.471 16.078 14.43 1 90.06 211 ALA B C 1
ATOM 4380 O O . ALA B 1 211 ? 1.506 16.625 13.328 1 90.06 211 ALA B O 1
ATOM 4381 N N . ALA B 1 212 ? 1.018 16.625 15.492 1 92.31 212 ALA B N 1
ATOM 4382 C CA . ALA B 1 212 ? 0.443 17.969 15.453 1 92.31 212 ALA B CA 1
ATOM 4383 C C . ALA B 1 212 ? 1.502 19.016 15.094 1 92.31 212 ALA B C 1
ATOM 4385 O O . ALA B 1 212 ? 1.253 19.906 14.289 1 92.31 212 ALA B O 1
ATOM 4386 N N . ARG B 1 213 ? 2.627 18.891 15.664 1 87.12 213 ARG B N 1
ATOM 4387 C CA . ARG B 1 213 ? 3.717 19.812 15.391 1 87.12 213 ARG B CA 1
ATOM 4388 C C . ARG B 1 213 ? 4.137 19.75 13.93 1 87.12 213 ARG B C 1
ATOM 4390 O O . ARG B 1 213 ? 4.375 20.781 13.297 1 87.12 213 ARG B O 1
ATOM 4397 N N . ALA B 1 214 ? 4.242 18.578 13.445 1 85.5 214 ALA B N 1
ATOM 4398 C CA . ALA B 1 214 ? 4.625 18.406 12.047 1 85.5 214 ALA B CA 1
ATOM 4399 C C . ALA B 1 214 ? 3.623 19.078 11.117 1 85.5 214 ALA B C 1
ATOM 4401 O O . ALA B 1 214 ? 4.008 19.797 10.188 1 85.5 214 ALA B O 1
ATOM 4402 N N . ALA B 1 215 ? 2.377 18.875 11.367 1 92.12 215 ALA B N 1
ATOM 4403 C CA . ALA B 1 215 ? 1.332 19.469 10.539 1 92.12 215 ALA B CA 1
ATOM 4404 C C . ALA B 1 215 ? 1.351 21 10.648 1 92.12 215 ALA B C 1
ATOM 4406 O O . ALA B 1 215 ? 1.278 21.703 9.641 1 92.12 215 ALA B O 1
ATOM 4407 N N . ALA B 1 216 ? 1.506 21.469 11.828 1 90.94 216 ALA B N 1
ATOM 4408 C CA . ALA B 1 216 ? 1.546 22.922 12.047 1 90.94 216 ALA B CA 1
ATOM 4409 C C . ALA B 1 216 ? 2.73 23.547 11.32 1 90.94 216 ALA B C 1
ATOM 4411 O O . ALA B 1 216 ? 2.596 24.609 10.703 1 90.94 216 ALA B O 1
ATOM 4412 N N . ALA B 1 217 ? 3.83 22.859 11.391 1 83.88 217 ALA B N 1
ATOM 4413 C CA . ALA B 1 217 ? 5.039 23.344 10.727 1 83.88 217 ALA B CA 1
ATOM 4414 C C . ALA B 1 217 ? 4.844 23.391 9.219 1 83.88 217 ALA B C 1
ATOM 4416 O O . ALA B 1 217 ? 5.512 24.172 8.523 1 83.88 217 ALA B O 1
ATOM 4417 N N . ALA B 1 218 ? 3.914 22.594 8.734 1 86.69 218 ALA B N 1
ATOM 4418 C CA . ALA B 1 218 ? 3.627 22.562 7.301 1 86.69 218 ALA B CA 1
ATOM 4419 C C . ALA B 1 218 ? 2.51 23.531 6.938 1 86.69 218 ALA B C 1
ATOM 4421 O O . ALA B 1 218 ? 2.004 23.516 5.812 1 86.69 218 ALA B O 1
ATOM 4422 N N . GLY B 1 219 ? 2.086 24.375 7.879 1 89.12 219 GLY B N 1
ATOM 4423 C CA . GLY B 1 219 ? 1.104 25.406 7.598 1 89.12 219 GLY B CA 1
ATOM 4424 C C . GLY B 1 219 ? -0.323 24.953 7.855 1 89.1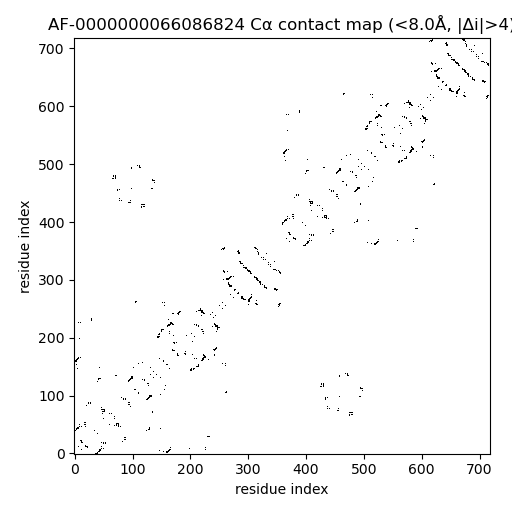2 219 GLY B C 1
ATOM 4425 O O . GLY B 1 219 ? -1.271 25.578 7.355 1 89.12 219 GLY B O 1
ATOM 4426 N N . ILE B 1 220 ? -0.564 23.938 8.625 1 93.25 220 ILE B N 1
ATOM 4427 C CA . ILE B 1 220 ? -1.894 23.406 8.906 1 93.25 220 ILE B CA 1
ATOM 4428 C C . ILE B 1 220 ? -2.271 23.703 10.359 1 93.25 220 ILE B C 1
ATOM 4430 O O . ILE B 1 220 ? -1.569 23.297 11.281 1 93.25 220 ILE B O 1
ATOM 4434 N N . GLN B 1 221 ? -3.324 24.453 10.562 1 95.88 221 GLN B N 1
ATOM 4435 C CA . GLN B 1 221 ? -3.793 24.641 11.938 1 95.88 221 GLN B CA 1
ATOM 4436 C C . GLN B 1 221 ? -4.309 23.328 12.523 1 95.88 221 GLN B C 1
ATOM 4438 O O . GLN B 1 221 ? -5.195 22.703 11.953 1 95.88 221 GLN B O 1
ATOM 4443 N N . THR B 1 222 ? -3.74 22.938 13.688 1 96.31 222 THR B N 1
ATOM 4444 C CA . THR B 1 222 ? -4.008 21.594 14.195 1 96.31 222 THR B CA 1
ATOM 4445 C C . THR B 1 222 ? -4.512 21.656 15.633 1 96.31 222 THR B C 1
ATOM 4447 O O . THR B 1 222 ? -4.047 22.469 16.422 1 96.31 222 THR B O 1
ATOM 4450 N N . SER B 1 223 ? -5.422 20.781 15.961 1 97.69 223 SER B N 1
ATOM 4451 C CA . SE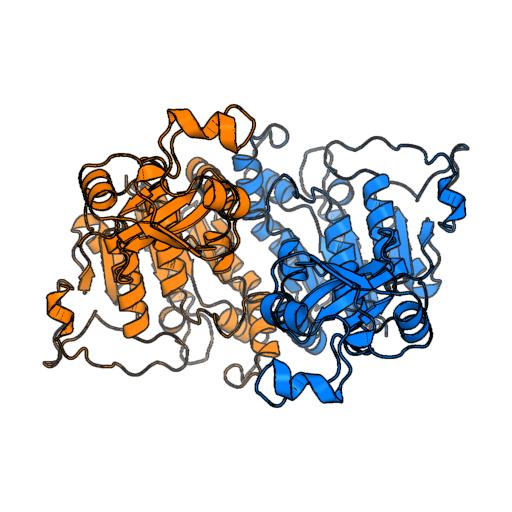R B 1 223 ? -5.949 20.703 17.312 1 97.69 223 SER B CA 1
ATOM 4452 C C . SER B 1 223 ? -5.887 19.266 17.844 1 97.69 223 SER B C 1
ATOM 4454 O O . SER B 1 223 ? -6.16 18.312 17.109 1 97.69 223 SER B O 1
ATOM 4456 N N . ILE B 1 224 ? -5.41 19.125 19.047 1 95.75 224 ILE B N 1
ATOM 4457 C CA . ILE B 1 224 ? -5.672 17.938 19.844 1 95.75 224 ILE B CA 1
ATOM 4458 C C . ILE B 1 224 ? -6.859 18.172 20.766 1 95.75 224 ILE B C 1
ATOM 4460 O O . ILE B 1 224 ? -6.793 19.031 21.656 1 95.75 224 ILE B O 1
ATOM 4464 N N . CYS B 1 225 ? -7.922 17.453 20.578 1 96.44 225 CYS B N 1
ATOM 4465 C CA . CYS B 1 225 ? -9.117 17.781 21.344 1 96.44 225 CYS B CA 1
ATOM 4466 C C . CYS B 1 225 ? -9.914 16.531 21.672 1 96.44 225 CYS B C 1
ATOM 4468 O O . CYS B 1 225 ? -9.609 15.445 21.172 1 96.44 225 CYS B O 1
ATOM 4470 N N . ASN B 1 226 ? -10.906 16.688 22.562 1 96.06 226 ASN B N 1
ATOM 4471 C CA . ASN B 1 226 ? -11.742 15.594 23.047 1 96.06 226 ASN B CA 1
ATOM 4472 C C . ASN B 1 226 ? -12.75 15.156 22 1 96.06 226 ASN B C 1
ATOM 4474 O O . ASN B 1 226 ? -13.672 15.898 21.672 1 96.06 226 ASN B O 1
ATOM 4478 N N . GLY B 1 227 ? -12.586 13.914 21.531 1 96.75 227 GLY B N 1
ATOM 4479 C CA . GLY B 1 227 ? -13.43 13.383 20.469 1 96.75 227 GLY B CA 1
ATOM 4480 C C . GLY B 1 227 ? -14.766 12.867 20.984 1 96.75 227 GLY B C 1
ATOM 4481 O O . GLY B 1 227 ? -15.656 12.555 20.188 1 96.75 227 GLY B O 1
ATOM 4482 N N . LYS B 1 228 ? -14.93 12.75 22.281 1 96.06 228 LYS B N 1
ATOM 4483 C CA . LYS B 1 228 ? -16.234 12.406 22.828 1 96.06 228 LYS B CA 1
ATOM 4484 C C . LYS B 1 228 ? -17.203 13.586 22.734 1 96.06 228 LYS B C 1
ATOM 4486 O O . LYS B 1 228 ? -18.422 13.414 22.828 1 96.06 228 LYS B O 1
ATOM 4491 N N . LYS B 1 229 ? -16.641 14.703 22.656 1 97 229 LYS B N 1
ATOM 4492 C CA . LYS B 1 229 ? -17.391 15.93 22.422 1 97 229 LYS B CA 1
ATOM 4493 C C . LYS B 1 229 ? -17.328 16.344 20.953 1 97 229 LYS B C 1
ATOM 4495 O O . LYS B 1 229 ? -16.547 17.203 20.578 1 97 229 LYS B O 1
ATOM 4500 N N . LEU B 1 230 ? -18.234 15.82 20.156 1 97.56 230 LEU B N 1
ATOM 4501 C CA . LEU B 1 230 ? -18.156 15.938 18.703 1 97.56 230 LEU B CA 1
ATOM 4502 C C . LEU B 1 230 ? -18.375 17.375 18.266 1 97.56 230 LEU B C 1
ATOM 4504 O O . LEU B 1 230 ? -18.031 17.75 17.141 1 97.56 230 LEU B O 1
ATOM 4508 N N . GLU B 1 231 ? -18.938 18.234 19.109 1 96.25 231 GLU B N 1
ATOM 4509 C CA . GLU B 1 231 ? -19.125 19.641 18.812 1 96.25 231 GLU B CA 1
ATOM 4510 C C . GLU B 1 231 ? -17.797 20.359 18.625 1 96.25 231 GLU B C 1
ATOM 4512 O O . GLU B 1 231 ? -17.734 21.453 18.062 1 96.25 231 GLU B O 1
ATOM 4517 N N . ASN B 1 232 ? -16.766 19.734 19.188 1 97.5 232 ASN B N 1
ATOM 4518 C CA . ASN B 1 232 ? -15.414 20.297 19.031 1 97.5 232 ASN B CA 1
ATOM 4519 C C . ASN B 1 232 ? -15.023 20.422 17.562 1 97.5 232 ASN B C 1
ATOM 4521 O O . ASN B 1 232 ? -14.219 21.281 17.219 1 97.5 232 ASN B O 1
ATOM 4525 N N . ILE B 1 233 ? -15.578 19.578 16.688 1 97.69 233 ILE B N 1
ATOM 4526 C CA . ILE B 1 233 ? -15.25 19.609 15.258 1 97.69 233 ILE B CA 1
ATOM 4527 C C . ILE B 1 233 ? -15.727 20.938 14.648 1 97.69 233 ILE B C 1
ATOM 4529 O O . ILE B 1 233 ? -14.922 21.703 14.117 1 97.69 233 ILE B O 1
ATOM 4533 N N . ALA B 1 234 ? -16.953 21.234 14.805 1 96.12 234 ALA B N 1
ATOM 4534 C CA . ALA B 1 234 ? -17.516 22.484 14.266 1 96.12 234 ALA B CA 1
ATOM 4535 C C . ALA B 1 234 ? -16.875 23.703 14.93 1 96.12 234 ALA B C 1
ATOM 4537 O O . ALA B 1 234 ? -16.594 24.703 14.266 1 96.12 234 ALA B O 1
ATOM 4538 N N . GLN B 1 235 ? -16.719 23.594 16.203 1 96.75 235 GLN B N 1
ATOM 4539 C CA . GLN B 1 235 ? -16.141 24.703 16.953 1 96.75 235 GLN B CA 1
ATOM 4540 C C . GLN B 1 235 ? -14.75 25.047 16.422 1 96.75 235 GLN B C 1
ATOM 4542 O O . GLN B 1 235 ? -14.422 26.219 16.266 1 96.75 235 GLN B O 1
ATOM 4547 N N . PHE B 1 236 ? -13.961 24.062 16.156 1 96.62 236 PHE B N 1
ATOM 4548 C CA . PHE B 1 236 ? -12.609 24.312 15.672 1 96.62 236 PHE B CA 1
ATOM 4549 C C . PHE B 1 236 ? -12.625 24.938 14.289 1 96.62 236 PHE B C 1
ATOM 4551 O O . PHE B 1 236 ? -11.852 25.859 14.008 1 96.62 236 PHE B O 1
ATOM 4558 N N . VAL B 1 237 ? -13.445 24.469 13.422 1 94.81 237 VAL B N 1
ATOM 4559 C CA . VAL B 1 237 ? -13.516 24.984 12.062 1 94.81 237 VAL B CA 1
ATOM 4560 C C . VAL B 1 237 ? -13.977 26.438 12.086 1 94.81 237 VAL B C 1
ATOM 4562 O O . VAL B 1 237 ? -13.484 27.266 11.305 1 94.81 237 VAL B O 1
ATOM 4565 N N . LEU B 1 238 ? -14.836 26.766 13.023 1 94.06 238 LEU B N 1
ATOM 4566 C CA . LEU B 1 238 ? -15.406 28.109 13.109 1 94.06 238 LEU B CA 1
ATOM 4567 C C . LEU B 1 238 ? -14.438 29.078 13.789 1 94.06 238 LEU B C 1
ATOM 4569 O O . LEU B 1 238 ? -14.297 30.219 13.359 1 94.06 238 LEU B O 1
ATOM 4573 N N . THR B 1 239 ? -13.758 28.594 14.867 1 93.88 239 THR B N 1
ATOM 4574 C CA . THR B 1 239 ? -13.039 29.531 15.719 1 93.88 239 THR B CA 1
ATOM 4575 C C . THR B 1 239 ? -11.531 29.312 15.602 1 93.88 239 THR B C 1
ATOM 4577 O O . THR B 1 239 ? -10.742 30.188 15.984 1 93.88 239 THR B O 1
ATOM 4580 N N . GLY B 1 240 ? -11.188 28.188 15.227 1 90.56 240 GLY B N 1
ATOM 4581 C CA . GLY B 1 240 ? -9.781 27.844 15.211 1 90.56 240 GLY B CA 1
ATOM 4582 C C . GLY B 1 240 ? -9.242 27.5 16.578 1 90.56 240 GLY B C 1
ATOM 4583 O O . GLY B 1 240 ? -8.031 27.344 16.766 1 90.56 240 GLY B O 1
ATOM 4584 N N . GLN B 1 241 ? -10.211 27.359 17.562 1 90.75 241 GLN B N 1
ATOM 4585 C CA . GLN B 1 241 ? -9.758 27.172 18.938 1 90.75 241 GLN B CA 1
ATOM 4586 C C . GLN B 1 241 ? -10.562 26.078 19.641 1 90.75 241 GLN B C 1
ATOM 4588 O O . GLN B 1 241 ? -11.758 26.266 19.906 1 90.75 241 GLN B O 1
ATOM 4593 N N . THR B 1 242 ? -10.031 24.969 19.891 1 94.88 242 THR B N 1
ATOM 4594 C CA . THR B 1 242 ? -10.555 23.859 20.672 1 94.88 242 THR B CA 1
ATOM 4595 C C . THR B 1 242 ? -9.43 22.953 21.156 1 94.88 242 THR B C 1
ATOM 4597 O O . THR B 1 242 ? -8.469 22.703 20.438 1 94.88 242 THR B O 1
ATOM 4600 N N . GLY B 1 243 ? -9.578 22.516 22.422 1 96.25 243 GLY B N 1
ATOM 4601 C CA . GLY B 1 243 ? -8.5 21.703 22.969 1 96.25 243 GLY B CA 1
ATOM 4602 C C . GLY B 1 243 ? -7.168 22.422 23 1 96.25 243 GLY B C 1
ATOM 4603 O O . GLY B 1 243 ? -7.074 23.547 23.516 1 96.25 243 GLY B O 1
ATOM 4604 N N . THR B 1 244 ? -6.109 21.766 22.625 1 95.88 244 THR B N 1
ATOM 4605 C CA . THR B 1 244 ? -4.801 22.391 22.453 1 95.88 244 THR B CA 1
ATOM 4606 C C . THR B 1 244 ? -4.512 22.656 20.984 1 95.88 244 THR B C 1
ATOM 4608 O O . THR B 1 244 ? -4.5 21.734 20.172 1 95.88 244 THR B O 1
ATOM 4611 N N . VAL B 1 245 ? -4.262 23.906 20.688 1 96.88 245 VAL B N 1
ATOM 4612 C CA . VAL B 1 245 ? -4.086 24.312 19.297 1 96.88 245 VAL B CA 1
ATOM 4613 C C . VAL B 1 245 ? -2.598 24.453 18.984 1 96.88 245 VAL B C 1
ATOM 4615 O O . VAL B 1 245 ? -1.834 25 19.797 1 96.88 245 VAL B O 1
ATOM 4618 N N . PHE B 1 246 ? -2.25 23.891 17.906 1 94 246 PHE B N 1
ATOM 4619 C CA . PHE B 1 246 ? -0.956 24.109 17.281 1 94 246 PHE B CA 1
ATOM 4620 C C . PHE B 1 246 ? -1.091 25.062 16.094 1 94 246 PHE B C 1
ATOM 4622 O O . PHE B 1 246 ? -1.643 24.688 15.047 1 94 246 PHE B O 1
ATOM 4629 N N . GLU B 1 247 ? -0.568 26.219 16.266 1 92.62 247 GLU B N 1
ATOM 4630 C CA . GLU B 1 247 ? -0.756 27.25 15.25 1 92.62 247 GLU B CA 1
ATOM 4631 C C . GLU B 1 247 ? 0.126 27 14.023 1 92.62 247 GLU B C 1
ATOM 4633 O O . GLU B 1 247 ? 1.27 26.562 14.164 1 92.62 247 GLU B O 1
ATOM 4638 N N . ARG B 1 248 ? -0.436 27.234 12.852 1 89.31 248 ARG B N 1
ATOM 4639 C CA . ARG B 1 248 ? 0.322 27.047 11.617 1 89.31 248 ARG B CA 1
ATOM 4640 C C . ARG B 1 248 ? 1.445 28.062 11.5 1 89.31 248 ARG B C 1
ATOM 4642 O O . ARG B 1 248 ? 1.282 29.219 11.898 1 89.31 248 ARG B O 1
ATOM 4649 N N . VAL B 1 249 ? 2.617 27.484 10.984 1 78.31 249 VAL B N 1
ATOM 4650 C CA . VAL B 1 249 ? 3.783 28.328 10.734 1 78.31 249 VAL B CA 1
ATOM 4651 C C . VAL B 1 249 ? 3.73 28.875 9.312 1 78.31 249 VAL B C 1
ATOM 4653 O O . VAL B 1 249 ? 3.971 28.141 8.352 1 78.31 249 VAL B O 1
ATOM 4656 N N . GLY B 1 250 ? 3.045 29.906 8.992 1 74.31 250 GLY B N 1
ATOM 4657 C CA . GLY B 1 250 ? 2.906 30.547 7.695 1 74.31 250 GLY B CA 1
ATOM 4658 C C . GLY B 1 250 ? 2.646 29.578 6.566 1 74.31 250 GLY B C 1
ATOM 4659 O O . GLY B 1 250 ? 2.883 28.375 6.715 1 74.31 250 GLY B O 1
ATOM 4660 N N . PRO B 1 251 ? 2.176 29.953 5.434 1 68.25 251 PRO B N 1
ATOM 4661 C CA . PRO B 1 251 ? 1.805 29.062 4.32 1 68.25 251 PRO B CA 1
ATOM 4662 C C . PRO B 1 251 ? 3.018 28.453 3.631 1 68.25 251 PRO B C 1
ATOM 4664 O O . PRO B 1 251 ? 4.055 29.094 3.492 1 68.25 251 PRO B O 1
ATOM 4667 N N . ILE B 1 252 ? 3.074 27.219 3.531 1 73.75 252 ILE B N 1
ATOM 4668 C CA . ILE B 1 252 ? 4.098 26.5 2.779 1 73.75 252 ILE B CA 1
ATOM 4669 C C . ILE B 1 252 ? 3.465 25.812 1.578 1 73.75 252 ILE B C 1
ATOM 4671 O O . ILE B 1 252 ? 2.369 25.25 1.683 1 73.75 252 ILE B O 1
ATOM 4675 N N . LYS B 1 253 ? 4.129 26.031 0.426 1 76.19 253 LYS B N 1
ATOM 4676 C CA . LYS B 1 253 ? 3.658 25.344 -0.766 1 76.19 253 LYS B CA 1
ATOM 4677 C C . LYS B 1 253 ? 3.674 23.828 -0.561 1 76.19 253 LYS B C 1
ATOM 4679 O O . LYS B 1 253 ? 4.559 23.297 0.117 1 76.19 253 LYS B O 1
ATOM 4684 N N . ALA B 1 254 ? 2.711 23.188 -1.175 1 71.38 254 ALA B N 1
ATOM 4685 C CA . ALA B 1 254 ? 2.523 21.75 -1.028 1 71.38 254 ALA B CA 1
ATOM 4686 C C . ALA B 1 254 ? 3.811 21 -1.347 1 71.38 254 ALA B C 1
ATOM 4688 O O . ALA B 1 254 ? 4.188 20.078 -0.626 1 71.38 254 ALA B O 1
ATOM 4689 N N . LYS B 1 255 ? 4.371 21.375 -2.385 1 73.56 255 LYS B N 1
ATOM 4690 C CA . LYS B 1 255 ? 5.594 20.672 -2.789 1 73.56 255 LYS B CA 1
ATOM 4691 C C . LYS B 1 255 ? 6.684 20.828 -1.731 1 73.56 255 LYS B C 1
ATOM 4693 O O . LYS B 1 255 ? 7.367 19.859 -1.397 1 73.56 255 LYS B O 1
ATOM 4698 N N . LYS B 1 256 ? 6.801 21.922 -1.179 1 79.56 256 LYS B N 1
ATOM 4699 C CA . LYS B 1 256 ? 7.805 22.141 -0.147 1 79.56 256 LYS B CA 1
ATOM 4700 C C . LYS B 1 256 ? 7.469 21.391 1.131 1 79.56 256 LYS B C 1
ATOM 4702 O O . LYS B 1 256 ? 8.359 20.859 1.802 1 79.56 256 LYS B O 1
ATOM 4707 N N . ALA B 1 257 ? 6.27 21.375 1.404 1 78.31 257 ALA B N 1
ATOM 4708 C CA . ALA B 1 257 ? 5.844 20.594 2.564 1 78.31 257 ALA B CA 1
ATOM 4709 C C . ALA B 1 257 ? 6.18 19.109 2.383 1 78.31 257 ALA B C 1
ATOM 4711 O O . ALA B 1 257 ? 6.637 18.453 3.322 1 78.31 257 ALA B O 1
ATOM 4712 N N . TRP B 1 258 ? 5.98 18.641 1.195 1 79.38 258 TRP B N 1
ATOM 4713 C CA . TRP B 1 258 ? 6.328 17.25 0.916 1 79.38 258 TRP B CA 1
ATOM 4714 C C . TRP B 1 258 ? 7.824 17.016 1.09 1 79.38 258 TRP B C 1
ATOM 4716 O O . TRP B 1 258 ? 8.234 16.062 1.759 1 79.38 258 TRP B O 1
ATOM 4726 N N . ILE B 1 259 ? 8.547 17.891 0.511 1 82.94 259 ILE B N 1
ATOM 4727 C CA . ILE B 1 259 ? 10 17.766 0.593 1 82.94 259 ILE B CA 1
ATOM 4728 C C . ILE B 1 259 ? 10.438 17.781 2.057 1 82.94 259 ILE B C 1
ATOM 4730 O O . ILE B 1 259 ? 11.227 16.922 2.48 1 82.94 259 ILE B O 1
ATOM 4734 N N . GLY B 1 260 ? 9.875 18.562 2.775 1 81.94 260 GLY B N 1
ATOM 4735 C CA . GLY B 1 260 ? 10.328 18.781 4.137 1 81.94 260 GLY B CA 1
ATOM 4736 C C . GLY B 1 260 ? 9.852 17.719 5.109 1 81.94 260 GLY B C 1
ATOM 4737 O O . GLY B 1 260 ? 10.609 17.297 5.984 1 81.94 260 GLY B O 1
ATOM 4738 N N . PHE B 1 261 ? 8.656 17.234 4.863 1 76.31 261 PHE B N 1
ATOM 4739 C CA . PHE B 1 261 ? 8.055 16.5 5.977 1 76.31 261 PHE B CA 1
ATOM 4740 C C . PHE B 1 261 ? 7.715 15.07 5.57 1 76.31 261 PHE B C 1
ATOM 4742 O O . PHE B 1 261 ? 7.582 14.188 6.422 1 76.31 261 PHE B O 1
ATOM 4749 N N . LEU B 1 262 ? 7.578 14.812 4.34 1 77.5 262 LEU B N 1
ATOM 4750 C CA . LEU B 1 262 ? 7.043 13.523 3.932 1 77.5 262 LEU B CA 1
ATOM 4751 C C . LEU B 1 262 ? 8.102 12.703 3.201 1 77.5 262 LEU B C 1
ATOM 4753 O O . LEU B 1 262 ? 8.094 11.469 3.266 1 77.5 262 LEU B O 1
ATOM 4757 N N . SER B 1 263 ? 9.055 13.344 2.523 1 79.19 263 SER B N 1
ATOM 4758 C CA . SER B 1 263 ? 10.055 12.656 1.72 1 79.19 263 SER B CA 1
ATOM 4759 C C . SER B 1 263 ? 11.102 11.977 2.6 1 79.19 263 SER B C 1
ATOM 4761 O O . SER B 1 263 ? 11.25 12.328 3.771 1 79.19 263 SER B O 1
ATOM 4763 N N . LYS B 1 264 ? 11.703 10.984 2.076 1 81.19 264 LYS B N 1
ATOM 4764 C CA . LYS B 1 264 ? 12.867 10.352 2.697 1 81.19 264 LYS B CA 1
ATOM 4765 C C . LYS B 1 264 ? 14.148 10.68 1.932 1 81.19 264 LYS B C 1
ATOM 4767 O O . LYS B 1 264 ? 14.32 10.25 0.788 1 81.19 264 LYS B O 1
ATOM 4772 N N . PRO B 1 265 ? 15.07 11.414 2.602 1 88.94 265 PRO B N 1
ATOM 4773 C CA . PRO B 1 265 ? 16.297 11.781 1.899 1 88.94 265 PRO B CA 1
ATOM 4774 C C . PRO B 1 265 ? 17.188 10.578 1.594 1 88.94 265 PRO B C 1
ATOM 4776 O O . PRO B 1 265 ? 17.281 9.648 2.404 1 88.94 265 PRO B O 1
ATOM 4779 N N . LYS B 1 266 ? 17.75 10.562 0.468 1 88.06 266 LYS B N 1
ATOM 4780 C CA . LYS B 1 266 ? 18.609 9.453 0.043 1 88.06 266 LYS B CA 1
ATOM 4781 C C . LYS B 1 266 ? 20.078 9.797 0.218 1 88.06 266 LYS B C 1
ATOM 4783 O O . LYS B 1 266 ? 20.953 8.969 -0.042 1 88.06 266 LYS B O 1
ATOM 4788 N N . GLY B 1 267 ? 20.406 10.992 0.656 1 91.25 267 GLY B N 1
ATOM 4789 C CA . GLY B 1 267 ? 21.766 11.469 0.863 1 91.25 267 GLY B CA 1
ATOM 4790 C C . GLY B 1 267 ? 21.828 12.859 1.479 1 91.25 267 GLY B C 1
ATOM 4791 O O . GLY B 1 267 ? 20.812 13.375 1.954 1 91.25 267 GLY B O 1
ATOM 4792 N N . SER B 1 268 ? 23.031 13.344 1.585 1 95 268 SER B N 1
ATOM 4793 C CA . SER B 1 268 ? 23.25 14.656 2.182 1 95 268 SER B CA 1
ATOM 4794 C C . SER B 1 268 ? 24.266 15.461 1.392 1 95 268 SER B C 1
ATOM 4796 O O . SER B 1 268 ? 25.266 14.914 0.924 1 95 268 SER B O 1
ATOM 4798 N N . ILE B 1 269 ? 23.969 16.703 1.269 1 95.88 269 ILE B N 1
ATOM 4799 C CA . ILE B 1 269 ? 24.875 17.672 0.675 1 95.88 269 ILE B CA 1
ATOM 4800 C C . ILE B 1 269 ? 25.359 18.641 1.748 1 95.88 269 ILE B C 1
ATOM 4802 O O . ILE B 1 269 ? 24.562 19.25 2.453 1 95.88 269 ILE B O 1
ATOM 4806 N N . PHE B 1 270 ? 26.625 18.734 1.869 1 96.56 270 PHE B N 1
ATOM 4807 C CA . PHE B 1 270 ? 27.234 19.672 2.818 1 96.56 270 PHE B CA 1
ATOM 4808 C C . PHE B 1 270 ? 27.688 20.938 2.115 1 96.56 270 PHE B C 1
ATOM 4810 O O . PHE B 1 270 ? 28.406 20.875 1.114 1 96.56 270 PHE B O 1
ATOM 4817 N N . ILE B 1 271 ? 27.344 22.078 2.713 1 96.88 271 ILE B N 1
ATOM 4818 C CA . ILE B 1 271 ? 27.547 23.328 1.976 1 96.88 271 ILE B CA 1
ATOM 4819 C C . ILE B 1 271 ? 28.375 24.297 2.818 1 96.88 271 ILE B C 1
ATOM 4821 O O . ILE B 1 271 ? 28.516 24.109 4.027 1 96.88 271 ILE B O 1
ATOM 4825 N N . ASN B 1 272 ? 28.969 25.312 2.123 1 95.44 272 ASN B N 1
ATOM 4826 C CA . ASN B 1 272 ? 29.734 26.359 2.811 1 95.44 272 ASN B CA 1
ATOM 4827 C C . ASN B 1 272 ? 28.844 27.516 3.23 1 95.44 272 ASN B C 1
ATOM 4829 O O . ASN B 1 272 ? 27.625 27.516 2.967 1 95.44 272 ASN B O 1
ATOM 4833 N N . GLU B 1 273 ? 29.453 28.469 3.855 1 94.5 273 GLU B N 1
ATOM 4834 C CA . GLU B 1 273 ? 28.703 29.594 4.418 1 94.5 273 GLU B CA 1
ATOM 4835 C C . GLU B 1 273 ? 28.078 30.453 3.322 1 94.5 273 GLU B C 1
ATOM 4837 O O . GLU B 1 273 ? 27 31.016 3.506 1 94.5 273 GLU B O 1
ATOM 4842 N N . GLY B 1 274 ? 28.812 30.641 2.303 1 94.19 274 GLY B N 1
ATOM 4843 C CA . GLY B 1 274 ? 28.25 31.391 1.188 1 94.19 274 GLY B CA 1
ATOM 4844 C C . GLY B 1 274 ? 26.953 30.812 0.661 1 94.19 274 GLY B C 1
ATOM 4845 O O . GLY B 1 274 ? 26 31.547 0.395 1 94.19 274 GLY B O 1
ATOM 4846 N N . ALA B 1 275 ? 26.938 29.5 0.457 1 95.19 275 ALA B N 1
ATOM 4847 C CA . ALA B 1 275 ? 25.734 28.812 -0.003 1 95.19 275 ALA B CA 1
ATOM 4848 C C . ALA B 1 275 ? 24.609 28.938 1.019 1 95.19 275 ALA B C 1
ATOM 4850 O O . ALA B 1 275 ? 23.438 29.047 0.65 1 95.19 275 ALA B O 1
ATOM 4851 N N . LYS B 1 276 ? 24.922 28.859 2.283 1 94.88 276 LYS B N 1
ATOM 4852 C CA . LYS B 1 276 ? 23.922 29.062 3.33 1 94.88 276 LYS B CA 1
ATOM 4853 C C . LYS B 1 276 ? 23.219 30.391 3.164 1 94.88 276 LYS B C 1
ATOM 4855 O O . LYS B 1 276 ? 21.984 30.469 3.215 1 94.88 276 LYS B O 1
ATOM 4860 N N . ILE B 1 277 ? 24 31.406 3.02 1 93.44 277 ILE B N 1
ATOM 4861 C CA . ILE B 1 277 ? 23.469 32.75 2.848 1 93.44 277 ILE B CA 1
ATOM 4862 C C . ILE B 1 277 ? 22.578 32.812 1.605 1 93.44 277 ILE B C 1
ATOM 4864 O O . ILE B 1 277 ? 21.531 33.438 1.617 1 93.44 277 ILE B O 1
ATOM 4868 N N . ALA B 1 278 ? 23.031 32.156 0.593 1 92.5 278 ALA B N 1
ATOM 4869 C CA . ALA B 1 278 ? 22.25 32.125 -0.637 1 92.5 278 ALA B CA 1
ATOM 4870 C C . ALA B 1 278 ? 20.875 31.5 -0.389 1 92.5 278 ALA B C 1
ATOM 4872 O O . ALA B 1 278 ? 19.859 32.062 -0.815 1 92.5 278 ALA B O 1
ATOM 4873 N N . ILE B 1 279 ? 20.797 30.391 0.297 1 91.81 279 ILE B N 1
ATOM 4874 C CA . ILE B 1 279 ? 19.547 29.703 0.594 1 91.81 279 ILE B CA 1
ATOM 4875 C C . ILE B 1 279 ? 18.672 30.578 1.482 1 91.81 279 ILE B C 1
ATOM 4877 O O . ILE B 1 279 ? 17.469 30.688 1.26 1 91.81 279 ILE B O 1
ATOM 4881 N N . GLU B 1 280 ? 19.281 31.188 2.467 1 90.62 280 GLU B N 1
ATOM 4882 C CA . GLU B 1 280 ? 18.547 32.094 3.357 1 90.62 280 GLU B CA 1
ATOM 4883 C C . GLU B 1 280 ? 17.922 33.25 2.582 1 90.62 280 GLU B C 1
ATOM 4885 O O . GLU B 1 280 ? 16.859 33.719 2.953 1 90.62 280 GLU B O 1
ATOM 4890 N N . ASN B 1 281 ? 18.609 33.594 1.479 1 91.44 281 ASN B N 1
ATOM 4891 C CA . ASN B 1 281 ? 18.125 34.656 0.628 1 91.44 281 ASN B CA 1
ATOM 4892 C C . ASN B 1 281 ? 17.266 34.125 -0.514 1 91.44 281 ASN B C 1
ATOM 4894 O O . ASN B 1 281 ? 17.094 34.812 -1.535 1 91.44 281 ASN B O 1
ATOM 4898 N N . ASN B 1 282 ? 16.844 32.906 -0.395 1 90.06 282 ASN B N 1
ATOM 4899 C CA . ASN B 1 282 ? 15.914 32.281 -1.326 1 90.06 282 ASN B CA 1
ATOM 4900 C C . ASN B 1 282 ? 16.531 32.125 -2.717 1 90.06 282 ASN B C 1
ATOM 4902 O O . ASN B 1 282 ? 15.883 32.438 -3.719 1 90.06 282 ASN B O 1
ATOM 4906 N N . ARG B 1 283 ? 17.812 31.844 -2.701 1 89.25 283 ARG B N 1
ATOM 4907 C CA . ARG B 1 283 ? 18.484 31.531 -3.957 1 89.25 283 ARG B CA 1
ATOM 4908 C C . ARG B 1 283 ? 18.766 30.047 -4.078 1 89.25 283 ARG B C 1
ATOM 4910 O O . ARG B 1 283 ? 18.781 29.328 -3.074 1 89.25 283 ARG B O 1
ATOM 4917 N N . SER B 1 284 ? 18.906 29.547 -5.301 1 92.56 284 SER B N 1
ATOM 4918 C CA . SER B 1 284 ? 19.188 28.156 -5.582 1 92.56 284 SER B CA 1
ATOM 4919 C C . SER B 1 284 ? 20.578 27.766 -5.113 1 92.56 284 SER B C 1
ATOM 4921 O O . SER B 1 284 ? 21.453 28.625 -4.941 1 92.56 284 SER B O 1
ATOM 4923 N N . LEU B 1 285 ? 20.703 26.531 -4.84 1 94.31 285 LEU B N 1
ATOM 4924 C CA . LEU B 1 285 ? 22.016 26 -4.461 1 94.31 285 LEU B CA 1
ATOM 4925 C C . LEU B 1 285 ? 22.828 25.625 -5.695 1 94.31 285 LEU B C 1
ATOM 4927 O O . LEU B 1 285 ? 22.391 24.797 -6.504 1 94.31 285 LEU B O 1
ATOM 4931 N N . LEU B 1 286 ? 24 26.219 -5.766 1 93.44 286 LEU B N 1
ATOM 4932 C CA . LEU B 1 286 ? 24.906 25.938 -6.871 1 93.44 286 LEU B CA 1
ATOM 4933 C C . LEU B 1 286 ? 26.047 25.047 -6.422 1 93.44 286 LEU B C 1
ATOM 4935 O O . LEU B 1 286 ? 26.391 25 -5.234 1 93.44 286 LEU B O 1
ATOM 4939 N N . PRO B 1 287 ? 26.641 24.359 -7.375 1 93.94 287 PRO B N 1
ATOM 4940 C CA . PRO B 1 287 ? 27.734 23.438 -7.027 1 93.94 287 PRO B CA 1
ATOM 4941 C C . PRO B 1 287 ? 28.891 24.141 -6.34 1 93.94 287 PRO B C 1
ATOM 4943 O O . PRO B 1 287 ? 29.578 23.547 -5.504 1 93.94 287 PRO B O 1
ATOM 4946 N N . VAL B 1 288 ? 29.109 25.391 -6.613 1 94.19 288 VAL B N 1
ATOM 4947 C CA . VAL B 1 288 ? 30.234 26.156 -6.078 1 94.19 288 VAL B CA 1
ATOM 4948 C C . VAL B 1 288 ? 30.125 26.234 -4.559 1 94.19 288 VAL B C 1
ATOM 4950 O O . VAL B 1 288 ? 31.141 26.375 -3.865 1 94.19 288 VAL B O 1
ATOM 4953 N N . GLY B 1 289 ? 28.922 26.047 -4.051 1 94.81 289 GLY B N 1
ATOM 4954 C CA . GLY B 1 289 ? 28.703 26.188 -2.617 1 94.81 289 GLY B CA 1
ATOM 4955 C C . GLY B 1 289 ? 28.797 24.859 -1.88 1 94.81 289 GLY B C 1
ATOM 4956 O O . GLY B 1 289 ? 28.641 24.812 -0.657 1 94.81 289 GLY B O 1
ATOM 4957 N N . VAL B 1 290 ? 29.109 23.781 -2.533 1 96.56 290 VAL B N 1
ATOM 4958 C CA . VAL B 1 290 ? 29.094 22.453 -1.937 1 96.56 290 VAL B CA 1
ATOM 4959 C C . VAL B 1 290 ? 30.516 22.062 -1.506 1 96.56 290 VAL B C 1
ATOM 4961 O O . VAL B 1 290 ? 31.484 22.328 -2.232 1 96.56 290 VAL B O 1
ATOM 4964 N N . VAL B 1 291 ? 30.609 21.469 -0.33 1 96.06 291 VAL B N 1
ATOM 4965 C CA . VAL B 1 291 ? 31.891 21.062 0.234 1 96.06 291 VAL B CA 1
ATOM 4966 C C . VAL B 1 291 ? 32.094 19.562 0.026 1 96.06 291 VAL B C 1
ATOM 4968 O O . VAL B 1 291 ? 33.156 19.109 -0.395 1 96.06 291 VAL B O 1
ATOM 4971 N N . HIS B 1 292 ? 31.078 18.844 0.386 1 93.88 292 HIS B N 1
ATOM 4972 C CA . HIS B 1 292 ? 31.141 17.422 0.129 1 93.88 292 HIS B CA 1
ATOM 4973 C C . HIS B 1 292 ? 29.75 16.797 0.088 1 93.88 292 HIS B C 1
ATOM 4975 O O . HIS B 1 292 ? 28.766 17.469 0.382 1 93.88 292 HIS B O 1
ATOM 4981 N N . ILE B 1 293 ? 29.734 15.555 -0.4 1 94.56 293 ILE B N 1
ATOM 4982 C CA . ILE B 1 293 ? 28.469 14.852 -0.643 1 94.56 293 ILE B CA 1
ATOM 4983 C C . ILE B 1 293 ? 28.531 13.461 -0.018 1 94.56 293 ILE B C 1
ATOM 4985 O O . ILE B 1 293 ? 29.562 12.781 -0.089 1 94.56 293 ILE B O 1
ATOM 4989 N N . GLU B 1 294 ? 27.438 13.102 0.642 1 93.06 294 GLU B N 1
ATOM 4990 C CA . GLU B 1 294 ? 27.297 11.766 1.203 1 93.06 294 GLU B CA 1
ATOM 4991 C C . GLU B 1 294 ? 26.031 11.07 0.681 1 93.06 294 GLU B C 1
ATOM 4993 O O . GLU B 1 294 ? 25 11.719 0.478 1 93.06 294 GLU B O 1
ATOM 4998 N N . GLY B 1 295 ? 26.172 9.773 0.482 1 89.12 295 GLY B N 1
ATOM 4999 C CA . GLY B 1 295 ? 25.016 8.977 0.092 1 89.12 295 GLY B CA 1
ATOM 5000 C C . GLY B 1 295 ? 25 8.625 -1.384 1 89.12 295 GLY B C 1
ATOM 5001 O O . GLY B 1 295 ? 25.906 9.016 -2.127 1 89.12 295 GLY B O 1
ATOM 5002 N N . ASP B 1 296 ? 24.125 7.781 -1.837 1 85.38 296 ASP B N 1
ATOM 5003 C CA . ASP B 1 296 ? 23.875 7.371 -3.217 1 85.38 296 ASP B CA 1
ATOM 5004 C C . ASP B 1 296 ? 22.453 7.727 -3.652 1 85.38 296 ASP B C 1
ATOM 5006 O O . ASP B 1 296 ? 21.484 7.254 -3.062 1 85.38 296 ASP B O 1
ATOM 5010 N N . PHE B 1 297 ? 22.422 8.656 -4.582 1 87.69 297 PHE B N 1
ATOM 5011 C CA . PHE B 1 297 ? 21.125 9.125 -5.051 1 87.69 297 PHE B CA 1
ATOM 5012 C C . PHE B 1 297 ? 21.156 9.422 -6.547 1 87.69 297 PHE B C 1
ATOM 5014 O O . PHE B 1 297 ? 22.234 9.461 -7.148 1 87.69 297 PHE B O 1
ATOM 5021 N N . GLN B 1 298 ? 19.969 9.492 -7.113 1 85.06 298 GLN B N 1
ATOM 5022 C CA . GLN B 1 298 ? 19.781 9.859 -8.516 1 85.06 298 GLN B CA 1
ATOM 5023 C C . GLN B 1 298 ? 19.141 11.242 -8.641 1 85.06 298 GLN B C 1
ATOM 5025 O O . GLN B 1 298 ? 18.609 11.773 -7.668 1 85.06 298 GLN B O 1
ATOM 5030 N N . ALA B 1 299 ? 19.281 11.766 -9.867 1 86.12 299 ALA B N 1
ATOM 5031 C CA . ALA B 1 299 ? 18.578 13.023 -10.125 1 86.12 299 ALA B CA 1
ATOM 5032 C C . ALA B 1 299 ? 17.094 12.883 -9.82 1 86.12 299 ALA B C 1
ATOM 5034 O O . ALA B 1 299 ? 16.453 11.898 -10.211 1 86.12 299 ALA B O 1
ATOM 5035 N N . GLY B 1 300 ? 16.594 13.844 -9.125 1 85.75 300 GLY B N 1
ATOM 5036 C CA . GLY B 1 300 ? 15.188 13.805 -8.758 1 85.75 300 GLY B CA 1
ATOM 5037 C C . GLY B 1 300 ? 14.953 13.32 -7.34 1 85.75 300 GLY B C 1
ATOM 5038 O O . GLY B 1 300 ? 13.844 13.445 -6.809 1 85.75 300 GLY B O 1
ATOM 5039 N N . ASP B 1 301 ? 15.93 12.766 -6.684 1 88.38 301 ASP B N 1
ATOM 5040 C CA . ASP B 1 301 ? 15.82 12.305 -5.305 1 88.38 301 ASP B CA 1
ATOM 5041 C C . ASP B 1 301 ? 15.883 13.477 -4.324 1 88.38 301 ASP B C 1
ATOM 5043 O O . ASP B 1 301 ? 16.375 14.555 -4.668 1 88.38 301 ASP B O 1
ATOM 5047 N N . VAL B 1 302 ? 15.344 13.211 -3.145 1 92.19 302 VAL B N 1
ATOM 5048 C CA . VAL B 1 302 ? 15.453 14.203 -2.078 1 92.19 302 VAL B CA 1
ATOM 5049 C C . VAL B 1 302 ? 16.734 13.969 -1.28 1 92.19 302 VAL B C 1
ATOM 5051 O O . VAL B 1 302 ? 17.078 12.828 -0.967 1 92.19 302 VAL B O 1
ATOM 5054 N N . VAL B 1 303 ? 17.484 15.078 -1 1 94.44 303 VAL B N 1
ATOM 5055 C CA . VAL B 1 303 ? 18.688 15.016 -0.187 1 94.44 303 VAL B CA 1
ATOM 5056 C C . VAL B 1 303 ? 18.625 16.047 0.935 1 94.44 303 VAL B C 1
ATOM 5058 O O . VAL B 1 303 ? 17.891 17.031 0.829 1 94.44 303 VAL B O 1
ATOM 5061 N N . GLU B 1 304 ? 19.344 15.789 1.987 1 94.69 304 GLU B N 1
ATOM 5062 C CA . GLU B 1 304 ? 19.484 16.766 3.066 1 94.69 304 GLU B CA 1
ATOM 5063 C C . GLU B 1 304 ? 20.547 17.797 2.738 1 94.69 304 GLU B C 1
ATOM 5065 O O . GLU B 1 304 ? 21.531 17.5 2.08 1 94.69 304 GLU B O 1
ATOM 5070 N N . ILE B 1 305 ? 20.359 18.969 3.172 1 95.19 305 ILE B N 1
ATOM 5071 C CA . ILE B 1 305 ? 21.328 20.047 3.09 1 95.19 305 ILE B CA 1
ATOM 5072 C C . ILE B 1 305 ? 21.844 20.375 4.484 1 95.19 305 ILE B C 1
ATOM 5074 O O . ILE B 1 305 ? 21.078 20.703 5.387 1 95.19 305 ILE B O 1
ATOM 5078 N N . ARG B 1 306 ? 23.109 20.281 4.582 1 95.25 306 ARG B N 1
ATOM 5079 C CA . ARG B 1 306 ? 23.734 20.5 5.887 1 95.25 306 ARG B CA 1
ATOM 5080 C C . ARG B 1 306 ? 24.938 21.422 5.777 1 95.25 306 ARG B C 1
ATOM 5082 O O . ARG B 1 306 ? 25.562 21.531 4.715 1 95.25 306 ARG B O 1
ATOM 5089 N N . LEU B 1 307 ? 25.312 22.016 6.926 1 94.56 307 LEU B N 1
ATOM 5090 C CA . LEU B 1 307 ? 26.578 22.719 7.039 1 94.56 307 LEU B CA 1
ATOM 5091 C C . LEU B 1 307 ? 27.719 21.734 7.309 1 94.56 307 LEU B C 1
ATOM 5093 O O . LEU B 1 307 ? 27.469 20.578 7.645 1 94.56 307 LEU B O 1
ATOM 5097 N N . ASP B 1 308 ? 28.875 22.25 7.156 1 88.12 308 ASP B N 1
ATOM 5098 C CA . ASP B 1 308 ? 30.047 21.406 7.352 1 88.12 308 ASP B CA 1
ATOM 5099 C C . ASP B 1 308 ? 30.094 20.844 8.773 1 88.12 308 ASP B C 1
ATOM 5101 O O . ASP B 1 308 ? 30.625 19.75 9 1 88.12 308 ASP B O 1
ATOM 5105 N N . ASP B 1 309 ? 29.516 21.516 9.594 1 88.69 309 ASP B N 1
ATOM 5106 C CA . ASP B 1 309 ? 29.547 21.094 10.984 1 88.69 309 ASP B CA 1
ATOM 5107 C C . ASP B 1 309 ? 28.422 20.094 11.273 1 88.69 309 ASP B C 1
ATOM 5109 O O . ASP B 1 309 ? 28.266 19.625 12.406 1 88.69 309 ASP B O 1
ATOM 5113 N N . GLY B 1 310 ? 27.641 19.891 10.297 1 89.62 310 GLY B N 1
ATOM 5114 C CA . GLY B 1 310 ? 26.594 18.891 10.445 1 89.62 310 GLY B CA 1
ATOM 5115 C C . GLY B 1 310 ? 25.219 19.484 10.68 1 89.62 310 GLY B C 1
ATOM 5116 O O . GLY B 1 310 ? 24.219 18.766 10.672 1 89.62 310 GLY B O 1
ATOM 5117 N N . THR B 1 311 ? 25.203 20.812 10.867 1 90.19 311 THR B N 1
ATOM 5118 C CA . THR B 1 311 ? 23.938 21.469 11.141 1 90.19 311 THR B CA 1
ATOM 5119 C C . THR B 1 311 ? 22.969 21.266 9.984 1 90.19 311 THR B C 1
ATOM 5121 O O . THR B 1 311 ? 23.297 21.531 8.828 1 90.19 311 THR B O 1
ATOM 5124 N N . PHE B 1 312 ? 21.797 20.781 10.328 1 92.19 312 PHE B N 1
ATOM 5125 C CA . PHE B 1 312 ? 20.75 20.547 9.344 1 92.19 312 PHE B CA 1
ATOM 5126 C C . PHE B 1 312 ? 20.094 21.844 8.93 1 92.19 312 PHE B C 1
ATOM 5128 O O . PHE B 1 312 ? 19.609 22.609 9.781 1 92.19 312 PHE B O 1
ATOM 5135 N N . LEU B 1 313 ? 19.984 22.125 7.535 1 91.56 313 LEU B N 1
ATOM 5136 C CA . LEU B 1 313 ? 19.438 23.391 7.035 1 91.56 313 LEU B CA 1
ATOM 5137 C C . LEU B 1 313 ? 18.125 23.141 6.301 1 91.56 313 LEU B C 1
ATOM 5139 O O . LEU B 1 313 ? 17.297 24.047 6.172 1 91.56 313 LEU B O 1
ATOM 5143 N N . GLY B 1 314 ? 18 21.938 5.785 1 92.44 314 GLY B N 1
ATOM 5144 C CA . GLY B 1 314 ? 16.797 21.656 5.016 1 92.44 314 GLY B CA 1
ATOM 5145 C C . GLY B 1 314 ? 16.953 20.453 4.098 1 92.44 314 GLY B C 1
ATOM 5146 O O . GLY B 1 314 ? 17.859 19.641 4.289 1 92.44 314 GLY B O 1
ATOM 5147 N N . LYS B 1 315 ? 15.992 20.344 3.213 1 93.25 315 LYS B N 1
ATOM 5148 C CA . LYS B 1 315 ? 15.969 19.281 2.213 1 93.25 315 LYS B CA 1
ATOM 5149 C C . LYS B 1 315 ? 15.664 19.844 0.825 1 93.25 315 LYS B C 1
ATOM 5151 O O . LYS B 1 315 ? 15.125 20.938 0.697 1 93.25 315 LYS B O 1
ATOM 5156 N N . GLY B 1 316 ? 16.078 19.078 -0.239 1 92.94 316 GLY B N 1
ATOM 5157 C CA . GLY B 1 316 ? 15.781 19.516 -1.593 1 92.94 316 GLY B CA 1
ATOM 5158 C C . GLY B 1 316 ? 15.891 18.406 -2.615 1 92.94 316 GLY B C 1
ATOM 5159 O O . GLY B 1 316 ? 16.547 17.391 -2.367 1 92.94 316 GLY B O 1
ATOM 5160 N N . ILE B 1 317 ? 15.211 18.625 -3.701 1 89.81 317 ILE B N 1
ATOM 5161 C CA . ILE B 1 317 ? 15.312 17.703 -4.836 1 89.81 317 ILE B CA 1
ATOM 5162 C C . ILE B 1 317 ? 16.547 18.047 -5.656 1 89.81 317 ILE B C 1
ATOM 5164 O O . ILE B 1 317 ? 16.688 19.156 -6.164 1 89.81 317 ILE B O 1
ATOM 5168 N N . ILE B 1 318 ? 17.375 17.047 -5.836 1 93 318 ILE B N 1
ATOM 5169 C CA . ILE B 1 318 ? 18.656 17.297 -6.477 1 93 318 ILE B CA 1
ATOM 5170 C C . ILE B 1 318 ? 18.547 17.047 -7.977 1 93 318 ILE B C 1
ATOM 5172 O O . ILE B 1 318 ? 17.828 16.141 -8.406 1 93 318 ILE B O 1
ATOM 5176 N N . ASN B 1 319 ? 19.375 17.781 -8.703 1 89.06 319 ASN B N 1
ATOM 5177 C CA . ASN B 1 319 ? 19.281 17.703 -10.156 1 89.06 319 ASN B CA 1
ATOM 5178 C C . ASN B 1 319 ? 20.297 16.719 -10.734 1 89.06 319 ASN B C 1
ATOM 5180 O O . ASN B 1 319 ? 20.297 16.453 -11.938 1 89.06 319 ASN B O 1
ATOM 5184 N N . PHE B 1 320 ? 21.156 16.188 -9.883 1 88.56 320 PHE B N 1
ATOM 5185 C CA . PHE B 1 320 ? 22.234 15.328 -10.344 1 88.56 320 PHE B CA 1
ATOM 5186 C C . PHE B 1 320 ? 22.281 14.039 -9.531 1 88.56 320 PHE B C 1
ATOM 5188 O O . PHE B 1 320 ? 21.828 14 -8.391 1 88.56 320 PHE B O 1
ATOM 5195 N N . SER B 1 321 ? 22.828 13.047 -10.172 1 89.81 321 SER B N 1
ATOM 5196 C CA . SER B 1 321 ? 23.141 11.852 -9.398 1 89.81 321 SER B CA 1
ATOM 5197 C C . SER B 1 321 ? 24.312 12.102 -8.453 1 89.81 321 SER B C 1
ATOM 5199 O O . SER B 1 321 ? 25.031 13.086 -8.594 1 89.81 321 SER B O 1
ATOM 5201 N N . SER B 1 322 ? 24.359 11.18 -7.484 1 92.12 322 SER B N 1
ATOM 5202 C CA . SER B 1 322 ? 25.484 11.312 -6.559 1 92.12 322 SER B CA 1
ATOM 5203 C C . SER B 1 322 ? 26.828 11.273 -7.297 1 92.12 322 SER B C 1
ATOM 5205 O O . SER B 1 322 ? 27.734 12.039 -6.98 1 92.12 322 SER B O 1
ATOM 5207 N N . ALA B 1 323 ? 26.922 10.414 -8.266 1 87.38 323 ALA B N 1
ATOM 5208 C CA . ALA B 1 323 ? 28.141 10.297 -9.055 1 87.38 323 ALA B CA 1
ATOM 5209 C C . ALA B 1 323 ? 28.453 11.594 -9.789 1 87.38 323 ALA B C 1
ATOM 5211 O O . ALA B 1 323 ? 29.594 12.062 -9.773 1 87.38 323 ALA B O 1
ATOM 5212 N N . GLU B 1 324 ? 27.547 12.164 -10.367 1 89.5 324 GLU B N 1
ATOM 5213 C CA . GLU B 1 324 ? 27.719 13.414 -11.094 1 89.5 324 GLU B CA 1
ATOM 5214 C C . GLU B 1 324 ? 28 14.57 -10.148 1 89.5 324 GLU B C 1
ATOM 5216 O O . GLU B 1 324 ? 28.875 15.398 -10.406 1 89.5 324 GLU B O 1
ATOM 5221 N N . ALA B 1 325 ? 27.219 14.602 -9.102 1 93 325 ALA B N 1
ATOM 5222 C CA . ALA B 1 325 ? 27.344 15.695 -8.141 1 93 325 ALA B CA 1
ATOM 5223 C C . ALA B 1 325 ? 28.75 15.742 -7.543 1 93 325 ALA B C 1
ATOM 5225 O O . ALA B 1 325 ? 29.328 16.812 -7.371 1 93 325 ALA B O 1
ATOM 5226 N N . LYS B 1 326 ? 29.297 14.648 -7.27 1 93.25 326 LYS B N 1
ATOM 5227 C CA . LYS B 1 326 ? 30.625 14.578 -6.676 1 93.25 326 LYS B CA 1
ATOM 5228 C C . LYS B 1 326 ? 31.672 15.148 -7.613 1 93.25 326 LYS B C 1
ATOM 5230 O O . LYS B 1 326 ? 32.688 15.719 -7.164 1 93.25 326 LYS B O 1
ATOM 5235 N N . LYS B 1 327 ? 31.438 15.055 -8.852 1 92.44 327 LYS B N 1
ATOM 5236 C CA . LYS B 1 327 ? 32.406 15.547 -9.844 1 92.44 327 LYS B CA 1
ATOM 5237 C C . LYS B 1 327 ? 32.344 17.062 -9.938 1 92.44 327 LYS B C 1
ATOM 5239 O O . LYS B 1 327 ? 33.312 17.688 -10.391 1 92.44 327 LYS B O 1
ATOM 5244 N N . ILE B 1 328 ? 31.297 17.609 -9.508 1 92.25 328 ILE B N 1
ATOM 5245 C CA . ILE B 1 328 ? 31.156 19.031 -9.805 1 92.25 328 ILE B CA 1
ATOM 5246 C C . ILE B 1 328 ? 31.188 19.828 -8.5 1 92.25 328 ILE B C 1
ATOM 5248 O O . ILE B 1 328 ? 30.906 21.031 -8.5 1 92.25 328 ILE B O 1
ATOM 5252 N N . VAL B 1 329 ? 31.5 19.234 -7.449 1 93.5 329 VAL B N 1
ATOM 5253 C CA . VAL B 1 329 ? 31.609 19.906 -6.156 1 93.5 329 VAL B CA 1
ATOM 5254 C C . VAL B 1 329 ? 32.562 21.094 -6.266 1 93.5 329 VAL B C 1
ATOM 5256 O O . VAL B 1 329 ? 33.688 20.953 -6.746 1 93.5 329 VAL B O 1
ATOM 5259 N N . GLY B 1 330 ? 32.094 22.25 -5.855 1 93.62 330 GLY B N 1
ATOM 5260 C CA . GLY B 1 330 ? 32.938 23.422 -5.754 1 93.62 330 GLY B CA 1
ATOM 5261 C C . GLY B 1 330 ? 33.156 24.109 -7.086 1 93.62 330 GLY B C 1
ATOM 5262 O O . GLY B 1 330 ? 33.844 25.141 -7.152 1 93.62 330 GLY B O 1
ATOM 5263 N N . LEU B 1 331 ? 32.562 23.609 -8.086 1 92.25 331 LEU B N 1
ATOM 5264 C CA . LEU B 1 331 ? 32.844 24.156 -9.414 1 92.25 331 LEU B CA 1
ATOM 5265 C C . LEU B 1 331 ? 31.875 25.266 -9.75 1 92.25 331 LEU B C 1
ATOM 5267 O O . LEU B 1 331 ? 30.719 25.25 -9.305 1 92.25 331 LEU B O 1
ATOM 5271 N N . LYS B 1 332 ? 32.375 26.219 -10.594 1 90.94 332 LYS B N 1
ATOM 5272 C CA . LYS B 1 332 ? 31.5 27.281 -11.109 1 90.94 332 LYS B CA 1
ATOM 5273 C C . LYS B 1 332 ? 30.609 26.766 -12.234 1 90.94 332 LYS B C 1
ATOM 5275 O O . LYS B 1 332 ? 30.922 25.75 -12.875 1 90.94 332 LYS B O 1
ATOM 5280 N N . SER B 1 333 ? 29.547 27.453 -12.492 1 87.75 333 SER B N 1
ATOM 5281 C CA . SER B 1 333 ? 28.516 27 -13.43 1 87.75 333 SER B CA 1
ATOM 5282 C C . SER B 1 333 ? 29.078 26.828 -14.836 1 87.75 333 SER B C 1
ATOM 5284 O O . SER B 1 333 ? 28.656 25.938 -15.578 1 87.75 333 SER B O 1
ATOM 5286 N N . ASP B 1 334 ? 30.078 27.625 -15.133 1 85.69 334 ASP B N 1
ATOM 5287 C CA . ASP B 1 334 ? 30.625 27.594 -16.484 1 85.69 334 ASP B CA 1
ATOM 5288 C C . ASP B 1 334 ? 31.547 26.391 -16.672 1 85.69 334 ASP B C 1
ATOM 5290 O O . ASP B 1 334 ? 31.906 26.062 -17.812 1 85.69 334 ASP B O 1
ATOM 5294 N N . GLN B 1 335 ? 31.906 25.703 -15.664 1 90.25 335 GLN B N 1
ATOM 5295 C CA . GLN B 1 335 ? 32.844 24.578 -15.719 1 90.25 335 GLN B CA 1
ATOM 5296 C C . GLN B 1 335 ? 32.094 23.25 -15.766 1 90.25 335 GLN B C 1
ATOM 5298 O O . GLN B 1 335 ? 32.688 22.203 -16.047 1 90.25 335 GLN B O 1
ATOM 5303 N N . LEU B 1 336 ? 30.828 23.219 -15.555 1 88.31 336 LEU B N 1
ATOM 5304 C CA . LEU B 1 336 ? 30.062 22 -15.328 1 88.31 336 LEU B CA 1
ATOM 5305 C C . LEU B 1 336 ? 30 21.156 -16.594 1 88.31 336 LEU B C 1
ATOM 5307 O O . LEU B 1 336 ? 30.203 19.938 -16.562 1 88.31 336 LEU B O 1
ATOM 5311 N N . GLU B 1 337 ? 29.734 21.812 -17.688 1 84.12 337 GLU B N 1
ATOM 5312 C CA . GLU B 1 337 ? 29.609 21.109 -18.953 1 84.12 337 GLU B CA 1
ATOM 5313 C C . GLU B 1 337 ? 30.906 20.406 -19.328 1 84.12 337 GLU B C 1
ATOM 5315 O O . GLU B 1 337 ? 30.891 19.312 -19.891 1 84.12 337 GLU B O 1
ATOM 5320 N N . ASP B 1 338 ? 31.953 21.031 -19.109 1 88.62 338 ASP B N 1
ATOM 5321 C CA . ASP B 1 338 ? 33.25 20.469 -19.438 1 88.62 338 ASP B CA 1
ATOM 5322 C C . ASP B 1 338 ? 33.531 19.203 -18.625 1 88.62 338 ASP B C 1
ATOM 5324 O O . ASP B 1 338 ? 34.125 18.25 -19.141 1 88.62 338 ASP B O 1
ATOM 5328 N N . VAL B 1 339 ? 33.094 19.234 -17.453 1 89.88 339 VAL B N 1
ATOM 5329 C CA . VAL B 1 339 ? 33.406 18.141 -16.547 1 89.88 339 VAL B CA 1
ATOM 5330 C C . VAL B 1 339 ? 32.438 16.984 -16.75 1 89.88 339 VAL B C 1
ATOM 5332 O O . VAL B 1 339 ? 32.844 15.82 -16.719 1 89.88 339 VAL B O 1
ATOM 5335 N N . LEU B 1 340 ? 31.25 17.312 -17 1 88.25 340 LEU B N 1
ATOM 5336 C CA . LEU B 1 340 ? 30.234 16.266 -17.109 1 88.25 340 LEU B CA 1
ATOM 5337 C C . LEU B 1 340 ? 30.109 15.773 -18.547 1 88.25 340 LEU B C 1
ATOM 5339 O O . LEU B 1 340 ? 29.609 14.664 -18.781 1 88.25 340 LEU B O 1
ATOM 5343 N N . GLY B 1 341 ? 30.438 16.641 -19.484 1 82.31 341 GLY B N 1
ATOM 5344 C CA . GLY B 1 341 ? 30.484 16.219 -20.875 1 82.31 341 GLY B CA 1
ATOM 5345 C C . GLY B 1 341 ? 29.156 16.406 -21.578 1 82.31 341 GLY B C 1
ATOM 5346 O O . GLY B 1 341 ? 28.938 15.844 -22.656 1 82.31 341 GLY B O 1
ATOM 5347 N N . TYR B 1 342 ? 28.25 17.031 -20.906 1 77.69 342 TYR B N 1
ATOM 5348 C CA . TYR B 1 342 ? 26.953 17.312 -21.531 1 77.69 342 TYR B CA 1
ATOM 5349 C C . TYR B 1 342 ? 26.375 18.609 -20.984 1 77.69 342 TYR B C 1
ATOM 5351 O O . TYR B 1 342 ? 26.781 19.094 -19.922 1 77.69 342 TYR B O 1
ATOM 5359 N N . SER B 1 343 ? 25.531 19.234 -21.797 1 75.19 343 SER B N 1
ATOM 5360 C CA . SER B 1 343 ? 24.812 20.406 -21.312 1 75.19 343 SER B CA 1
ATOM 5361 C C . SER B 1 343 ? 23.891 20.062 -20.172 1 75.19 343 SER B C 1
ATOM 5363 O O . SER B 1 343 ? 23.094 19.125 -20.266 1 75.19 343 SER B O 1
ATOM 5365 N N . CYS B 1 344 ? 24.156 20.625 -19.016 1 74.81 344 CYS B N 1
ATOM 5366 C CA . CYS B 1 344 ? 23.359 20.281 -17.828 1 74.81 344 CYS B CA 1
ATOM 5367 C C . CYS B 1 344 ? 22.891 21.547 -17.109 1 74.81 344 CYS B C 1
ATOM 5369 O O . CYS B 1 344 ? 23.25 22.656 -17.5 1 74.81 344 CYS B O 1
ATOM 5371 N N . SER B 1 345 ? 22 21.359 -16.125 1 74.88 345 SER B N 1
ATOM 5372 C CA . SER B 1 345 ? 21.562 22.438 -15.258 1 74.88 345 SER B CA 1
ATOM 5373 C C . SER B 1 345 ? 22.719 23.047 -14.484 1 74.88 345 SER B C 1
ATOM 5375 O O . SER B 1 345 ? 23.672 22.344 -14.141 1 74.88 345 SER B O 1
ATOM 5377 N N . LYS B 1 346 ? 22.672 24.328 -14.281 1 84.81 346 LYS B N 1
ATOM 5378 C CA . LYS B 1 346 ? 23.688 25 -13.469 1 84.81 346 LYS B CA 1
ATOM 5379 C C . LYS B 1 346 ? 23.344 24.922 -11.984 1 84.81 346 LYS B C 1
ATOM 5381 O O . LYS B 1 346 ? 24.188 25.188 -11.133 1 84.81 346 LYS B O 1
ATOM 5386 N N . VAL B 1 347 ? 22.109 24.547 -11.781 1 89.81 347 VAL B N 1
ATOM 5387 C CA . VAL B 1 347 ? 21.578 24.547 -10.422 1 89.81 347 VAL B CA 1
ATOM 5388 C C . VAL B 1 347 ? 21.562 23.141 -9.859 1 89.81 347 VAL B C 1
ATOM 5390 O O . VAL B 1 347 ? 21.062 22.203 -10.5 1 89.81 347 VAL B O 1
ATOM 5393 N N . LEU B 1 348 ? 22.188 22.984 -8.719 1 93.25 348 LEU B N 1
ATOM 5394 C CA . LEU B 1 348 ? 22.188 21.688 -8.039 1 93.25 348 LEU B CA 1
ATOM 5395 C C . LEU B 1 348 ? 20.828 21.406 -7.418 1 93.25 348 LEU B C 1
ATOM 5397 O O . LEU B 1 348 ? 20.281 20.312 -7.586 1 93.25 348 LEU B O 1
ATOM 5401 N N . ILE B 1 349 ? 20.312 22.344 -6.672 1 93.94 349 ILE B N 1
ATOM 5402 C CA . ILE B 1 349 ? 18.969 22.297 -6.109 1 93.94 349 ILE B CA 1
ATOM 5403 C C . ILE B 1 349 ? 18.281 23.641 -6.328 1 93.94 349 ILE B C 1
ATOM 5405 O O . ILE B 1 349 ? 18.734 24.672 -5.805 1 93.94 349 ILE B O 1
ATOM 5409 N N . HIS B 1 350 ? 17.203 23.641 -7.117 1 88.69 350 HIS B N 1
ATOM 5410 C CA . HIS B 1 350 ? 16.438 24.859 -7.359 1 88.69 350 HIS B CA 1
ATOM 5411 C C . HIS B 1 350 ? 15.711 25.297 -6.102 1 88.69 350 HIS B C 1
ATOM 5413 O O . HIS B 1 350 ? 15.188 24.469 -5.352 1 88.69 350 HIS B O 1
ATOM 5419 N N . ILE B 1 351 ? 15.586 26.594 -6.004 1 88.38 351 ILE B N 1
ATOM 5420 C CA . ILE B 1 351 ? 15 27.172 -4.805 1 88.38 351 ILE B CA 1
ATOM 5421 C C . ILE B 1 351 ? 13.547 26.719 -4.668 1 88.38 351 ILE B C 1
ATOM 5423 O O . ILE B 1 351 ? 13.055 26.516 -3.557 1 88.38 351 ILE B O 1
ATOM 5427 N N . ASP B 1 352 ? 12.898 26.453 -5.723 1 82.94 352 ASP B N 1
ATOM 5428 C CA . ASP B 1 352 ? 11.516 26 -5.699 1 82.94 352 ASP B CA 1
ATOM 5429 C C . ASP B 1 352 ? 11.414 24.562 -5.203 1 82.94 352 ASP B C 1
ATOM 5431 O O . ASP B 1 352 ? 10.336 24.109 -4.816 1 82.94 352 ASP B O 1
ATOM 5435 N N . ASN B 1 353 ? 12.523 23.859 -5.23 1 87.12 353 ASN B N 1
ATOM 5436 C CA . ASN B 1 353 ? 12.578 22.453 -4.824 1 87.12 353 ASN B CA 1
ATOM 5437 C C . ASN B 1 353 ? 13.352 22.281 -3.518 1 87.12 353 ASN B C 1
ATOM 5439 O O . ASN B 1 353 ? 13.945 21.234 -3.277 1 87.12 353 ASN B O 1
ATOM 5443 N N . LEU B 1 354 ? 13.328 23.391 -2.811 1 89.88 354 LEU B N 1
ATOM 5444 C CA . LEU B 1 354 ? 14.086 23.391 -1.563 1 89.88 354 LEU B CA 1
ATOM 5445 C C . LEU B 1 354 ? 13.203 23.812 -0.392 1 89.88 354 LEU B C 1
ATOM 5447 O O . LEU B 1 354 ? 12.5 24.812 -0.468 1 89.88 354 LEU B O 1
ATOM 5451 N N . TRP B 1 355 ? 13.141 22.953 0.624 1 88.56 355 TRP B N 1
ATOM 5452 C CA . TRP B 1 355 ? 12.5 23.281 1.894 1 88.56 355 TRP B CA 1
ATOM 5453 C C . TRP B 1 355 ? 13.547 23.641 2.953 1 88.56 355 TRP B C 1
ATOM 5455 O O . TRP B 1 355 ? 1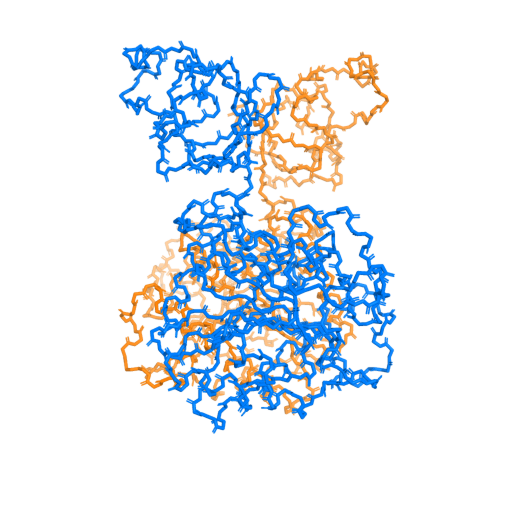4.461 22.859 3.209 1 88.56 355 TRP B O 1
ATOM 5465 N N . LYS B 1 356 ? 13.516 24.844 3.502 1 88.31 356 LYS B N 1
ATOM 5466 C CA . LYS B 1 356 ? 14.438 25.297 4.543 1 88.31 356 LYS B CA 1
ATOM 5467 C C . LYS B 1 356 ? 13.812 25.125 5.93 1 88.31 356 LYS B C 1
ATOM 5469 O O . LYS B 1 356 ? 12.641 25.438 6.129 1 88.31 356 LYS B O 1
ATOM 5474 N N . ARG B 1 357 ? 14.648 24.453 6.746 1 79.62 357 ARG B N 1
ATOM 5475 C CA . ARG B 1 357 ? 14.195 24.359 8.133 1 79.62 357 ARG B CA 1
ATOM 5476 C C . ARG B 1 357 ? 14.07 25.734 8.773 1 79.62 357 ARG B C 1
ATOM 5478 O O . ARG B 1 357 ? 14.969 26.562 8.641 1 79.62 357 ARG B O 1
ATOM 5485 N N . ASP B 1 358 ? 12.93 26.141 9.125 1 63.47 358 ASP B N 1
ATOM 5486 C CA . ASP B 1 358 ? 12.797 27.422 9.805 1 63.47 358 ASP B CA 1
ATOM 5487 C C . ASP B 1 358 ? 13.648 27.469 11.07 1 63.47 358 ASP B C 1
ATOM 5489 O O . ASP B 1 358 ? 13.75 26.484 11.789 1 63.47 358 ASP B O 1
ATOM 5493 N N . ASN B 1 359 ? 14.891 28.266 11.141 1 47.5 359 ASN B N 1
ATOM 5494 C CA . ASN B 1 359 ? 15.664 28.5 12.352 1 47.5 359 ASN B CA 1
ATOM 5495 C C . ASN B 1 359 ? 14.766 28.828 13.539 1 47.5 359 ASN B C 1
ATOM 5497 O O . ASN B 1 359 ? 13.734 29.484 13.383 1 47.5 359 ASN B O 1
#

Radius of gyration: 27.27 Å; Cα contacts (8 Å, |Δi|>4): 1636; chains: 2; bounding box: 70×67×74 Å

pLDDT: mean 86.85, std 12.96, range [39.59, 98.62]

InterPro domains:
  IPR001048 Aspartate/glutamate/uridylate kinase [PF00696] (5-226)
  IPR001057 Glutamate/acetylglutamate kinase [PR00474] (39-53)
  IPR001057 Glutamate/acetylglutamate kinase [PR00474] (74-102)
  IPR001057 Glutamate/acetylglutamate kinase [PR00474] (114-135)
  IPR001057 Glutamate/acetylglutamate kinase [PR00474] (146-173)
  IPR001057 Glutamate/acetylglutamate kinase [PR00474] (200-220)
  IPR002478 PUA domain [PF01472] (267-340)
  IPR002478 PUA domain [SM00359] (267-349)
  IPR005715 Glutamate 5-kinase/delta-1-pyrroline-5-carboxylate synthase [MF_00456] (2-253)
  IPR005715 Glutamate 5-kinase/delta-1-pyrroline-5-carboxylate synthase [TIGR01027] (3-355)
  IPR011529 Glutamate 5-kinase [PIRSF000729] (2-355)
  IPR015947 PUA-like superfamily [SSF88697] (267-355)
  IPR019797 Glutamate 5-kinase, conserved site [PS00902] (198-215)
  IPR036393 Acetylglutamate kinase-like superfamily [G3DSA:3.40.1160.10] (1-259)
  IPR036393 Acetylglutamate kinase-like superfamily [SSF53633] (4-246)
  IPR036974 PUA domain superfamily [G3DSA:2.30.130.10] (260-355)
  IPR041739 Glutamate-5-kinase domain [cd04242] (3-246)